Protein AF-0000000078665130 (afdb_homodimer)

Structure (mmCIF, N/CA/C/O backbone):
data_AF-0000000078665130-model_v1
#
loop_
_entity.id
_entity.type
_entity.pdbx_description
1 polymer '4-vinyl reductase 4VR domain-containing protein'
#
loop_
_atom_site.group_PDB
_atom_site.id
_atom_site.type_symbol
_atom_site.label_atom_id
_atom_site.label_alt_id
_atom_site.label_comp_id
_atom_site.label_asym_id
_atom_site.label_entity_id
_atom_site.label_seq_id
_atom_site.pdbx_PDB_ins_code
_atom_site.Cartn_x
_atom_site.Cartn_y
_atom_site.Cartn_z
_atom_site.occupancy
_atom_site.B_iso_or_equiv
_atom_site.auth_seq_id
_atom_site.auth_comp_id
_atom_site.auth_asym_id
_atom_site.auth_atom_id
_atom_site.pdbx_PDB_model_num
ATOM 1 N N . MET A 1 1 ? -39.875 50.062 -4.523 1 26.81 1 MET A N 1
ATOM 2 C CA . MET A 1 1 ? -38.469 49.625 -4.676 1 26.81 1 MET A CA 1
ATOM 3 C C . MET A 1 1 ? -38.344 48.156 -4.246 1 26.81 1 MET A C 1
ATOM 5 O O . MET A 1 1 ? -38.438 47.844 -3.057 1 26.81 1 MET A O 1
ATOM 9 N N . GLN A 1 2 ? -38.781 47.156 -5.016 1 31.28 2 GLN A N 1
ATOM 10 C CA . GLN A 1 2 ? -38.906 45.719 -4.77 1 31.28 2 GLN A CA 1
ATOM 11 C C . GLN A 1 2 ? -37.562 45.062 -4.57 1 31.28 2 GLN A C 1
ATOM 13 O O . GLN A 1 2 ? -36.656 45.188 -5.414 1 31.28 2 GLN A O 1
ATOM 18 N N . LYS A 1 3 ? -37.219 44.719 -3.266 1 34.5 3 LYS A N 1
ATOM 19 C CA . LYS A 1 3 ? -36.031 44 -2.832 1 34.5 3 LYS A CA 1
ATOM 20 C C . LYS A 1 3 ? -35.844 42.719 -3.617 1 34.5 3 LYS A C 1
ATOM 22 O O . LYS A 1 3 ? -36.719 41.875 -3.621 1 34.5 3 LYS A O 1
ATOM 27 N N . ALA A 1 4 ? -35.094 42.719 -4.742 1 35.38 4 ALA A N 1
ATOM 28 C CA . ALA A 1 4 ? -34.656 41.531 -5.465 1 35.38 4 ALA A CA 1
ATOM 29 C C . ALA A 1 4 ? -34.062 40.469 -4.512 1 35.38 4 ALA A C 1
ATOM 31 O O . ALA A 1 4 ? -33.156 40.781 -3.75 1 35.38 4 ALA A O 1
ATOM 32 N N . ASP A 1 5 ? -34.875 39.625 -3.881 1 31.41 5 ASP A N 1
ATOM 33 C CA . ASP A 1 5 ? -34.5 38.469 -3.076 1 31.41 5 ASP A CA 1
ATOM 34 C C . ASP A 1 5 ? -33.438 37.656 -3.771 1 31.41 5 ASP A C 1
ATOM 36 O O . ASP A 1 5 ? -33.688 37 -4.793 1 31.41 5 ASP A O 1
ATOM 40 N N . ASN A 1 6 ? -32.219 38.219 -3.945 1 30.98 6 ASN A N 1
ATOM 41 C CA . ASN A 1 6 ? -31.047 37.5 -4.441 1 30.98 6 ASN A CA 1
ATOM 42 C C . ASN A 1 6 ? -30.906 36.125 -3.773 1 30.98 6 ASN A C 1
ATOM 44 O O . ASN A 1 6 ? -30.375 36.031 -2.664 1 30.98 6 ASN A O 1
ATOM 48 N N . ASN A 1 7 ? -31.969 35.312 -3.83 1 33.72 7 ASN A N 1
ATOM 49 C CA . ASN A 1 7 ? -31.844 33.906 -3.422 1 33.72 7 ASN A CA 1
ATOM 50 C C . ASN A 1 7 ? -30.562 33.281 -3.936 1 33.72 7 ASN A C 1
ATOM 52 O O . ASN A 1 7 ? -30.5 32.812 -5.07 1 33.72 7 ASN A O 1
ATOM 56 N N . GLU A 1 8 ? -29.422 33.938 -3.717 1 32.91 8 GLU A N 1
ATOM 57 C CA . GLU A 1 8 ? -28.172 33.25 -4 1 32.91 8 GLU A CA 1
ATOM 58 C C . GLU A 1 8 ? -28.203 31.812 -3.486 1 32.91 8 GLU A C 1
ATOM 60 O O . GLU A 1 8 ? -28.266 31.594 -2.277 1 32.91 8 GLU A O 1
ATOM 65 N N . LYS A 1 9 ? -28.969 30.953 -4.137 1 35.66 9 LYS A N 1
ATOM 66 C CA . LYS A 1 9 ? -28.859 29.531 -3.867 1 35.66 9 LYS A CA 1
ATOM 67 C C . LYS A 1 9 ? -27.422 29.156 -3.521 1 35.66 9 LYS A C 1
ATOM 69 O O . LYS A 1 9 ? -26.469 29.609 -4.168 1 35.66 9 LYS A O 1
ATOM 74 N N . PRO A 1 10 ? -27.188 28.688 -2.326 1 37.47 10 PRO A N 1
ATOM 75 C CA . PRO A 1 10 ? -25.828 28.188 -2.031 1 37.47 10 PRO A CA 1
ATOM 76 C C . PRO A 1 10 ? -25.234 27.391 -3.189 1 37.47 10 PRO A C 1
ATOM 78 O O . PRO A 1 10 ? -25.891 26.516 -3.756 1 37.47 10 PRO A O 1
ATOM 81 N N . ARG A 1 11 ? -24.562 27.938 -4.137 1 36.97 11 ARG A N 1
ATOM 82 C CA . ARG A 1 11 ? -23.812 27.25 -5.188 1 36.97 11 ARG A CA 1
ATOM 83 C C . ARG A 1 11 ? -23.297 25.906 -4.691 1 36.97 11 ARG A C 1
ATOM 85 O O . ARG A 1 11 ? -22.547 25.844 -3.709 1 36.97 11 ARG A O 1
ATOM 92 N N . HIS A 1 12 ? -23.953 24.828 -4.703 1 37.56 12 HIS A N 1
ATOM 93 C CA . HIS A 1 12 ? -23.703 23.422 -4.434 1 37.56 12 HIS A CA 1
ATOM 94 C C . HIS A 1 12 ? -22.25 23.047 -4.719 1 37.56 12 HIS A C 1
ATOM 96 O O . HIS A 1 12 ? -21.656 23.562 -5.672 1 37.56 12 HIS A O 1
ATOM 102 N N . TRP A 1 13 ? -21.359 22.797 -3.787 1 42.66 13 TRP A N 1
ATOM 103 C CA . TRP A 1 13 ? -20.156 21.969 -3.795 1 42.66 13 TRP A CA 1
ATOM 104 C C . TRP A 1 13 ? -20.172 20.984 -4.969 1 42.66 13 TRP A C 1
ATOM 106 O O . TRP A 1 13 ? -19.234 20.219 -5.16 1 42.66 13 TRP A O 1
ATOM 116 N N . GLN A 1 14 ? -21.188 20.688 -5.57 1 47.19 14 GLN A N 1
ATOM 117 C CA . GLN A 1 14 ? -21.391 19.672 -6.59 1 47.19 14 GLN A CA 1
ATOM 118 C C . GLN A 1 14 ? -20.312 19.734 -7.664 1 47.19 14 GLN A C 1
ATOM 120 O O . GLN A 1 14 ? -19.953 18.719 -8.258 1 47.19 14 GLN A O 1
ATOM 125 N N . ASP A 1 15 ? -19.438 20.812 -8.211 1 64.38 15 ASP A N 1
ATOM 126 C CA . ASP A 1 15 ? -18.609 20.359 -9.328 1 64.38 15 ASP A CA 1
ATOM 127 C C . ASP A 1 15 ? -17.125 20.547 -9.008 1 64.38 15 ASP A C 1
ATOM 129 O O . ASP A 1 15 ? -16.406 21.25 -9.734 1 64.38 15 ASP A O 1
ATOM 133 N N . TYR A 1 16 ? -16.781 20.5 -7.785 1 75.19 16 TYR A N 1
ATOM 134 C CA . TYR A 1 16 ? -15.352 20.594 -7.477 1 75.19 16 TYR A CA 1
ATOM 135 C C . TYR A 1 16 ? -14.523 19.766 -8.438 1 75.19 16 TYR A C 1
ATOM 137 O O . TYR A 1 16 ? -13.484 20.203 -8.93 1 75.19 16 TYR A O 1
ATOM 145 N N . ASP A 1 17 ? -15.047 18.625 -8.641 1 75.56 17 ASP A N 1
ATOM 146 C CA . ASP A 1 17 ? -14.297 17.719 -9.516 1 75.56 17 ASP A CA 1
ATOM 147 C C . ASP A 1 17 ? -14.148 18.328 -10.914 1 75.56 17 ASP A C 1
ATOM 149 O O . ASP A 1 17 ? -13.094 18.188 -11.547 1 75.56 17 ASP A O 1
ATOM 153 N N . GLN A 1 18 ? -15.18 18.922 -11.203 1 83.25 18 GLN A N 1
ATOM 154 C CA . GLN A 1 18 ? -15.133 19.562 -12.516 1 83.25 18 GLN A CA 1
ATOM 155 C C . GLN A 1 18 ? -14.172 20.75 -12.523 1 83.25 18 GLN A C 1
ATOM 157 O O . GLN A 1 18 ? -13.367 20.891 -13.438 1 83.25 18 GLN A O 1
ATOM 162 N N . ILE A 1 19 ? -14.344 21.656 -11.578 1 89 19 ILE A N 1
ATOM 163 C CA . ILE A 1 19 ? -13.484 22.828 -11.477 1 89 19 ILE A CA 1
ATOM 164 C C . ILE A 1 19 ? -12.023 22.391 -11.359 1 89 19 ILE A C 1
ATOM 166 O O . ILE A 1 19 ? -11.148 22.938 -12.023 1 89 19 ILE A O 1
ATOM 170 N N . LYS A 1 20 ? -11.828 21.375 -10.562 1 88.5 20 LYS A N 1
ATOM 171 C CA . LYS A 1 20 ? -10.492 20.812 -10.391 1 88.5 20 LYS A CA 1
ATOM 172 C C . LYS A 1 20 ? -9.898 20.391 -11.727 1 88.5 20 LYS A C 1
ATOM 174 O O . LYS A 1 20 ? -8.75 20.734 -12.031 1 88.5 20 LYS A O 1
ATOM 179 N N . ARG A 1 21 ? -10.641 19.734 -12.445 1 87.19 21 ARG A N 1
ATOM 180 C CA . ARG A 1 21 ? -10.18 19.25 -13.75 1 87.19 21 ARG A CA 1
ATOM 181 C C . ARG A 1 21 ? -9.844 20.422 -14.664 1 87.19 21 ARG A C 1
ATOM 183 O O . ARG A 1 21 ? -8.836 20.391 -15.375 1 87.19 21 ARG A O 1
ATOM 190 N N . GLN A 1 22 ? -10.648 21.406 -14.633 1 91.62 22 GLN A N 1
ATOM 191 C CA . GLN A 1 22 ? -10.438 22.578 -15.492 1 91.62 22 GLN A CA 1
ATOM 192 C C . GLN A 1 22 ? -9.188 23.344 -15.078 1 91.62 22 GLN A C 1
ATOM 194 O O . GLN A 1 22 ? -8.438 23.828 -15.922 1 91.62 22 GLN A O 1
ATOM 199 N N . VAL A 1 23 ? -9.039 23.484 -13.812 1 93.81 23 VAL A N 1
ATOM 200 C CA . VAL A 1 23 ? -7.848 24.156 -13.312 1 93.81 23 VAL A CA 1
ATOM 201 C C . VAL A 1 23 ? -6.598 23.391 -13.734 1 93.81 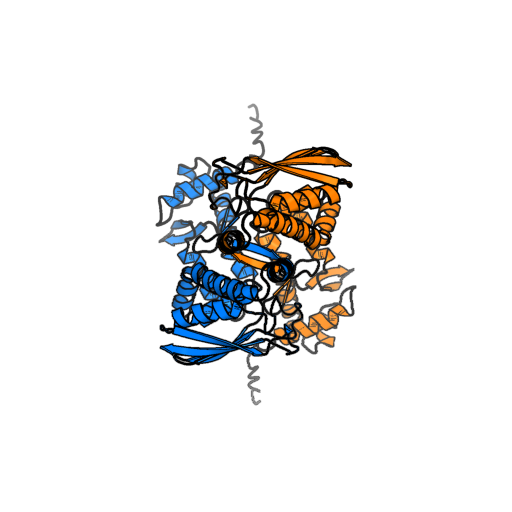23 VAL A C 1
ATOM 203 O O . VAL A 1 23 ? -5.625 23.984 -14.211 1 93.81 23 VAL A O 1
ATOM 206 N N . ILE A 1 24 ? -6.652 22.047 -13.578 1 91.56 24 ILE A N 1
ATOM 207 C CA . ILE A 1 24 ? -5.523 21.203 -13.953 1 91.56 24 ILE A CA 1
ATOM 208 C C . ILE A 1 24 ? -5.215 21.375 -15.445 1 91.56 24 ILE A C 1
ATOM 210 O O . ILE A 1 24 ? -4.059 21.562 -15.828 1 91.56 24 ILE A O 1
ATOM 214 N N . GLU A 1 25 ? -6.191 21.406 -16.188 1 90.88 25 GLU A N 1
ATOM 215 C CA . GLU A 1 25 ? -6.023 21.594 -17.625 1 90.88 25 GLU A CA 1
ATOM 216 C C . GLU A 1 25 ? -5.398 22.953 -17.938 1 90.88 25 GLU A C 1
ATOM 218 O O . GLU A 1 25 ? -4.512 23.047 -18.797 1 90.88 25 GLU A O 1
ATOM 223 N N . ALA A 1 26 ? -5.891 23.984 -17.328 1 92.62 26 ALA A N 1
ATOM 224 C CA . ALA A 1 26 ? -5.363 25.328 -17.531 1 92.62 26 ALA A CA 1
ATOM 225 C C . ALA A 1 26 ? -3.879 25.406 -17.172 1 92.62 26 ALA A C 1
ATOM 227 O O . ALA A 1 26 ? -3.094 26.016 -17.906 1 92.62 26 ALA A O 1
ATOM 228 N N . LEU A 1 27 ? -3.527 24.703 -16.125 1 93.75 27 LEU A N 1
ATOM 229 C CA . LEU A 1 27 ? -2.162 24.797 -15.625 1 93.75 27 LEU A CA 1
ATOM 230 C C . LEU A 1 27 ? -1.228 23.891 -16.406 1 93.75 27 LEU A C 1
ATOM 232 O O . LEU A 1 27 ? -0.017 24.125 -16.453 1 93.75 27 LEU A O 1
ATOM 236 N N . GLU A 1 28 ? -1.723 22.781 -16.922 1 90.19 28 GLU A N 1
ATOM 237 C CA . GLU A 1 28 ? -0.92 21.875 -17.734 1 90.19 28 GLU A CA 1
ATOM 238 C C . GLU A 1 28 ? -0.273 22.609 -18.906 1 90.19 28 GLU A C 1
ATOM 240 O O . GLU A 1 28 ? 0.849 22.281 -19.312 1 90.19 28 GLU A O 1
ATOM 245 N N . ASN A 1 29 ? -0.934 23.625 -19.375 1 87 29 ASN A N 1
ATOM 246 C CA . ASN A 1 29 ? -0.462 24.375 -20.531 1 87 29 ASN A CA 1
ATOM 247 C C . ASN A 1 29 ? 0.385 25.578 -20.109 1 87 29 ASN A C 1
ATOM 249 O O . ASN A 1 29 ? 0.857 26.328 -20.969 1 87 29 ASN A O 1
ATOM 253 N N . HIS A 1 30 ? 0.558 25.75 -18.859 1 89.75 30 HIS A N 1
ATOM 254 C CA . HIS A 1 30 ? 1.325 26.859 -18.328 1 89.75 30 HIS A CA 1
ATOM 255 C C . HIS A 1 30 ? 2.266 26.422 -17.219 1 89.75 30 HIS A C 1
ATOM 257 O O . HIS A 1 30 ? 2.027 26.703 -16.047 1 89.75 30 HIS A O 1
ATOM 263 N N . ALA A 1 31 ? 3.389 25.859 -17.656 1 83.88 31 ALA A N 1
ATOM 264 C CA . ALA A 1 31 ? 4.32 25.234 -16.719 1 83.88 31 ALA A CA 1
ATOM 265 C C . ALA A 1 31 ? 4.938 26.25 -15.773 1 83.88 31 ALA A C 1
ATOM 267 O O . ALA A 1 31 ? 5.305 25.938 -14.641 1 83.88 31 ALA A O 1
ATOM 268 N N . GLU A 1 32 ? 4.977 27.469 -16.234 1 87.69 32 GLU A N 1
ATOM 269 C CA . GLU A 1 32 ? 5.59 28.516 -15.422 1 87.69 32 GLU A CA 1
ATOM 270 C C . GLU A 1 32 ? 4.641 29 -14.32 1 87.69 32 GLU A C 1
ATOM 272 O O . GLU A 1 32 ? 5.062 29.656 -13.375 1 87.69 32 GLU A O 1
ATOM 277 N N . GLY A 1 33 ? 3.352 28.547 -14.438 1 93 33 GLY A N 1
ATOM 278 C CA . GLY A 1 33 ? 2.357 28.953 -13.453 1 93 33 GLY A CA 1
ATOM 279 C C . GLY A 1 33 ? 1.48 30.094 -13.93 1 93 33 GLY A C 1
ATOM 280 O O . GLY A 1 33 ? 1.789 30.734 -14.93 1 93 33 GLY A O 1
ATOM 281 N N . MET A 1 34 ? 0.372 30.266 -13.305 1 94.88 34 MET A N 1
ATOM 282 C CA . MET A 1 34 ? -0.605 31.312 -13.602 1 94.88 34 MET A CA 1
ATOM 283 C C . MET A 1 34 ? -1.14 31.938 -12.32 1 94.88 34 MET A C 1
ATOM 285 O O . MET A 1 34 ? -1.165 31.281 -11.273 1 94.88 34 MET A O 1
ATOM 289 N N . THR A 1 35 ? -1.475 33.219 -12.469 1 95.12 35 THR A N 1
ATOM 290 C CA . THR A 1 35 ? -2.094 33.875 -11.312 1 95.12 35 THR A CA 1
ATOM 291 C C . THR A 1 35 ? -3.502 33.344 -11.086 1 95.12 35 THR A C 1
ATOM 293 O O . THR A 1 35 ? -4.133 32.812 -12.008 1 95.12 35 THR A O 1
ATOM 296 N N . GLY A 1 36 ? -3.916 33.469 -9.844 1 96.12 36 GLY A N 1
ATOM 297 C CA . GLY A 1 36 ? -5.273 33.062 -9.523 1 96.12 36 GLY A CA 1
ATOM 298 C C . GLY A 1 36 ? -6.324 33.75 -10.359 1 96.12 36 GLY A C 1
ATOM 299 O O . GLY A 1 36 ? -7.316 33.156 -10.766 1 96.12 36 GLY A O 1
ATOM 300 N N . ALA A 1 37 ? -6.055 35.031 -10.617 1 95.44 37 ALA A N 1
ATOM 301 C CA . ALA A 1 37 ? -6.98 35.812 -11.422 1 95.44 37 ALA A CA 1
ATOM 302 C C . ALA A 1 37 ? -7.098 35.281 -12.836 1 95.44 37 ALA A C 1
ATOM 304 O O . ALA A 1 37 ? -8.203 35.156 -13.375 1 95.44 37 ALA A O 1
ATOM 305 N N . LYS A 1 38 ? -6.008 34.938 -13.406 1 96.06 38 LYS A N 1
ATOM 306 C CA . LYS A 1 38 ? -6 34.375 -14.758 1 96.06 38 LYS A CA 1
ATOM 307 C C . LYS A 1 38 ? -6.691 33.031 -14.82 1 96.06 38 LYS A C 1
ATOM 309 O O . LYS A 1 38 ? -7.426 32.75 -15.766 1 96.06 38 LYS A O 1
ATOM 314 N N . ILE A 1 39 ? -6.418 32.188 -13.844 1 96.81 39 ILE A N 1
ATOM 315 C CA . ILE A 1 39 ? -7.059 30.875 -13.789 1 96.81 39 ILE A CA 1
ATOM 316 C C . ILE A 1 39 ? -8.57 31.047 -13.68 1 96.81 39 ILE A C 1
ATOM 318 O O . ILE A 1 39 ? -9.336 30.344 -14.352 1 96.81 39 ILE A O 1
ATOM 322 N N . ALA A 1 40 ? -9 32 -12.852 1 95.88 40 ALA A N 1
ATOM 323 C CA . ALA A 1 40 ? -10.422 32.281 -12.672 1 95.88 40 ALA A CA 1
ATOM 324 C C . ALA A 1 40 ? -11.078 32.688 -13.992 1 95.88 40 ALA A C 1
ATOM 326 O O . ALA A 1 40 ? -12.18 32.219 -14.305 1 95.88 40 ALA A O 1
ATOM 327 N N . GLU A 1 41 ? -10.375 33.469 -14.742 1 95.88 41 GLU A N 1
ATOM 328 C CA . GLU A 1 41 ? -10.852 33.906 -16.047 1 95.88 41 GLU A CA 1
ATOM 329 C C . GLU A 1 41 ? -11.008 32.719 -17 1 95.88 41 GLU A C 1
ATOM 331 O O . GLU A 1 41 ? -12.023 32.625 -17.688 1 95.88 41 GLU A O 1
ATOM 336 N N . ILE A 1 42 ? -10.023 31.844 -17.047 1 95.12 42 ILE A N 1
ATOM 337 C CA . ILE A 1 42 ? -10.008 30.703 -17.969 1 95.12 42 ILE A CA 1
ATOM 338 C C . ILE A 1 42 ? -11.125 29.734 -17.594 1 95.12 42 ILE A C 1
ATOM 340 O O . ILE A 1 42 ? -11.82 29.219 -18.484 1 95.12 42 ILE A O 1
ATOM 344 N N . VAL A 1 43 ? -11.312 29.469 -16.344 1 94.19 43 VAL A N 1
ATOM 345 C CA . VAL A 1 43 ? -12.266 28.469 -15.867 1 94.19 43 VAL A CA 1
ATOM 346 C C . VAL A 1 43 ? -13.672 29.062 -15.859 1 94.19 43 VAL A C 1
ATOM 348 O O . VAL A 1 43 ? -14.656 28.328 -15.953 1 94.19 43 VAL A O 1
ATOM 351 N N . GLY A 1 44 ? -13.836 30.359 -15.766 1 92.88 44 GLY A N 1
ATOM 352 C CA . GLY A 1 44 ? -15.125 31.031 -15.805 1 92.88 44 GLY A CA 1
ATOM 353 C C . GLY A 1 44 ? -15.797 31.109 -14.445 1 92.88 44 GLY A C 1
ATOM 354 O O . GLY A 1 44 ? -17 30.859 -14.328 1 92.88 44 GLY A O 1
ATOM 355 N N . VAL A 1 45 ? -15.008 31.312 -13.406 1 94.06 45 VAL A N 1
ATOM 356 C CA . VAL A 1 45 ? -15.555 31.531 -12.07 1 94.06 45 VAL A CA 1
ATOM 357 C C . VAL A 1 45 ? -15 32.844 -11.492 1 94.06 45 VAL A C 1
ATOM 359 O O . VAL A 1 45 ? -14.094 33.438 -12.07 1 94.06 45 VAL A O 1
ATOM 362 N N . THR A 1 46 ? -15.617 33.281 -10.398 1 93.5 46 THR A N 1
ATOM 363 C CA . THR A 1 46 ? -15.141 34.5 -9.758 1 93.5 46 THR A CA 1
ATOM 364 C C . THR A 1 46 ? -13.781 34.281 -9.109 1 93.5 46 THR A C 1
ATOM 366 O O . THR A 1 46 ? -13.414 33.156 -8.781 1 93.5 46 THR A O 1
ATOM 369 N N . GLN A 1 47 ? -13 35.344 -8.938 1 93.69 47 GLN A N 1
ATOM 370 C CA . GLN A 1 47 ? -11.703 35.281 -8.273 1 93.69 47 GLN A CA 1
ATOM 371 C C . GLN A 1 47 ? -11.859 34.781 -6.836 1 93.69 47 GLN A C 1
ATOM 373 O O . GLN A 1 47 ? -11.016 34.031 -6.34 1 93.69 47 GLN A O 1
ATOM 378 N N . GLY A 1 48 ? -12.883 35.156 -6.203 1 92.75 48 GLY A N 1
ATOM 379 C CA . GLY A 1 48 ? -13.141 34.688 -4.848 1 92.75 48 GLY A CA 1
ATOM 380 C C . GLY A 1 48 ? -13.336 33.188 -4.754 1 92.75 48 GLY A C 1
ATOM 381 O O . GLY A 1 48 ? -12.734 32.531 -3.904 1 92.75 48 GLY A O 1
ATOM 382 N N . ALA A 1 49 ? -14.188 32.719 -5.625 1 91.62 49 ALA A N 1
ATOM 383 C CA . ALA A 1 49 ? -14.391 31.281 -5.676 1 91.62 49 ALA A CA 1
ATOM 384 C C . ALA A 1 49 ? -13.102 30.547 -6.035 1 91.62 49 ALA A C 1
ATOM 386 O O . ALA A 1 49 ? -12.758 29.531 -5.426 1 91.62 49 ALA A O 1
ATOM 387 N N . MET A 1 50 ? -12.375 31.047 -7.004 1 94.75 50 MET A N 1
ATOM 388 C CA . MET A 1 50 ? -11.148 30.422 -7.469 1 94.75 50 MET A CA 1
ATOM 389 C C . MET A 1 50 ? -10.117 30.344 -6.348 1 94.75 50 MET A C 1
ATOM 391 O O . MET A 1 50 ? -9.406 29.344 -6.207 1 94.75 50 MET A O 1
ATOM 395 N N . SER A 1 51 ? -10.047 31.375 -5.551 1 93.62 51 SER A N 1
ATOM 396 C CA . SER A 1 51 ? -9.102 31.391 -4.438 1 93.62 51 SER A CA 1
ATOM 397 C C . SER A 1 51 ? -9.359 30.219 -3.488 1 93.62 51 SER A C 1
ATOM 399 O O . SER A 1 51 ? -8.422 29.594 -3 1 93.62 51 SER A O 1
ATOM 401 N N . LYS A 1 52 ? -10.578 29.938 -3.301 1 89.69 52 LYS A N 1
ATOM 402 C CA . LYS A 1 52 ? -10.93 28.812 -2.439 1 89.69 52 LYS A CA 1
ATOM 403 C C . LYS A 1 52 ? -10.523 27.484 -3.072 1 89.69 52 LYS A C 1
ATOM 405 O O . LYS A 1 52 ? -9.953 26.625 -2.402 1 89.69 52 LYS A O 1
ATOM 410 N N . TYR A 1 53 ? -10.812 27.359 -4.367 1 90.94 53 TYR A N 1
ATOM 411 C CA . TYR A 1 53 ? -10.461 26.141 -5.07 1 90.94 53 TYR A CA 1
ATOM 412 C C . TYR A 1 53 ? -8.945 25.938 -5.098 1 90.94 53 TYR A C 1
ATOM 414 O O . TYR A 1 53 ? -8.453 24.828 -4.887 1 90.94 53 TYR A O 1
ATOM 422 N N . LEU A 1 54 ? -8.289 27.062 -5.293 1 93.19 54 LEU A N 1
ATOM 423 C CA . LEU A 1 54 ? -6.832 26.969 -5.336 1 93.19 54 LEU A CA 1
ATOM 424 C C . LEU A 1 54 ? -6.27 26.578 -3.973 1 93.19 54 LEU A C 1
ATOM 426 O O . LEU A 1 54 ? -5.324 25.797 -3.889 1 93.19 54 LEU A O 1
ATOM 430 N N . SER A 1 55 ? -6.852 27.062 -2.973 1 89.31 55 SER A N 1
ATOM 431 C CA . SER A 1 55 ? -6.426 26.719 -1.624 1 89.31 55 SER A CA 1
ATOM 432 C C . SER A 1 55 ? -6.648 25.234 -1.346 1 89.31 55 SER A C 1
ATOM 434 O O . SER A 1 55 ? -5.77 24.547 -0.809 1 89.31 55 SER A O 1
ATOM 436 N N . MET A 1 56 ? -7.77 24.781 -1.733 1 83.81 56 MET A N 1
ATOM 437 C CA . MET A 1 56 ? -8.086 23.375 -1.537 1 83.81 56 MET A CA 1
ATOM 438 C C . MET A 1 56 ? -7.133 22.484 -2.326 1 83.81 56 MET A C 1
ATOM 440 O O . MET A 1 56 ? -6.629 21.484 -1.803 1 83.81 56 MET A O 1
ATOM 444 N N . MET A 1 57 ? -6.887 22.906 -3.559 1 87.56 57 MET A N 1
ATOM 445 C CA . MET A 1 57 ? -6.016 22.109 -4.422 1 87.56 57 MET A CA 1
ATOM 446 C C . MET A 1 57 ? -4.574 22.141 -3.916 1 87.56 57 MET A C 1
ATOM 448 O O . MET A 1 57 ? -3.828 21.172 -4.105 1 87.56 57 MET A O 1
ATOM 452 N N . ASN A 1 58 ? -4.262 23.234 -3.287 1 88.19 58 ASN A N 1
ATOM 453 C CA . ASN A 1 58 ? -2.941 23.344 -2.676 1 88.19 58 ASN A CA 1
ATOM 454 C C . ASN A 1 58 ? -2.801 22.422 -1.471 1 88.19 58 ASN A C 1
ATOM 456 O O . ASN A 1 58 ? -1.796 21.719 -1.337 1 88.19 58 ASN A O 1
ATOM 460 N N . VAL A 1 59 ? -3.822 22.344 -0.731 1 75.44 59 VAL A N 1
ATOM 461 C CA . VAL A 1 59 ? -3.838 21.453 0.427 1 75.44 59 VAL A CA 1
ATOM 462 C C . VAL A 1 59 ? -3.779 20 -0.036 1 75.44 59 VAL A C 1
ATOM 464 O O . VAL A 1 59 ? -3.104 19.172 0.581 1 75.44 59 VAL A O 1
ATOM 467 N N . ASP A 1 60 ? -4.406 19.766 -1.19 1 74.88 60 ASP A N 1
ATOM 468 C CA . ASP A 1 60 ? -4.457 18.422 -1.733 1 74.88 60 ASP A CA 1
ATOM 469 C C . ASP A 1 60 ? -3.137 18.047 -2.4 1 74.88 60 ASP A C 1
ATOM 471 O O . ASP A 1 60 ? -2.947 16.891 -2.811 1 74.88 60 ASP A O 1
ATOM 475 N N . GLY A 1 61 ? -2.303 18.984 -2.504 1 79.25 61 GLY A N 1
ATOM 476 C CA . GLY A 1 61 ? -1.001 18.719 -3.096 1 79.25 61 GLY A CA 1
ATOM 477 C C . GLY A 1 61 ? -1.036 18.641 -4.609 1 79.25 61 GLY A C 1
ATOM 478 O O . GLY A 1 61 ? -0.151 18.047 -5.23 1 79.25 61 GLY A O 1
ATOM 479 N N . ILE A 1 62 ? -2.051 19.156 -5.176 1 86.5 62 ILE A N 1
ATOM 480 C CA . ILE A 1 62 ? -2.213 19.109 -6.625 1 86.5 62 ILE A CA 1
ATOM 481 C C . ILE A 1 62 ? -1.471 20.281 -7.273 1 86.5 62 ILE A C 1
ATOM 483 O O . ILE A 1 62 ? -0.848 20.109 -8.328 1 86.5 62 ILE A O 1
ATOM 487 N N . ILE A 1 63 ? -1.536 21.469 -6.602 1 91.56 63 ILE A N 1
ATOM 488 C CA . ILE A 1 63 ? -0.861 22.656 -7.105 1 91.56 63 ILE A CA 1
ATOM 489 C C . ILE A 1 63 ? -0.014 23.281 -5.996 1 91.56 63 ILE A C 1
ATOM 491 O O . ILE A 1 63 ? -0.179 22.953 -4.82 1 91.56 63 ILE A O 1
ATOM 495 N N . THR A 1 64 ? 0.896 24 -6.398 1 89.75 64 THR A N 1
ATOM 496 C CA . THR A 1 64 ? 1.735 24.781 -5.496 1 89.75 64 THR A CA 1
ATOM 497 C C . THR A 1 64 ? 1.916 26.203 -6.02 1 89.75 64 THR A C 1
ATOM 499 O O . THR A 1 64 ? 1.572 26.484 -7.168 1 89.75 64 THR A O 1
ATOM 502 N N . SER A 1 65 ? 2.252 27.141 -5.098 1 92.12 65 SER A N 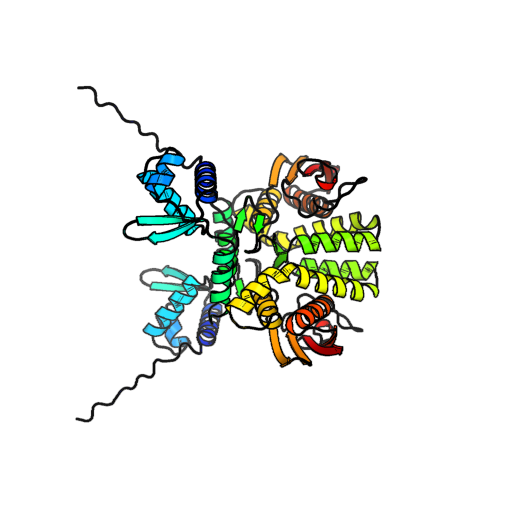1
ATOM 503 C CA . SER A 1 65 ? 2.393 28.531 -5.516 1 92.12 65 SER A CA 1
ATOM 504 C C . SER A 1 65 ? 3.801 29.047 -5.246 1 92.12 65 SER A C 1
ATOM 506 O O . SER A 1 65 ? 4.52 28.5 -4.41 1 92.12 65 SER A O 1
ATOM 508 N N . ARG A 1 66 ? 4.203 29.938 -6.07 1 88.69 66 ARG A N 1
ATOM 509 C CA . ARG A 1 66 ? 5.449 30.672 -5.859 1 88.69 66 ARG A CA 1
ATOM 510 C C . ARG A 1 66 ? 5.258 32.156 -6.137 1 88.69 66 ARG A C 1
ATOM 512 O O . ARG A 1 66 ? 4.445 32.531 -6.984 1 88.69 66 ARG A O 1
ATOM 519 N N . LYS A 1 67 ? 5.969 32.875 -5.402 1 89.5 67 LYS A N 1
ATOM 520 C CA . LYS A 1 67 ? 5.895 34.312 -5.586 1 89.5 67 LYS A CA 1
ATOM 521 C C . LYS A 1 67 ? 6.855 34.781 -6.68 1 89.5 67 LYS A C 1
ATOM 523 O O . LYS A 1 67 ? 8.031 34.406 -6.672 1 89.5 67 LYS A O 1
ATOM 528 N N . VAL A 1 68 ? 6.395 35.406 -7.633 1 89.88 68 VAL A N 1
ATOM 529 C CA . VAL A 1 68 ? 7.18 36.062 -8.664 1 89.88 68 VAL A CA 1
ATOM 530 C C . VAL A 1 68 ? 6.852 37.562 -8.68 1 89.88 68 VAL A C 1
ATOM 532 O O . VAL A 1 68 ? 5.809 37.969 -9.195 1 89.88 68 VAL A O 1
ATOM 535 N N . GLY A 1 69 ? 7.867 38.312 -8.195 1 88.06 69 GLY A N 1
ATOM 536 C CA . GLY A 1 69 ? 7.531 39.719 -7.953 1 88.06 69 GLY A CA 1
ATOM 537 C C . GLY A 1 69 ? 6.438 39.906 -6.922 1 88.06 69 GLY A C 1
ATOM 538 O O . GLY A 1 69 ? 6.555 39.438 -5.793 1 88.06 69 GLY A O 1
ATOM 539 N N . VAL A 1 70 ? 5.344 40.5 -7.324 1 88.94 70 VAL A N 1
ATOM 540 C CA . VAL A 1 70 ? 4.238 40.75 -6.406 1 88.94 70 VAL A CA 1
ATOM 541 C C . VAL A 1 70 ? 3.125 39.75 -6.648 1 88.94 70 VAL A C 1
ATOM 543 O O . VAL A 1 70 ? 2.148 39.688 -5.898 1 88.94 70 VAL A O 1
ATOM 546 N N . ALA A 1 71 ? 3.326 38.906 -7.668 1 91.5 71 ALA A N 1
ATOM 547 C CA . ALA A 1 71 ? 2.252 37.969 -8.047 1 91.5 71 ALA A CA 1
ATOM 548 C C . ALA A 1 71 ? 2.508 36.594 -7.496 1 91.5 71 ALA A C 1
ATOM 550 O O . ALA A 1 71 ? 3.65 36.125 -7.465 1 91.5 71 ALA A O 1
ATOM 551 N N . LYS A 1 72 ? 1.473 35.969 -6.961 1 93.38 72 LYS A N 1
ATOM 552 C CA . LYS A 1 72 ? 1.489 34.531 -6.617 1 93.38 72 LYS A CA 1
ATOM 553 C C . LYS A 1 72 ? 1.097 33.688 -7.816 1 93.38 72 LYS A C 1
ATOM 555 O O . LYS A 1 72 ? -0.022 33.781 -8.32 1 93.38 72 LYS A O 1
ATOM 560 N N . LEU A 1 73 ? 2.01 32.875 -8.281 1 95.5 73 LEU A N 1
ATOM 561 C CA . LEU A 1 73 ? 1.745 32 -9.414 1 95.5 73 LEU A CA 1
ATOM 562 C C . LEU A 1 73 ? 1.483 30.578 -8.945 1 95.5 73 LEU A C 1
ATOM 564 O O . LEU A 1 73 ? 2.195 30.062 -8.078 1 95.5 73 LEU A O 1
ATOM 568 N N . TRP A 1 74 ? 0.431 30.047 -9.539 1 95.69 74 TRP A N 1
ATOM 569 C CA . TRP A 1 74 ? 0.065 28.656 -9.242 1 95.69 74 TRP A CA 1
ATOM 570 C C . TRP A 1 74 ? 0.52 27.719 -10.359 1 95.69 74 TRP A C 1
ATOM 572 O O . TRP A 1 74 ? 0.403 28.062 -11.547 1 95.69 74 TRP A O 1
ATOM 582 N N . LYS A 1 75 ? 1.079 26.641 -10.008 1 93.38 75 LYS A N 1
ATOM 583 C CA . LYS A 1 75 ? 1.463 25.609 -10.961 1 93.38 75 LYS A CA 1
ATOM 584 C C . LYS A 1 75 ? 1.129 24.203 -10.438 1 93.38 75 LYS A C 1
ATOM 586 O O . LYS A 1 75 ? 0.911 24.031 -9.234 1 93.38 75 LYS A O 1
ATOM 591 N N . LEU A 1 76 ? 1.044 23.25 -11.367 1 91 76 LEU A N 1
ATOM 592 C CA . LEU A 1 76 ? 0.876 21.859 -10.961 1 91 76 LEU A CA 1
ATOM 593 C C . LEU A 1 76 ? 2.129 21.344 -10.258 1 91 76 LEU A C 1
ATOM 595 O O . LEU A 1 76 ? 3.248 21.672 -10.672 1 91 76 LEU A O 1
ATOM 599 N N . VAL A 1 77 ? 1.865 20.719 -9.156 1 89.62 77 VAL A N 1
ATOM 600 C CA . VAL A 1 77 ? 2.996 20.031 -8.547 1 89.62 77 VAL A CA 1
ATOM 601 C C . VAL A 1 77 ? 3.531 18.953 -9.5 1 89.62 77 VAL A C 1
ATOM 603 O O . VAL A 1 77 ? 2.785 18.078 -9.945 1 89.62 77 VAL A O 1
ATOM 606 N N . SER A 1 78 ? 4.766 19.125 -9.852 1 86.69 78 SER A N 1
ATOM 607 C CA . SER A 1 78 ? 5.367 18.203 -10.812 1 86.69 78 SER A CA 1
ATOM 608 C C . SER A 1 78 ? 5.832 16.922 -10.141 1 86.69 78 SER A C 1
ATOM 610 O O . SER A 1 78 ? 5.891 16.844 -8.914 1 86.69 78 SER A O 1
ATOM 612 N N . SER A 1 79 ? 6.113 15.938 -11.016 1 87.88 79 SER A N 1
ATOM 613 C CA . SER A 1 79 ? 6.719 14.703 -10.539 1 87.88 79 SER A CA 1
ATOM 614 C C . SER A 1 79 ? 8.031 14.969 -9.812 1 87.88 79 SER A C 1
ATOM 616 O O . SER A 1 79 ? 8.312 14.359 -8.781 1 87.88 79 SER A O 1
ATOM 618 N N . ALA A 1 80 ? 8.789 15.867 -10.383 1 88.5 80 ALA A N 1
ATOM 619 C CA . ALA A 1 80 ? 10.07 16.219 -9.781 1 88.5 80 ALA A CA 1
ATOM 620 C C . ALA A 1 80 ? 9.867 16.859 -8.406 1 88.5 80 ALA A C 1
ATOM 622 O O . ALA A 1 80 ? 10.609 16.562 -7.465 1 88.5 80 ALA A O 1
ATOM 623 N N . ASP A 1 81 ? 8.891 17.734 -8.305 1 89.44 81 ASP A N 1
ATOM 624 C CA . ASP A 1 81 ? 8.586 18.375 -7.027 1 89.44 81 ASP A CA 1
ATOM 625 C C . ASP A 1 81 ? 8.242 17.328 -5.961 1 89.44 81 ASP A C 1
ATOM 627 O O . ASP A 1 81 ? 8.75 17.391 -4.84 1 89.44 81 ASP A O 1
ATOM 631 N N . ARG A 1 82 ? 7.453 16.422 -6.289 1 92.31 82 ARG A N 1
ATOM 632 C CA . ARG A 1 82 ? 7.023 15.375 -5.359 1 92.31 82 ARG A CA 1
ATOM 633 C C . ARG A 1 82 ? 8.188 14.477 -4.965 1 92.31 82 ARG A C 1
ATOM 635 O O . ARG A 1 82 ? 8.328 14.102 -3.797 1 92.31 82 ARG A O 1
ATOM 642 N N . THR A 1 83 ? 8.945 14.148 -5.969 1 94.31 83 THR A N 1
ATOM 643 C CA . THR A 1 83 ? 10.117 13.32 -5.707 1 94.31 83 THR A CA 1
ATOM 644 C C . THR A 1 83 ? 11.07 14.023 -4.742 1 94.31 83 THR A C 1
ATOM 646 O O . THR A 1 83 ? 11.555 13.414 -3.789 1 94.31 83 THR A O 1
ATOM 649 N N . ASN A 1 84 ? 11.32 15.258 -5.008 1 92.25 84 ASN A N 1
ATOM 650 C CA . ASN A 1 84 ? 12.234 16.031 -4.168 1 92.25 84 ASN A CA 1
ATOM 651 C C . ASN A 1 84 ? 11.711 16.156 -2.74 1 92.25 84 ASN A C 1
ATOM 653 O O . ASN A 1 84 ? 12.477 16.047 -1.78 1 92.25 84 ASN A O 1
ATOM 657 N N . LEU A 1 85 ? 10.469 16.406 -2.672 1 89.31 85 LEU A N 1
ATOM 658 C CA . LEU A 1 85 ? 9.867 16.5 -1.348 1 89.31 85 LEU A CA 1
ATOM 659 C C . LEU A 1 85 ? 10.039 15.195 -0.581 1 89.31 85 LEU A C 1
ATOM 661 O O . LEU A 1 85 ? 10.422 15.211 0.594 1 89.31 85 LEU A O 1
ATOM 665 N N . LEU A 1 86 ? 9.742 14.109 -1.195 1 93.88 86 LEU A N 1
ATOM 666 C CA . LEU A 1 86 ? 9.891 12.805 -0.569 1 93.88 86 LEU A CA 1
ATOM 667 C C . LEU A 1 86 ? 11.352 12.539 -0.204 1 93.88 86 LEU A C 1
ATOM 669 O O . LEU A 1 86 ? 11.641 12.078 0.903 1 93.88 86 LEU A O 1
ATOM 673 N N . ALA A 1 87 ? 12.195 12.852 -1.12 1 95 87 ALA A N 1
ATOM 674 C CA . ALA A 1 87 ? 13.625 12.648 -0.892 1 95 87 ALA A CA 1
ATOM 675 C C . ALA A 1 87 ? 14.109 13.461 0.304 1 95 87 ALA A C 1
ATOM 677 O O . ALA A 1 87 ? 14.875 12.961 1.134 1 95 87 ALA A O 1
ATOM 678 N N . ASP A 1 88 ? 13.68 14.664 0.363 1 92.56 88 ASP A N 1
ATOM 679 C CA . ASP A 1 88 ? 14.062 15.523 1.476 1 92.56 88 ASP A CA 1
ATOM 680 C C . ASP A 1 88 ? 13.586 14.953 2.807 1 92.56 88 ASP A C 1
ATOM 682 O O . ASP A 1 88 ? 14.305 15 3.807 1 92.56 88 ASP A O 1
ATOM 686 N N . LYS A 1 89 ? 12.406 14.453 2.787 1 90.88 89 LYS A N 1
ATOM 687 C CA . LYS A 1 89 ? 11.875 13.836 4 1 90.88 89 LYS A CA 1
ATOM 688 C C . LYS A 1 89 ? 12.664 12.586 4.371 1 90.88 89 LYS A C 1
ATOM 690 O O . LYS A 1 89 ? 12.945 12.352 5.547 1 90.88 89 LYS A O 1
ATOM 695 N N . LEU A 1 90 ? 12.961 11.797 3.412 1 91.19 90 LEU A N 1
ATOM 696 C CA . LEU A 1 90 ? 13.711 10.57 3.641 1 91.19 90 LEU A CA 1
ATOM 697 C C . LEU A 1 90 ? 15.086 10.875 4.23 1 91.19 90 LEU A C 1
ATOM 699 O O . LEU A 1 90 ? 15.641 10.062 4.984 1 91.19 90 LEU A O 1
ATOM 703 N N . GLY A 1 91 ? 15.562 11.961 3.881 1 84.06 91 GLY A N 1
ATOM 704 C CA . GLY A 1 91 ? 16.844 12.375 4.418 1 84.06 91 GLY A CA 1
ATOM 705 C C . GLY A 1 91 ? 16.75 12.961 5.816 1 84.06 91 GLY A C 1
ATOM 706 O O . GLY A 1 91 ? 17.766 13.172 6.48 1 84.06 91 GLY A O 1
ATOM 707 N N . SER A 1 92 ? 15.539 13.125 6.219 1 81.62 92 SER A N 1
ATOM 708 C CA . SER A 1 92 ? 15.32 13.711 7.539 1 81.62 92 SER A CA 1
ATOM 709 C C . SER A 1 92 ? 15.109 12.625 8.594 1 81.62 92 SER A C 1
ATOM 711 O O . SER A 1 92 ? 14.883 11.461 8.258 1 81.62 92 SER A O 1
ATOM 713 N N . GLU A 1 93 ? 15.227 12.945 9.898 1 74.38 93 GLU A N 1
ATOM 714 C CA . GLU A 1 93 ? 15.125 11.984 10.992 1 74.38 93 GLU A CA 1
ATOM 715 C C . GLU A 1 93 ? 13.672 11.617 11.266 1 74.38 93 GLU A C 1
ATOM 717 O O . GLU A 1 93 ? 13.391 10.57 11.844 1 74.38 93 GLU A O 1
ATOM 722 N N . ASN A 1 94 ? 12.719 12.406 10.805 1 78.5 94 ASN A N 1
ATOM 723 C CA . ASN A 1 94 ? 11.328 12.211 11.219 1 78.5 94 ASN A CA 1
ATOM 724 C C . ASN A 1 94 ? 10.438 11.828 10.039 1 78.5 94 ASN A C 1
ATOM 726 O O . ASN A 1 94 ? 9.258 12.172 10.016 1 78.5 94 ASN A O 1
ATOM 730 N N . VAL A 1 95 ? 10.969 11 9.188 1 87.5 95 VAL A N 1
ATOM 731 C CA . VAL A 1 95 ? 10.156 10.609 8.047 1 87.5 95 VAL A CA 1
ATOM 732 C C . VAL A 1 95 ? 9.141 9.547 8.469 1 87.5 95 VAL A C 1
ATOM 734 O O . VAL A 1 95 ? 9.438 8.703 9.32 1 87.5 95 VAL A O 1
ATOM 737 N N . SER A 1 96 ? 7.914 9.641 8.016 1 88.88 96 SER A N 1
ATOM 738 C CA . SER A 1 96 ? 6.844 8.695 8.32 1 88.88 96 SER A CA 1
ATOM 739 C C . SER A 1 96 ? 6.078 8.305 7.059 1 88.88 96 SER A C 1
ATOM 741 O O . SER A 1 96 ? 6.285 8.891 5.996 1 88.88 96 SER A O 1
ATOM 743 N N . PHE A 1 97 ? 5.25 7.312 7.18 1 94.06 97 PHE A N 1
ATOM 744 C CA . PHE A 1 97 ? 4.418 6.879 6.062 1 94.06 97 PHE A CA 1
ATOM 745 C C . PHE A 1 97 ? 3.52 8.008 5.582 1 94.06 97 PHE A C 1
ATOM 747 O O . PHE A 1 97 ? 3.207 8.102 4.391 1 94.06 97 PHE A O 1
ATOM 754 N N . LYS A 1 98 ? 3.115 8.836 6.465 1 88.56 98 LYS A N 1
ATOM 755 C CA . LYS A 1 98 ? 2.277 9.969 6.09 1 88.56 98 LYS A CA 1
ATOM 756 C C . LYS A 1 98 ? 2.977 10.852 5.062 1 88.56 98 LYS A C 1
ATOM 758 O O . LYS A 1 98 ? 2.332 11.391 4.16 1 88.56 98 LYS A O 1
ATOM 763 N N . ASP A 1 99 ? 4.27 11.031 5.242 1 89.69 99 ASP A N 1
ATOM 764 C CA . ASP A 1 99 ? 5.039 11.797 4.262 1 89.69 99 ASP A CA 1
ATOM 765 C C . ASP A 1 99 ? 5 11.125 2.891 1 89.69 99 ASP A C 1
ATOM 767 O O . ASP A 1 99 ? 4.867 11.797 1.869 1 89.69 99 ASP A O 1
ATOM 771 N N . TYR A 1 100 ? 5.145 9.789 2.889 1 95.06 100 TYR A N 1
ATOM 772 C CA . TYR A 1 100 ? 5.039 9.047 1.639 1 95.06 100 TYR A CA 1
ATOM 773 C C . TYR A 1 100 ? 3.654 9.211 1.021 1 95.06 100 TYR A C 1
ATOM 775 O O . TYR A 1 100 ? 3.529 9.469 -0.178 1 95.06 100 TYR A O 1
ATOM 783 N N . ALA A 1 101 ? 2.646 9.086 1.853 1 93.88 101 ALA A N 1
ATOM 784 C CA . ALA A 1 101 ? 1.27 9.219 1.383 1 93.88 101 ALA A CA 1
ATOM 785 C C . ALA A 1 101 ? 1.041 10.578 0.732 1 93.88 101 ALA A C 1
ATOM 787 O O . ALA A 1 101 ? 0.343 10.68 -0.28 1 93.88 101 ALA A O 1
ATOM 788 N N . LEU A 1 102 ? 1.674 11.57 1.277 1 88.88 102 LEU A N 1
ATOM 789 C CA . LEU A 1 102 ? 1.524 12.93 0.76 1 88.88 102 LEU A CA 1
ATOM 790 C C . LEU A 1 102 ? 2.207 13.07 -0.596 1 88.88 102 LEU A C 1
ATOM 792 O O . LEU A 1 102 ? 1.862 13.961 -1.379 1 88.88 102 LEU A O 1
ATOM 796 N N . SER A 1 103 ? 3.164 12.266 -0.841 1 92.81 103 SER A N 1
ATOM 797 C CA . SER A 1 103 ? 3.902 12.344 -2.098 1 92.81 103 SER A CA 1
ATOM 798 C C . SER A 1 103 ? 3.139 11.672 -3.234 1 92.81 103 SER A C 1
ATOM 800 O O . SER A 1 103 ? 3.465 11.867 -4.406 1 92.81 103 SER A O 1
ATOM 802 N N . LEU A 1 104 ? 2.17 10.844 -2.896 1 94.56 104 LEU A N 1
ATOM 803 C CA . LEU A 1 104 ? 1.428 10.094 -3.902 1 94.56 104 LEU A CA 1
ATOM 804 C C . LEU A 1 104 ? 0.437 10.992 -4.633 1 94.56 104 LEU A C 1
ATOM 806 O O . LEU A 1 104 ? -0.05 11.977 -4.07 1 94.56 104 LEU A O 1
ATOM 810 N N . VAL A 1 105 ? 0.18 10.625 -5.832 1 91.44 105 VAL A N 1
ATOM 811 C CA . VAL A 1 105 ? -0.896 11.234 -6.613 1 91.44 105 VAL A CA 1
ATOM 812 C C . VAL A 1 105 ? -2.113 10.312 -6.617 1 91.44 105 VAL A C 1
ATOM 814 O O . VAL A 1 105 ? -1.998 9.117 -6.918 1 91.44 105 VAL A O 1
ATOM 817 N N . GLU A 1 106 ? -3.16 10.867 -6.203 1 90.44 106 GLU A N 1
ATOM 818 C CA . GLU A 1 106 ? -4.414 10.125 -6.199 1 90.44 106 GLU A CA 1
ATOM 819 C C . GLU A 1 106 ? -5.297 10.523 -7.379 1 90.44 106 GLU A C 1
ATOM 821 O O . GLU A 1 106 ? -5.531 11.711 -7.613 1 90.44 106 GLU A O 1
ATOM 826 N N . ASN A 1 107 ? -5.73 9.523 -8.164 1 87.19 107 ASN A N 1
ATOM 827 C CA . ASN A 1 107 ? -6.609 9.75 -9.305 1 87.19 107 ASN A CA 1
ATOM 828 C C . ASN A 1 107 ? -7.676 8.664 -9.414 1 87.19 107 ASN A C 1
ATOM 830 O O . ASN A 1 107 ? -7.387 7.547 -9.852 1 87.19 107 ASN A O 1
ATOM 834 N N . ASP A 1 108 ? -8.922 8.984 -9.062 1 86.56 108 ASP A N 1
ATOM 835 C CA . ASP A 1 108 ? -10.086 8.125 -9.234 1 86.56 108 ASP A CA 1
ATOM 836 C C . ASP A 1 108 ? -9.852 6.762 -8.578 1 86.56 108 ASP A C 1
ATOM 838 O O . ASP A 1 108 ? -10.008 5.723 -9.227 1 86.56 108 ASP A O 1
ATOM 842 N N . GLY A 1 109 ? -9.391 6.762 -7.363 1 91.75 109 GLY A N 1
ATOM 843 C CA . GLY A 1 109 ? -9.25 5.531 -6.602 1 91.75 109 GLY A CA 1
ATOM 844 C C . GLY A 1 109 ? -7.945 4.805 -6.879 1 91.75 109 GLY A C 1
ATOM 845 O O . GLY A 1 109 ? -7.715 3.709 -6.363 1 91.75 109 GLY A O 1
ATOM 846 N N . ARG A 1 110 ? -7.152 5.379 -7.785 1 95.44 110 ARG A N 1
ATOM 847 C CA . ARG A 1 110 ? -5.82 4.848 -8.039 1 95.44 110 ARG A CA 1
ATOM 848 C C . ARG A 1 110 ? -4.746 5.715 -7.395 1 95.44 110 ARG A C 1
ATOM 850 O O . ARG A 1 110 ? -4.957 6.91 -7.18 1 95.44 110 ARG A O 1
ATOM 857 N N . LEU A 1 111 ? -3.668 5.105 -7.035 1 96.56 111 LEU A N 1
ATOM 858 C CA . LEU A 1 111 ? -2.533 5.789 -6.422 1 96.56 111 LEU A CA 1
ATOM 859 C C . LEU A 1 111 ? -1.29 5.672 -7.297 1 96.56 111 LEU A C 1
ATOM 861 O O . LEU A 1 111 ? -1.022 4.613 -7.863 1 96.56 111 LEU A O 1
ATOM 865 N N . PHE A 1 112 ? -0.588 6.766 -7.383 1 95.62 112 PHE A N 1
ATOM 866 C CA . PHE A 1 112 ? 0.614 6.777 -8.211 1 95.62 112 PHE A CA 1
ATOM 867 C C . PHE A 1 112 ? 1.794 7.359 -7.441 1 95.62 112 PHE A C 1
ATOM 869 O O . PHE A 1 112 ? 1.662 8.383 -6.777 1 95.62 112 PHE A O 1
ATOM 876 N N . ASP A 1 113 ? 2.914 6.66 -7.562 1 96.25 113 ASP A N 1
ATOM 877 C CA . ASP A 1 113 ? 4.18 7.238 -7.121 1 96.25 113 ASP A CA 1
ATOM 878 C C . ASP A 1 113 ? 4.52 8.492 -7.922 1 96.25 113 ASP A C 1
ATOM 880 O O . ASP A 1 113 ? 3.939 8.734 -8.984 1 96.25 113 ASP A O 1
ATOM 884 N N . PRO A 1 114 ? 5.504 9.227 -7.398 1 93.25 114 PRO A N 1
ATOM 885 C CA . PRO A 1 114 ? 5.902 10.438 -8.117 1 93.25 114 PRO A CA 1
ATOM 886 C C . PRO A 1 114 ? 6.387 10.148 -9.539 1 93.25 114 PRO A C 1
ATOM 888 O O . PRO A 1 114 ? 6.297 11.008 -10.414 1 93.25 114 PRO A O 1
ATOM 891 N N . ASP A 1 115 ? 6.867 8.969 -9.828 1 94.06 115 ASP A N 1
ATOM 892 C CA . ASP A 1 115 ? 7.352 8.625 -11.164 1 94.06 115 ASP A CA 1
ATOM 893 C C . ASP A 1 115 ? 6.23 8.039 -12.016 1 94.06 115 ASP A C 1
ATOM 895 O O . ASP A 1 115 ? 6.496 7.379 -13.023 1 94.06 115 ASP A O 1
ATOM 899 N N . ASN A 1 116 ? 5.027 8.125 -11.594 1 92.75 116 ASN A N 1
ATOM 900 C CA . ASN A 1 116 ? 3.797 7.816 -12.312 1 92.75 116 ASN A CA 1
ATOM 901 C C . ASN A 1 116 ? 3.537 6.312 -12.359 1 92.75 116 ASN A C 1
ATOM 903 O O . ASN A 1 116 ? 2.756 5.84 -13.188 1 92.75 116 ASN A O 1
ATOM 907 N N . LYS A 1 117 ? 4.234 5.586 -11.539 1 95.06 117 LYS A N 1
ATOM 908 C CA . LYS A 1 117 ? 3.93 4.164 -11.422 1 95.06 117 LYS A CA 1
ATOM 909 C C . LYS A 1 117 ? 2.803 3.922 -10.422 1 95.06 117 LYS A C 1
ATOM 911 O O . LYS A 1 117 ? 2.816 4.473 -9.32 1 95.06 117 LYS A O 1
ATOM 916 N N . GLN A 1 118 ? 1.886 3.148 -10.867 1 95.5 118 GLN A N 1
ATOM 917 C CA . GLN A 1 118 ? 0.721 2.885 -10.031 1 95.5 118 GLN A CA 1
ATOM 918 C C . GLN A 1 118 ? 1.074 1.953 -8.875 1 95.5 118 GLN A C 1
ATOM 920 O O . GLN A 1 118 ? 1.811 0.981 -9.055 1 95.5 118 GLN A O 1
ATOM 925 N N . VAL A 1 119 ? 0.563 2.289 -7.66 1 97.25 119 VAL A N 1
ATOM 926 C CA . VAL A 1 119 ? 0.793 1.479 -6.469 1 97.25 119 VAL A CA 1
ATOM 927 C C . VAL A 1 119 ? -0.536 1.197 -5.77 1 97.25 119 VAL A C 1
ATOM 929 O O . VAL A 1 119 ? -1.562 1.789 -6.113 1 97.25 119 VAL A O 1
ATOM 932 N N . LEU A 1 120 ? -0.55 0.227 -4.852 1 97.62 120 LEU A N 1
ATOM 933 C CA . LEU A 1 120 ? -1.711 -0.094 -4.027 1 97.62 120 LEU A CA 1
ATOM 934 C C . LEU A 1 120 ? -1.279 -0.642 -2.67 1 97.62 120 LEU A C 1
ATOM 936 O O . LEU A 1 120 ? -0.097 -0.917 -2.455 1 97.62 120 LEU A O 1
ATOM 940 N N . VAL A 1 121 ? -2.154 -0.7 -1.743 1 97.62 121 VAL A N 1
ATOM 941 C CA . VAL A 1 121 ? -1.924 -1.251 -0.412 1 97.62 121 VAL A CA 1
ATOM 942 C C . VAL A 1 121 ? -2.562 -2.633 -0.306 1 97.62 121 VAL A C 1
ATOM 944 O O . VAL A 1 121 ? -3.709 -2.828 -0.719 1 97.62 121 VAL A O 1
ATOM 947 N N . MET A 1 122 ? -1.856 -3.598 0.235 1 94.62 122 MET A N 1
ATOM 948 C CA . MET A 1 122 ? -2.424 -4.918 0.484 1 94.62 122 MET A CA 1
ATOM 949 C C . MET A 1 122 ? -1.863 -5.52 1.771 1 94.62 122 MET A C 1
ATOM 951 O O . MET A 1 122 ? -0.846 -5.051 2.285 1 94.62 122 MET A O 1
ATOM 955 N N . HIS A 1 123 ? -2.512 -6.539 2.242 1 95.25 123 HIS A N 1
ATOM 956 C CA . HIS A 1 123 ? -2.068 -7.242 3.439 1 95.25 123 HIS A CA 1
ATOM 957 C C . HIS A 1 123 ? -0.85 -8.109 3.148 1 95.25 123 HIS A C 1
ATOM 959 O O . HIS A 1 123 ? -0.787 -8.773 2.109 1 95.25 123 HIS A O 1
ATOM 965 N N . THR A 1 124 ? 0.013 -8.117 4.105 1 94.62 124 THR A N 1
ATOM 966 C CA . THR A 1 124 ? 1.215 -8.93 3.939 1 94.62 124 THR A CA 1
ATOM 967 C C . THR A 1 124 ? 0.874 -10.414 3.955 1 94.62 124 THR A C 1
ATOM 969 O O . THR A 1 124 ? 1.51 -11.211 3.262 1 94.62 124 THR A O 1
ATOM 972 N N . ILE A 1 125 ? -0.12 -10.781 4.676 1 90.81 125 ILE A N 1
ATOM 973 C CA . ILE A 1 125 ? -0.507 -12.18 4.805 1 90.81 125 ILE A CA 1
ATOM 974 C C . ILE A 1 125 ? -0.935 -12.727 3.443 1 90.81 125 ILE A C 1
ATOM 976 O O . ILE A 1 125 ? -0.797 -13.922 3.176 1 90.81 125 ILE A O 1
ATOM 980 N N . ILE A 1 126 ? -1.431 -11.828 2.623 1 87.5 126 ILE A N 1
ATOM 981 C CA . ILE A 1 126 ? -1.853 -12.25 1.291 1 87.5 126 ILE A CA 1
ATOM 982 C C . ILE A 1 126 ? -0.636 -12.695 0.48 1 87.5 126 ILE A C 1
ATOM 984 O O . ILE A 1 126 ? -0.709 -13.664 -0.282 1 87.5 126 ILE A O 1
ATOM 988 N N . LEU A 1 127 ? 0.467 -12.039 0.626 1 90.06 127 LEU A N 1
ATOM 989 C CA . LEU A 1 127 ? 1.707 -12.43 -0.035 1 90.06 127 LEU A CA 1
ATOM 990 C C . LEU A 1 127 ? 2.24 -13.742 0.539 1 90.06 127 LEU A C 1
ATOM 992 O O . LEU A 1 127 ? 2.789 -14.57 -0.194 1 90.06 127 LEU A O 1
ATOM 996 N N . LEU A 1 128 ? 2.057 -13.875 1.817 1 89.88 128 LEU A N 1
ATOM 997 C CA . LEU A 1 128 ? 2.434 -15.125 2.469 1 89.88 128 LEU A CA 1
ATOM 998 C C . LEU A 1 128 ? 1.622 -16.297 1.913 1 89.88 128 LEU A C 1
ATOM 1000 O O . LEU A 1 128 ? 2.178 -17.344 1.612 1 89.88 128 LEU A O 1
ATOM 1004 N N . ASN A 1 129 ? 0.36 -16.109 1.788 1 85.5 129 ASN A N 1
ATOM 1005 C CA . ASN A 1 129 ? -0.509 -17.141 1.231 1 85.5 129 ASN A CA 1
ATOM 1006 C C . ASN A 1 129 ? -0.152 -17.438 -0.219 1 85.5 129 ASN A C 1
ATOM 1008 O O . ASN A 1 129 ? -0.206 -18.594 -0.642 1 85.5 129 ASN A O 1
ATOM 1012 N N . LEU A 1 130 ? 0.204 -16.453 -0.907 1 85 130 LEU A N 1
ATOM 1013 C CA . LEU A 1 130 ? 0.666 -16.625 -2.279 1 85 130 LEU A CA 1
ATOM 1014 C C . LEU A 1 130 ? 1.884 -17.547 -2.324 1 85 130 LEU A C 1
ATOM 1016 O O . LEU A 1 130 ? 1.955 -18.453 -3.16 1 85 130 LEU A O 1
ATOM 1020 N N . TYR A 1 131 ? 2.82 -17.344 -1.462 1 88.81 131 TYR A N 1
ATOM 1021 C CA . TYR A 1 131 ? 4.012 -18.172 -1.402 1 88.81 131 TYR A CA 1
ATOM 1022 C C . TYR A 1 131 ? 3.645 -19.625 -1.111 1 88.81 131 TYR A C 1
ATOM 1024 O O . TYR A 1 131 ? 4.105 -20.547 -1.798 1 88.81 131 TYR A O 1
ATOM 1032 N N . LYS A 1 132 ? 2.801 -19.781 -0.103 1 88.5 132 LYS A N 1
ATOM 1033 C CA . LYS A 1 132 ? 2.396 -21.125 0.293 1 88.5 132 LYS A CA 1
ATOM 1034 C C . LYS A 1 132 ? 1.692 -21.844 -0.853 1 88.5 132 LYS A C 1
ATOM 1036 O O . LYS A 1 132 ? 1.982 -23.016 -1.129 1 88.5 132 LYS A O 1
ATOM 1041 N N . TYR A 1 133 ? 0.849 -21.141 -1.444 1 82.75 133 TYR A N 1
ATOM 1042 C CA . TYR A 1 133 ? 0.108 -21.734 -2.551 1 82.75 133 TYR A CA 1
ATOM 1043 C C . TYR A 1 133 ? 1.034 -22.062 -3.719 1 82.75 133 TYR A C 1
ATOM 1045 O O . TYR A 1 133 ? 0.966 -23.141 -4.297 1 82.75 133 TYR A O 1
ATOM 1053 N N . THR A 1 134 ? 1.916 -21.156 -4.113 1 84.94 134 THR A N 1
ATOM 1054 C CA . THR A 1 134 ? 2.852 -21.359 -5.211 1 84.94 134 THR A CA 1
ATOM 1055 C C . THR A 1 134 ? 3.795 -22.516 -4.914 1 84.94 134 THR A C 1
ATOM 1057 O O . THR A 1 134 ? 4.078 -23.344 -5.793 1 84.94 134 THR A O 1
ATOM 1060 N N . LYS A 1 135 ? 4.211 -22.547 -3.723 1 88.69 135 LYS A N 1
ATOM 1061 C CA . LYS A 1 135 ? 5.082 -23.641 -3.311 1 88.69 135 LYS A CA 1
ATOM 1062 C C . LYS A 1 135 ? 4.383 -25 -3.465 1 88.69 135 LYS A C 1
ATOM 1064 O O . LYS A 1 135 ? 4.992 -25.969 -3.902 1 88.69 135 LYS A O 1
ATOM 1069 N N . SER A 1 136 ? 3.137 -25.031 -3.102 1 86.44 136 SER A N 1
ATOM 1070 C CA . SER A 1 136 ? 2.375 -26.281 -3.182 1 86.44 136 SER A CA 1
ATOM 1071 C C . SER A 1 136 ? 2.215 -26.734 -4.629 1 86.44 136 SER A C 1
ATOM 1073 O O . SER A 1 136 ? 2.133 -27.938 -4.898 1 86.44 136 SER A O 1
ATOM 1075 N N . VAL A 1 137 ? 2.256 -25.812 -5.512 1 82.44 137 VAL A N 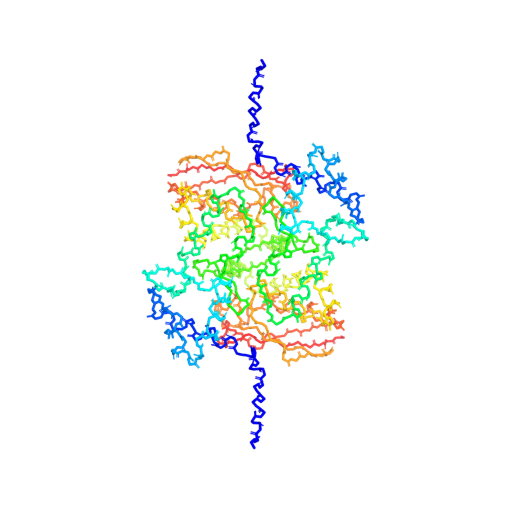1
ATOM 1076 C CA . VAL A 1 137 ? 2.031 -26.141 -6.914 1 82.44 137 VAL A CA 1
ATOM 1077 C C . VAL A 1 137 ? 3.371 -26.359 -7.617 1 82.44 137 VAL A C 1
ATOM 1079 O O . VAL A 1 137 ? 3.537 -27.328 -8.375 1 82.44 137 VAL A O 1
ATOM 1082 N N . LEU A 1 138 ? 4.379 -25.547 -7.371 1 85.06 138 LEU A N 1
ATOM 1083 C CA . LEU A 1 138 ? 5.629 -25.531 -8.125 1 85.06 138 LEU A CA 1
ATOM 1084 C C . LEU A 1 138 ? 6.703 -26.344 -7.406 1 85.06 138 LEU A C 1
ATOM 1086 O O . LEU A 1 138 ? 7.734 -26.672 -8 1 85.06 138 LEU A O 1
ATOM 1090 N N . GLY A 1 139 ? 6.469 -26.641 -6.188 1 87.88 139 GLY A N 1
ATOM 1091 C CA . GLY A 1 139 ? 7.52 -27.266 -5.402 1 87.88 139 GLY A CA 1
ATOM 1092 C C . GLY A 1 139 ? 8.727 -26.375 -5.203 1 87.88 139 GLY A C 1
ATOM 1093 O O . GLY A 1 139 ? 8.594 -25.219 -4.805 1 87.88 139 GLY A O 1
ATOM 1094 N N . SER A 1 140 ? 9.914 -26.938 -5.504 1 89.69 140 SER A N 1
ATOM 1095 C CA . SER A 1 140 ? 11.156 -26.234 -5.223 1 89.69 140 SER A CA 1
ATOM 1096 C C . SER A 1 140 ? 11.391 -25.094 -6.215 1 89.69 140 SER A C 1
ATOM 1098 O O . SER A 1 140 ? 12.219 -24.219 -5.977 1 89.69 140 SER A O 1
ATOM 1100 N N . GLU A 1 141 ? 10.648 -25.062 -7.277 1 88.81 141 GLU A N 1
ATOM 1101 C CA . GLU A 1 141 ? 10.789 -24 -8.273 1 88.81 141 GLU A CA 1
ATOM 1102 C C . GLU A 1 141 ? 10.273 -22.672 -7.727 1 88.81 141 GLU A C 1
ATOM 1104 O O . GLU A 1 141 ? 10.531 -21.625 -8.312 1 88.81 141 GLU A O 1
ATOM 1109 N N . VAL A 1 142 ? 9.625 -22.719 -6.562 1 90.12 142 VAL A N 1
ATOM 1110 C CA . VAL A 1 142 ? 9.117 -21.516 -5.918 1 90.12 142 VAL A CA 1
ATOM 1111 C C . VAL A 1 142 ? 10.266 -20.562 -5.605 1 90.12 142 VAL A C 1
ATOM 1113 O O . VAL A 1 142 ? 10.109 -19.344 -5.676 1 90.12 142 VAL A O 1
ATOM 1116 N N . HIS A 1 143 ? 11.43 -21.109 -5.383 1 93.38 143 HIS A N 1
ATOM 1117 C CA . HIS A 1 143 ? 12.586 -20.297 -5.035 1 93.38 143 HIS A CA 1
ATOM 1118 C C . HIS A 1 143 ? 13.016 -19.422 -6.211 1 93.38 143 HIS A C 1
ATOM 1120 O O . HIS A 1 143 ? 13.227 -18.219 -6.051 1 93.38 143 HIS A O 1
ATOM 1126 N N . ALA A 1 144 ? 13.102 -20.047 -7.34 1 92.62 144 ALA A N 1
ATOM 1127 C CA . ALA A 1 144 ? 13.461 -19.312 -8.539 1 92.62 144 ALA A CA 1
ATOM 1128 C C . ALA A 1 144 ? 12.391 -18.281 -8.891 1 92.62 144 ALA A C 1
ATOM 1130 O O . ALA A 1 144 ? 12.703 -17.172 -9.352 1 92.62 144 ALA A O 1
ATOM 1131 N N . PHE A 1 145 ? 11.25 -18.703 -8.672 1 89.31 145 PHE A N 1
ATOM 1132 C CA . PHE A 1 145 ? 10.117 -17.844 -8.984 1 89.31 145 PHE A CA 1
ATOM 1133 C C . PHE A 1 145 ? 10.172 -16.562 -8.172 1 89.31 145 PHE A C 1
ATOM 1135 O O . PHE A 1 145 ? 10.141 -15.461 -8.727 1 89.31 145 PHE A O 1
ATOM 1142 N N . PHE A 1 146 ? 10.273 -16.625 -6.922 1 92.88 146 PHE A N 1
ATOM 1143 C CA . PHE A 1 146 ? 10.266 -15.461 -6.047 1 92.88 146 PHE A CA 1
ATOM 1144 C C . PHE A 1 146 ? 11.555 -14.656 -6.191 1 92.88 146 PHE A C 1
ATOM 1146 O O . PHE A 1 146 ? 11.547 -13.43 -6.055 1 92.88 146 PHE A O 1
ATOM 1153 N N . TYR A 1 147 ? 12.617 -15.344 -6.543 1 95.12 147 TYR A N 1
ATOM 1154 C CA . TYR A 1 147 ? 13.875 -14.672 -6.824 1 95.12 147 TYR A CA 1
ATOM 1155 C C . TYR A 1 147 ? 13.734 -13.719 -8.008 1 95.12 147 TYR A C 1
ATOM 1157 O O . TYR A 1 147 ? 14.086 -12.539 -7.906 1 95.12 147 TYR A O 1
ATOM 1165 N N . GLU A 1 148 ? 13.164 -14.156 -9.086 1 93.25 148 GLU A N 1
ATOM 1166 C CA . GLU A 1 148 ? 12.984 -13.344 -10.281 1 93.25 148 GLU A CA 1
ATOM 1167 C C . GLU A 1 148 ? 11.953 -12.234 -10.047 1 93.25 148 GLU A C 1
ATOM 1169 O O . GLU A 1 148 ? 12.078 -11.141 -10.586 1 93.25 148 GLU A O 1
ATOM 1174 N N . TRP A 1 149 ? 10.953 -12.609 -9.297 1 91.75 149 TRP A N 1
ATOM 1175 C CA . TRP A 1 149 ? 9.953 -11.602 -8.938 1 91.75 149 TRP A CA 1
ATOM 1176 C C . TRP A 1 149 ? 10.594 -10.453 -8.164 1 91.75 149 TRP A C 1
ATOM 1178 O O . TRP A 1 149 ? 10.273 -9.289 -8.406 1 91.75 149 TRP A O 1
ATOM 1188 N N . GLY A 1 150 ? 11.5 -10.75 -7.242 1 95.12 150 GLY A N 1
ATOM 1189 C CA . GLY A 1 150 ? 12.227 -9.734 -6.5 1 95.12 150 GLY A CA 1
ATOM 1190 C C . GLY A 1 150 ? 13.07 -8.836 -7.391 1 95.12 150 GLY A C 1
ATOM 1191 O O . GLY A 1 150 ? 13.078 -7.617 -7.219 1 95.12 150 GLY A O 1
ATOM 1192 N N . LYS A 1 151 ? 13.734 -9.445 -8.367 1 95.25 151 LYS A N 1
ATOM 1193 C CA . LYS A 1 151 ? 14.516 -8.656 -9.328 1 95.25 151 LYS A CA 1
ATOM 1194 C C . LYS A 1 151 ? 13.625 -7.68 -10.086 1 95.25 151 LYS A C 1
ATOM 1196 O O . LYS A 1 151 ? 13.969 -6.508 -10.242 1 95.25 151 LYS A O 1
ATOM 1201 N N . SER A 1 152 ? 12.516 -8.195 -10.531 1 92.94 152 SER A N 1
ATOM 1202 C CA . SER A 1 152 ? 11.562 -7.383 -11.273 1 92.94 152 SER A CA 1
ATOM 1203 C C . SER A 1 152 ? 11.055 -6.215 -10.43 1 92.94 152 SER A C 1
ATOM 1205 O O . SER A 1 152 ? 10.875 -5.105 -10.938 1 92.94 152 SER A O 1
ATOM 1207 N N . PHE A 1 153 ? 10.812 -6.504 -9.203 1 94.56 153 PHE A N 1
ATOM 1208 C CA . PHE A 1 153 ? 10.344 -5.48 -8.281 1 94.56 153 PHE A CA 1
ATOM 1209 C C . PHE A 1 153 ? 11.32 -4.312 -8.227 1 94.56 153 PHE A C 1
ATOM 1211 O O . PHE A 1 153 ? 10.914 -3.152 -8.344 1 94.56 153 PHE A O 1
ATOM 1218 N N . THR A 1 154 ? 12.609 -4.598 -8.039 1 97.19 154 THR A N 1
ATOM 1219 C CA . THR A 1 154 ? 13.641 -3.566 -7.965 1 97.19 154 THR A CA 1
ATOM 1220 C C . THR A 1 154 ? 13.742 -2.807 -9.281 1 97.19 154 THR A C 1
ATOM 1222 O O . THR A 1 154 ? 13.891 -1.583 -9.289 1 97.19 154 THR A O 1
ATOM 1225 N N . ARG A 1 155 ? 13.578 -3.465 -10.391 1 94.94 155 ARG A N 1
ATOM 1226 C CA . ARG A 1 155 ? 13.633 -2.82 -11.695 1 94.94 155 ARG A CA 1
ATOM 1227 C C . ARG A 1 155 ? 12.5 -1.814 -11.859 1 94.94 155 ARG A C 1
ATOM 1229 O O . ARG A 1 155 ? 12.695 -0.733 -12.422 1 94.94 155 ARG A O 1
ATOM 1236 N N . GLU A 1 156 ? 11.359 -2.162 -11.32 1 91.94 156 GLU A N 1
ATOM 1237 C CA . GLU A 1 156 ? 10.18 -1.314 -11.477 1 91.94 156 GLU A CA 1
ATOM 1238 C C . GLU A 1 156 ? 10.289 -0.053 -10.625 1 91.94 156 GLU A C 1
ATOM 1240 O O . GLU A 1 156 ? 9.68 0.971 -10.938 1 91.94 156 GLU A O 1
ATOM 1245 N N . THR A 1 157 ? 11.094 -0.092 -9.555 1 94.69 157 THR A N 1
ATOM 1246 C CA . THR A 1 157 ? 11.219 1.049 -8.656 1 94.69 157 THR A CA 1
ATOM 1247 C C . THR A 1 157 ? 12.43 1.894 -9.016 1 94.69 157 THR A C 1
ATOM 1249 O O . THR A 1 157 ? 12.711 2.904 -8.367 1 94.69 157 THR A O 1
ATOM 1252 N N . LYS A 1 158 ? 13.109 1.555 -10.016 1 96.69 158 LYS A N 1
ATOM 1253 C CA . LYS A 1 158 ? 14.445 2.076 -10.297 1 96.69 158 LYS A CA 1
ATOM 1254 C C . LYS A 1 158 ? 14.414 3.59 -10.484 1 96.69 158 LYS A C 1
ATOM 1256 O O . LYS A 1 158 ? 15.211 4.312 -9.883 1 96.69 158 LYS A O 1
ATOM 1261 N N . ASP A 1 159 ? 13.5 4.121 -11.258 1 96 159 ASP A N 1
ATOM 1262 C CA . ASP A 1 159 ? 13.484 5.539 -11.602 1 96 159 ASP A CA 1
ATOM 1263 C C . ASP A 1 159 ? 13.281 6.402 -10.359 1 96 159 ASP A C 1
ATOM 1265 O O . ASP A 1 159 ? 14.016 7.359 -10.133 1 96 159 ASP A O 1
ATOM 1269 N N . LEU A 1 160 ? 12.336 6.062 -9.609 1 97 160 LEU A N 1
ATOM 1270 C CA . LEU A 1 160 ? 12.062 6.832 -8.398 1 97 160 LEU A CA 1
ATOM 1271 C C . LEU A 1 160 ? 13.227 6.73 -7.418 1 97 160 LEU A C 1
ATOM 1273 O O . LEU A 1 160 ? 13.672 7.742 -6.867 1 97 160 LEU A O 1
ATOM 1277 N N . VAL A 1 161 ? 13.742 5.562 -7.191 1 97.75 161 VAL A N 1
ATOM 1278 C CA . VAL A 1 161 ? 14.812 5.34 -6.234 1 97.75 161 VAL A CA 1
ATOM 1279 C C . VAL A 1 161 ? 16.078 6.082 -6.684 1 97.75 161 VAL A C 1
ATOM 1281 O O . VAL A 1 161 ? 16.766 6.684 -5.867 1 97.75 161 VAL A O 1
ATOM 1284 N N . GLN A 1 162 ? 16.344 6.027 -7.977 1 97.25 162 GLN A N 1
ATOM 1285 C CA . GLN A 1 162 ? 17.484 6.746 -8.508 1 97.25 162 GLN A CA 1
ATOM 1286 C C . GLN A 1 162 ? 17.375 8.25 -8.258 1 97.25 162 GLN A C 1
ATOM 1288 O O . GLN A 1 162 ? 18.344 8.906 -7.895 1 97.25 162 GLN A O 1
ATOM 1293 N N . SER A 1 163 ? 16.188 8.773 -8.516 1 96.62 163 SER A N 1
ATOM 1294 C CA . SER A 1 163 ? 15.953 10.195 -8.289 1 96.62 163 SER A CA 1
ATOM 1295 C C . SER A 1 163 ? 16.141 10.555 -6.816 1 96.62 163 SER A C 1
ATOM 1297 O O . SER A 1 163 ? 16.719 11.594 -6.492 1 96.62 163 SER A O 1
ATOM 1299 N N . ILE A 1 164 ? 15.664 9.719 -5.938 1 96.44 164 ILE A N 1
ATOM 1300 C CA . ILE A 1 164 ? 15.805 9.938 -4.5 1 96.44 164 ILE A CA 1
ATOM 1301 C C . ILE A 1 164 ? 17.281 9.891 -4.121 1 96.44 164 ILE A C 1
ATOM 1303 O O . ILE A 1 164 ? 17.766 10.758 -3.391 1 96.44 164 ILE A O 1
ATOM 1307 N N . ALA A 1 165 ? 17.953 8.891 -4.59 1 96.62 165 ALA A N 1
ATOM 1308 C CA . ALA A 1 165 ? 19.375 8.719 -4.281 1 96.62 165 ALA A CA 1
ATOM 1309 C C . ALA A 1 165 ? 20.172 9.938 -4.719 1 96.62 165 ALA A C 1
ATOM 1311 O O . ALA A 1 165 ? 21.047 10.414 -3.982 1 96.62 165 ALA A O 1
ATOM 1312 N N . LYS A 1 166 ? 19.938 10.398 -5.906 1 95.75 166 LYS A N 1
ATOM 1313 C CA . LYS A 1 166 ? 20.625 11.578 -6.434 1 95.75 166 LYS A CA 1
ATOM 1314 C C . LYS A 1 166 ? 20.391 12.797 -5.543 1 95.75 166 LYS A C 1
ATOM 1316 O O . LYS A 1 166 ? 21.328 13.531 -5.234 1 95.75 166 LYS A O 1
ATOM 1321 N N . ARG A 1 167 ? 19.188 12.969 -5.145 1 94.56 167 ARG A N 1
ATOM 1322 C CA . ARG A 1 167 ? 18.812 14.133 -4.348 1 94.56 167 ARG A CA 1
ATOM 1323 C C . ARG A 1 167 ? 19.406 14.055 -2.947 1 94.56 167 ARG A C 1
ATOM 1325 O O . ARG A 1 167 ? 19.797 15.07 -2.379 1 94.56 167 ARG A O 1
ATOM 1332 N N . THR A 1 168 ? 19.484 12.938 -2.342 1 94.31 168 THR A N 1
ATOM 1333 C CA . THR A 1 168 ? 19.938 12.766 -0.965 1 94.31 168 THR A CA 1
ATOM 1334 C C . THR A 1 168 ? 21.438 12.508 -0.914 1 94.31 168 THR A C 1
ATOM 1336 O O . THR A 1 168 ? 22.047 12.539 0.159 1 94.31 168 THR A O 1
ATOM 1339 N N . GLY A 1 169 ? 22.062 12.203 -2.049 1 94.44 169 GLY A N 1
ATOM 1340 C CA . GLY A 1 169 ? 23.469 11.852 -2.082 1 94.44 169 GLY A CA 1
ATOM 1341 C C . GLY A 1 169 ? 23.75 10.469 -1.535 1 94.44 169 GLY A C 1
ATOM 1342 O O . GLY A 1 169 ? 24.844 10.211 -1.009 1 94.44 169 GLY A O 1
ATOM 1343 N N . SER A 1 170 ? 22.781 9.602 -1.543 1 94.38 170 SER A N 1
ATOM 1344 C CA . SER A 1 170 ? 22.938 8.234 -1.061 1 94.38 170 SER A CA 1
ATOM 1345 C C . SER A 1 170 ? 23.125 7.258 -2.217 1 94.38 170 SER A C 1
ATOM 1347 O O . SER A 1 170 ? 22.984 7.633 -3.383 1 94.38 170 SER A O 1
ATOM 1349 N N . ASN A 1 171 ? 23.516 5.977 -1.919 1 95.06 171 ASN A N 1
ATOM 1350 C CA . ASN A 1 171 ? 23.547 4.902 -2.904 1 95.06 171 ASN A CA 1
ATOM 1351 C C . ASN A 1 171 ? 22.141 4.398 -3.223 1 95.06 171 ASN A C 1
ATOM 1353 O O . ASN A 1 171 ? 21.234 4.52 -2.4 1 95.06 171 ASN A O 1
ATOM 1357 N N . PHE A 1 172 ? 22.031 3.824 -4.418 1 97.75 172 PHE A N 1
ATOM 1358 C CA . PHE A 1 172 ? 20.75 3.281 -4.852 1 97.75 172 PHE A CA 1
ATOM 1359 C C . PHE A 1 172 ? 20.203 2.299 -3.822 1 97.75 172 PHE A C 1
ATOM 1361 O O . PHE A 1 172 ? 19.031 2.395 -3.428 1 97.75 172 PHE A O 1
ATOM 1368 N N . ILE A 1 173 ? 21 1.415 -3.35 1 98 173 ILE A N 1
ATOM 1369 C CA . ILE A 1 173 ? 20.516 0.35 -2.475 1 98 173 ILE A CA 1
ATOM 1370 C C . ILE A 1 173 ? 20.062 0.943 -1.142 1 98 173 ILE A C 1
ATOM 1372 O O . ILE A 1 173 ? 19.078 0.485 -0.554 1 98 173 ILE A O 1
ATOM 1376 N N . SER A 1 174 ? 20.75 1.96 -0.619 1 96.88 174 SER A N 1
ATOM 1377 C CA . SER A 1 174 ? 20.344 2.623 0.612 1 96.88 174 SER A CA 1
ATOM 1378 C C . SER A 1 174 ? 18.984 3.295 0.447 1 96.88 174 SER A C 1
ATOM 1380 O O . SER A 1 174 ? 18.094 3.145 1.297 1 96.88 174 SER A O 1
ATOM 1382 N N . SER A 1 175 ? 18.812 4.031 -0.646 1 97.12 175 SER A N 1
ATOM 1383 C CA . SER A 1 175 ? 17.547 4.703 -0.929 1 97.12 175 SER A CA 1
ATOM 1384 C C . SER A 1 175 ? 16.438 3.697 -1.183 1 97.12 175 SER A C 1
ATOM 1386 O O . SER A 1 175 ? 15.289 3.92 -0.785 1 97.12 175 SER A O 1
ATOM 1388 N N . PHE A 1 176 ? 16.812 2.578 -1.877 1 98.12 176 PHE A N 1
ATOM 1389 C CA . PHE A 1 176 ? 15.867 1.499 -2.152 1 98.12 176 PHE A CA 1
ATOM 1390 C C . PHE A 1 176 ? 15.297 0.935 -0.856 1 98.12 176 PHE A C 1
ATOM 1392 O O . PHE A 1 176 ? 14.078 0.859 -0.691 1 98.12 176 PHE A O 1
ATOM 1399 N N . LEU A 1 177 ? 16.141 0.604 0.097 1 97.62 177 LEU A N 1
ATOM 1400 C CA . LEU A 1 177 ? 15.727 -0.005 1.354 1 97.62 177 LEU A CA 1
ATOM 1401 C C . LEU A 1 177 ? 14.992 1.008 2.23 1 97.62 177 LEU A C 1
ATOM 1403 O O . LEU A 1 177 ? 14.062 0.649 2.959 1 97.62 177 LEU A O 1
ATOM 1407 N N . SER A 1 178 ? 15.406 2.285 2.174 1 96.19 178 SER A N 1
ATOM 1408 C CA . SER A 1 178 ? 14.711 3.33 2.92 1 96.19 178 SER A CA 1
ATOM 1409 C C . SER A 1 178 ? 13.273 3.498 2.434 1 96.19 178 SER A C 1
ATOM 1411 O O . SER A 1 178 ? 12.359 3.674 3.238 1 96.19 178 SER A O 1
ATOM 1413 N N . LEU A 1 179 ? 13.117 3.445 1.164 1 97.06 179 LEU A N 1
ATOM 1414 C CA . LEU A 1 179 ? 11.781 3.562 0.598 1 97.06 179 LEU A CA 1
ATOM 1415 C C . LEU A 1 179 ? 10.93 2.346 0.955 1 97.06 179 LEU A C 1
ATOM 1417 O O . LEU A 1 179 ? 9.742 2.479 1.255 1 97.06 179 LEU A O 1
ATOM 1421 N N . LEU A 1 180 ? 11.531 1.145 0.924 1 97.31 180 LEU A N 1
ATOM 1422 C CA . LEU A 1 180 ? 10.812 -0.061 1.32 1 97.31 180 LEU A CA 1
ATOM 1423 C C . LEU A 1 180 ? 10.328 0.043 2.762 1 97.31 180 LEU A C 1
ATOM 1425 O O . LEU A 1 180 ? 9.195 -0.337 3.07 1 97.31 180 LEU A O 1
ATOM 1429 N N . LYS A 1 181 ? 11.211 0.506 3.59 1 96.38 181 LYS A N 1
ATOM 1430 C CA . LYS A 1 181 ? 10.828 0.71 4.984 1 96.38 181 LYS A CA 1
ATOM 1431 C C . LYS A 1 181 ? 9.633 1.651 5.098 1 96.38 181 LYS A C 1
ATOM 1433 O O . LYS A 1 181 ? 8.68 1.361 5.816 1 96.38 181 LYS A O 1
ATOM 1438 N N . LEU A 1 182 ? 9.688 2.697 4.375 1 95.81 182 LEU A N 1
ATOM 1439 C CA . LEU A 1 182 ? 8.625 3.695 4.395 1 95.81 182 LEU A CA 1
ATOM 1440 C C . LEU A 1 182 ? 7.312 3.105 3.877 1 95.81 182 LEU A C 1
ATOM 1442 O O . LEU A 1 182 ? 6.234 3.492 4.328 1 95.81 182 LEU A O 1
ATOM 1446 N N . ARG A 1 183 ? 7.387 2.129 3.01 1 97.38 183 ARG A N 1
ATOM 1447 C CA . ARG A 1 183 ? 6.234 1.5 2.375 1 97.38 183 ARG A CA 1
ATOM 1448 C C . ARG A 1 183 ? 5.703 0.349 3.221 1 97.38 183 ARG A C 1
ATOM 1450 O O . ARG A 1 183 ? 4.801 -0.378 2.793 1 97.38 183 ARG A O 1
ATOM 1457 N N . GLY A 1 184 ? 6.297 0.073 4.344 1 97.31 184 GLY A N 1
ATOM 1458 C CA . GLY A 1 184 ? 5.734 -0.885 5.281 1 97.31 184 GLY A CA 1
ATOM 1459 C C . GLY A 1 184 ? 6.387 -2.252 5.199 1 97.31 184 GLY A C 1
ATOM 1460 O O . GLY A 1 184 ? 5.855 -3.23 5.727 1 97.31 184 GLY A O 1
ATOM 1461 N N . TRP A 1 185 ? 7.566 -2.338 4.547 1 97.25 185 TRP A N 1
ATOM 1462 C CA . TRP A 1 185 ? 8.195 -3.639 4.359 1 97.25 185 TRP A CA 1
ATOM 1463 C C . TRP A 1 185 ? 9.039 -4.016 5.574 1 97.25 185 TRP A C 1
ATOM 1465 O O . TRP A 1 185 ? 9.578 -5.125 5.645 1 97.25 185 TRP A O 1
ATOM 1475 N N . GLY A 1 186 ? 9.141 -3.125 6.516 1 95.56 186 GLY A N 1
ATOM 1476 C CA . GLY A 1 186 ? 9.859 -3.434 7.742 1 95.56 186 GLY A CA 1
ATOM 1477 C C . GLY A 1 186 ? 11.188 -2.709 7.852 1 95.56 186 GLY A C 1
ATOM 1478 O O . GLY A 1 186 ? 11.5 -1.85 7.023 1 95.56 186 GLY A O 1
ATOM 1479 N N . ARG A 1 187 ? 11.906 -3.049 8.891 1 95.5 187 ARG A N 1
ATOM 1480 C CA . ARG A 1 187 ? 13.164 -2.375 9.211 1 95.5 187 ARG A CA 1
ATOM 1481 C C . ARG A 1 187 ? 14.344 -3.074 8.539 1 95.5 187 ARG A C 1
ATOM 1483 O O . ARG A 1 187 ? 14.445 -4.301 8.586 1 95.5 187 ARG A O 1
ATOM 1490 N N . PHE A 1 188 ? 15.148 -2.277 7.918 1 97.12 188 PHE A N 1
ATOM 1491 C CA . PHE A 1 188 ? 16.359 -2.766 7.277 1 97.12 188 PHE A CA 1
ATOM 1492 C C . PHE A 1 188 ? 17.594 -2.109 7.887 1 97.12 188 PHE A C 1
ATOM 1494 O O . PHE A 1 188 ? 17.547 -0.963 8.336 1 97.12 188 PHE A O 1
ATOM 1501 N N . GLU A 1 189 ? 18.641 -2.844 7.957 1 97.06 189 GLU A N 1
ATOM 1502 C CA . GLU A 1 189 ? 19.953 -2.348 8.359 1 97.06 189 GLU A CA 1
ATOM 1503 C C . GLU A 1 189 ? 21.047 -2.791 7.379 1 97.06 189 GLU A C 1
ATOM 1505 O O . GLU A 1 189 ? 21.125 -3.971 7.031 1 97.06 189 GLU A O 1
ATOM 1510 N N . ILE A 1 190 ? 21.781 -1.838 6.871 1 97.81 190 ILE A N 1
ATOM 1511 C CA . ILE A 1 190 ? 22.953 -2.162 6.066 1 97.81 190 ILE A CA 1
ATOM 1512 C C . ILE A 1 190 ? 24.188 -2.191 6.957 1 97.81 190 ILE A C 1
ATOM 1514 O O . ILE A 1 190 ? 24.625 -1.151 7.461 1 97.81 190 ILE A O 1
ATOM 1518 N N . THR A 1 191 ? 24.781 -3.305 7.133 1 97.94 191 THR A N 1
ATOM 1519 C CA . THR A 1 191 ? 25.906 -3.445 8.047 1 97.94 191 THR A CA 1
ATOM 1520 C C . THR A 1 191 ? 27.219 -3.293 7.312 1 97.94 191 THR A C 1
ATOM 1522 O O . THR A 1 191 ? 28.234 -2.918 7.91 1 97.94 191 THR A O 1
ATOM 1525 N N . THR A 1 192 ? 27.266 -3.697 6.062 1 97.44 192 THR A N 1
ATOM 1526 C CA . THR A 1 192 ? 28.406 -3.52 5.176 1 97.44 192 THR A CA 1
ATOM 1527 C C . THR A 1 192 ? 27.953 -3.057 3.793 1 97.44 192 THR A C 1
ATOM 1529 O O . THR A 1 192 ? 26.953 -3.543 3.27 1 97.44 192 THR A O 1
ATOM 1532 N N . MET A 1 193 ? 28.672 -2.08 3.295 1 97.56 193 MET A N 1
ATOM 1533 C CA . MET A 1 193 ? 28.375 -1.645 1.934 1 97.56 193 MET A CA 1
ATOM 1534 C C . MET A 1 193 ? 29.625 -1.07 1.266 1 97.56 193 MET A C 1
ATOM 1536 O O . MET A 1 193 ? 30.094 0.006 1.639 1 97.56 193 MET A O 1
ATOM 1540 N N . ASN A 1 194 ? 30.109 -1.76 0.338 1 96 194 ASN A N 1
ATOM 1541 C CA . ASN A 1 194 ? 31.156 -1.277 -0.544 1 96 194 ASN A CA 1
ATOM 1542 C C . ASN A 1 194 ? 31.031 -1.87 -1.945 1 96 194 ASN A C 1
ATOM 1544 O O . ASN A 1 194 ? 30.062 -2.553 -2.25 1 96 194 ASN A O 1
ATOM 1548 N N . GLU A 1 195 ? 31.938 -1.624 -2.82 1 96.12 195 GLU A N 1
ATOM 1549 C CA . GLU A 1 195 ? 31.844 -1.976 -4.234 1 96.12 195 GLU A CA 1
ATOM 1550 C C . GLU A 1 195 ? 31.938 -3.484 -4.438 1 96.12 195 GLU A C 1
ATOM 1552 O O . GLU A 1 195 ? 31.641 -3.994 -5.516 1 96.12 195 GLU A O 1
ATOM 1557 N N . ARG A 1 196 ? 32.25 -4.215 -3.379 1 97.19 196 ARG A N 1
ATOM 1558 C CA . ARG A 1 196 ? 32.5 -5.645 -3.551 1 97.19 196 ARG A CA 1
ATOM 1559 C C . ARG A 1 196 ? 31.609 -6.461 -2.611 1 97.19 196 ARG A C 1
ATOM 1561 O O . ARG A 1 196 ? 31.438 -7.668 -2.803 1 97.19 196 ARG A O 1
ATOM 1568 N N . SER A 1 197 ? 31.156 -5.809 -1.612 1 98.12 197 SER A N 1
ATOM 1569 C CA . SER A 1 197 ? 30.422 -6.543 -0.593 1 98.12 197 SER A CA 1
ATOM 1570 C C . SER A 1 197 ? 29.297 -5.691 -0.01 1 98.12 197 SER A C 1
ATOM 1572 O O . SER A 1 197 ? 29.484 -4.496 0.23 1 98.12 197 SER A O 1
ATOM 1574 N N . VAL A 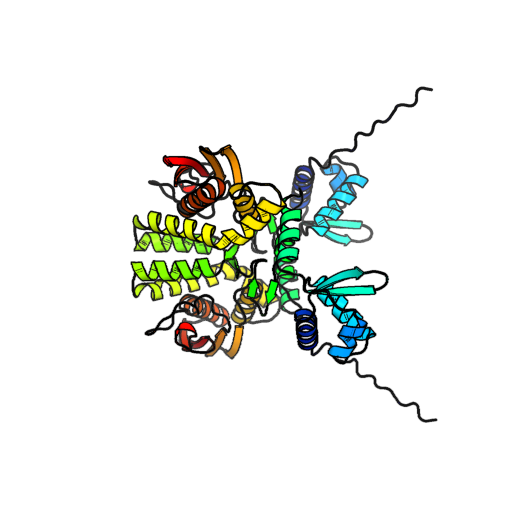1 198 ? 28.156 -6.312 0.12 1 98.5 198 VAL A N 1
ATOM 1575 C CA . VAL A 1 198 ? 27 -5.688 0.767 1 98.5 198 VAL A CA 1
ATOM 1576 C C . VAL A 1 198 ? 26.359 -6.672 1.74 1 98.5 198 VAL A C 1
ATOM 1578 O O . VAL A 1 198 ? 26.125 -7.836 1.396 1 98.5 198 VAL A O 1
ATOM 1581 N N . GLU A 1 199 ? 26.078 -6.242 2.969 1 98.69 199 GLU A N 1
ATOM 1582 C CA . GLU A 1 199 ? 25.359 -7.023 3.971 1 98.69 199 GLU A CA 1
ATOM 1583 C C . GLU A 1 199 ? 24.141 -6.27 4.488 1 98.69 199 GLU A C 1
ATOM 1585 O O . GLU A 1 199 ? 24.25 -5.113 4.895 1 98.69 199 GLU A O 1
ATOM 1590 N N . VAL A 1 200 ? 23.062 -6.988 4.434 1 98.62 200 VAL A N 1
ATOM 1591 C CA . VAL A 1 200 ? 21.797 -6.363 4.812 1 98.62 200 VAL A CA 1
ATOM 1592 C C . VAL A 1 200 ? 21.062 -7.238 5.832 1 98.62 200 VAL A C 1
ATOM 1594 O O . VAL A 1 200 ? 21.031 -8.461 5.695 1 98.62 200 VAL A O 1
ATOM 1597 N N . ILE A 1 201 ? 20.516 -6.645 6.84 1 98.44 201 ILE A N 1
ATOM 1598 C CA . ILE A 1 201 ? 19.656 -7.297 7.812 1 98.44 201 ILE A CA 1
ATOM 1599 C C . ILE A 1 201 ? 18.219 -6.832 7.617 1 98.44 201 ILE A C 1
ATOM 1601 O O . ILE A 1 201 ? 17.953 -5.633 7.461 1 98.44 201 ILE A O 1
ATOM 1605 N N . TRP A 1 202 ? 17.344 -7.73 7.473 1 98 202 TRP A N 1
ATOM 1606 C CA . TRP A 1 202 ? 15.906 -7.484 7.449 1 98 202 TRP A CA 1
ATOM 1607 C C . TRP A 1 202 ? 15.234 -8.055 8.688 1 98 202 TRP A C 1
ATOM 1609 O O . TRP A 1 202 ? 15.133 -9.281 8.844 1 98 202 TRP A O 1
ATOM 1619 N N . HIS A 1 203 ? 14.703 -7.199 9.547 1 95.31 203 HIS A N 1
ATOM 1620 C CA . HIS A 1 203 ? 14.258 -7.59 10.883 1 95.31 203 HIS A CA 1
ATOM 1621 C C . HIS A 1 203 ? 12.844 -8.172 10.836 1 95.31 203 HIS A C 1
ATOM 1623 O O . HIS A 1 203 ? 12.484 -8.992 11.688 1 95.31 203 HIS A O 1
ATOM 1629 N N . ASP A 1 204 ? 12.062 -7.781 9.805 1 91.44 204 ASP A N 1
ATOM 1630 C CA . ASP A 1 204 ? 10.625 -8.055 9.836 1 91.44 204 ASP A CA 1
ATOM 1631 C C . ASP A 1 204 ? 10.156 -8.688 8.523 1 91.44 204 ASP A C 1
ATOM 1633 O O . ASP A 1 204 ? 9.219 -8.195 7.898 1 91.44 204 ASP A O 1
ATOM 1637 N N . SER A 1 205 ? 10.789 -9.766 8.219 1 92.12 205 SER A N 1
ATOM 1638 C CA . SER A 1 205 ? 10.43 -10.43 6.973 1 92.12 205 SER A CA 1
ATOM 1639 C C . SER A 1 205 ? 8.938 -10.758 6.934 1 92.12 205 SER A C 1
ATOM 1641 O O . SER A 1 205 ? 8.375 -11.219 7.926 1 92.12 205 SER A O 1
ATOM 1643 N N . ILE A 1 206 ? 8.344 -10.578 5.766 1 91.12 206 ILE A N 1
ATOM 1644 C CA . ILE A 1 206 ? 6.914 -10.82 5.605 1 91.12 206 ILE A CA 1
ATOM 1645 C C . ILE A 1 206 ? 6.66 -12.312 5.449 1 91.12 206 ILE A C 1
ATOM 1647 O O . ILE A 1 206 ? 5.535 -12.781 5.629 1 91.12 206 ILE A O 1
ATOM 1651 N N . TRP A 1 207 ? 7.633 -13.078 5.152 1 91.25 207 TRP A N 1
ATOM 1652 C CA . TRP A 1 207 ? 7.465 -14.516 4.969 1 91.25 207 TRP A CA 1
ATOM 1653 C C . TRP A 1 207 ? 7.945 -15.289 6.191 1 91.25 207 TRP A C 1
ATOM 1655 O O . TRP A 1 207 ? 8.031 -16.516 6.168 1 91.25 207 TRP A O 1
ATOM 1665 N N . SER A 1 208 ? 8.234 -14.594 7.262 1 88.69 208 SER A N 1
ATOM 1666 C CA . SER A 1 208 ? 8.812 -15.203 8.453 1 88.69 208 SER A CA 1
ATOM 1667 C C . SER A 1 208 ? 7.871 -16.25 9.047 1 88.69 208 SER A C 1
ATOM 1669 O O . SER A 1 208 ? 8.312 -17.141 9.781 1 88.69 208 SER A O 1
ATOM 1671 N N . GLU A 1 209 ? 6.613 -16.156 8.734 1 84.81 209 GLU A N 1
ATOM 1672 C CA . GLU A 1 209 ? 5.637 -17.078 9.297 1 84.81 209 GLU A CA 1
ATOM 1673 C C . GLU A 1 209 ? 5.594 -18.375 8.5 1 84.81 209 GLU A C 1
ATOM 1675 O O . GLU A 1 209 ? 4.934 -19.344 8.906 1 84.81 209 GLU A O 1
ATOM 1680 N N . VAL A 1 210 ? 6.203 -18.359 7.324 1 85 210 VAL A N 1
ATOM 1681 C CA . VAL A 1 210 ? 6.375 -19.609 6.605 1 85 210 VAL A CA 1
ATOM 1682 C C . VAL A 1 210 ? 7.434 -20.469 7.297 1 85 210 VAL A C 1
ATOM 1684 O O . VAL A 1 210 ? 8.586 -20.047 7.434 1 85 210 VAL A O 1
ATOM 1687 N N . GLU A 1 211 ? 6.984 -21.484 7.836 1 83.12 211 GLU A N 1
ATOM 1688 C CA . GLU A 1 211 ? 7.965 -22.375 8.453 1 83.12 211 GLU A CA 1
ATOM 1689 C C . GLU A 1 211 ? 8.672 -23.234 7.406 1 83.12 211 GLU A C 1
ATOM 1691 O O . GLU A 1 211 ? 8.023 -23.812 6.527 1 83.12 211 GLU A O 1
ATOM 1696 N N . SER A 1 212 ? 9.945 -23.141 7.441 1 85.69 212 SER A N 1
ATOM 1697 C CA . SER A 1 212 ? 10.758 -23.938 6.527 1 85.69 212 SER A CA 1
ATOM 1698 C C . SER A 1 212 ? 11.93 -24.594 7.254 1 85.69 212 SER A C 1
ATOM 1700 O O . SER A 1 212 ? 12.609 -23.953 8.055 1 85.69 212 SER A O 1
ATOM 1702 N N . GLU A 1 213 ? 12.062 -25.844 6.957 1 77.81 213 GLU A N 1
ATOM 1703 C CA . GLU A 1 213 ? 13.141 -26.578 7.605 1 77.81 213 GLU A CA 1
ATOM 1704 C C . GLU A 1 213 ? 14.352 -26.703 6.688 1 77.81 213 GLU A C 1
ATOM 1706 O O . GLU A 1 213 ? 15.477 -26.891 7.16 1 77.81 213 GLU A O 1
ATOM 1711 N N . THR A 1 214 ? 14.164 -26.531 5.531 1 84.06 214 THR A N 1
ATOM 1712 C CA . THR A 1 214 ? 15.211 -27 4.633 1 84.06 214 THR A CA 1
ATOM 1713 C C . THR A 1 214 ? 15.922 -25.828 3.971 1 84.06 214 THR A C 1
ATOM 1715 O O . THR A 1 214 ? 17.094 -25.922 3.613 1 84.06 214 THR A O 1
ATOM 1718 N N . ALA A 1 215 ? 15.266 -24.781 3.771 1 91.25 215 ALA A N 1
ATOM 1719 C CA . ALA A 1 215 ? 15.891 -23.688 3.029 1 91.25 215 ALA A CA 1
ATOM 1720 C C . ALA A 1 215 ? 15.281 -22.344 3.406 1 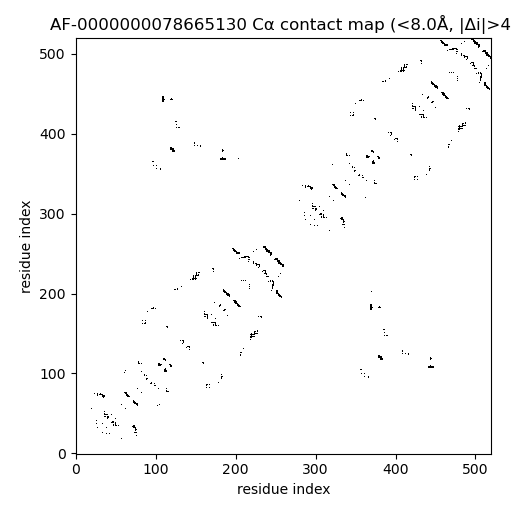91.25 215 ALA A C 1
ATOM 1722 O O . ALA A 1 215 ? 14.117 -22.281 3.803 1 91.25 215 ALA A O 1
ATOM 1723 N N . PRO A 1 216 ? 16.109 -21.281 3.287 1 94.88 216 PRO A N 1
ATOM 1724 C CA . PRO A 1 216 ? 15.531 -19.938 3.459 1 94.88 216 PRO A CA 1
ATOM 1725 C C . PRO A 1 216 ? 14.398 -19.656 2.469 1 94.88 216 PRO A C 1
ATOM 1727 O O . PRO A 1 216 ? 14.352 -20.25 1.394 1 94.88 216 PRO A O 1
ATOM 1730 N N . VAL A 1 217 ? 13.523 -18.75 2.859 1 94.5 217 VAL A N 1
ATOM 1731 C CA . VAL A 1 217 ? 12.328 -18.578 2.037 1 94.5 217 VAL A CA 1
ATOM 1732 C C . VAL A 1 217 ? 12.281 -17.156 1.472 1 94.5 217 VAL A C 1
ATOM 1734 O O . VAL A 1 217 ? 11.406 -16.828 0.666 1 94.5 217 VAL A O 1
ATOM 1737 N N . ASP A 1 218 ? 13.203 -16.25 1.875 1 96.69 218 ASP A N 1
ATOM 1738 C CA . ASP A 1 218 ? 13.141 -14.852 1.452 1 96.69 218 ASP A CA 1
ATOM 1739 C C . ASP A 1 218 ? 13.859 -14.641 0.123 1 96.69 218 ASP A C 1
ATOM 1741 O O . ASP A 1 218 ? 14.688 -13.734 -0.006 1 96.69 218 ASP A O 1
ATOM 1745 N N . ASP A 1 219 ? 13.5 -15.477 -0.859 1 96.06 219 ASP A N 1
ATOM 1746 C CA . ASP A 1 219 ? 14.078 -15.422 -2.195 1 96.06 219 ASP A CA 1
ATOM 1747 C C . ASP A 1 219 ? 13.75 -14.094 -2.885 1 96.06 219 ASP A C 1
ATOM 1749 O O . ASP A 1 219 ? 14.547 -13.578 -3.666 1 96.06 219 ASP A O 1
ATOM 1753 N N . PHE A 1 220 ? 12.609 -13.609 -2.652 1 95.31 220 PHE A N 1
ATOM 1754 C CA . PHE A 1 220 ? 12.188 -12.328 -3.211 1 95.31 220 PHE A CA 1
ATOM 1755 C C . PHE A 1 220 ? 13.188 -11.234 -2.855 1 95.31 220 PHE A C 1
ATOM 1757 O O . PHE A 1 220 ? 13.625 -10.477 -3.727 1 95.31 220 PHE A O 1
ATOM 1764 N N . MET A 1 221 ? 13.547 -11.164 -1.577 1 97.81 221 MET A N 1
ATOM 1765 C CA . MET A 1 221 ? 14.469 -10.125 -1.122 1 97.81 221 MET A CA 1
ATOM 1766 C C . MET A 1 221 ? 15.883 -10.391 -1.641 1 97.81 221 MET A C 1
ATOM 1768 O O . MET A 1 221 ? 16.609 -9.445 -1.952 1 97.81 221 MET A O 1
ATOM 1772 N N . VAL A 1 222 ? 16.266 -11.656 -1.751 1 98.31 222 VAL A N 1
ATOM 1773 C CA . VAL A 1 222 ? 17.547 -11.977 -2.355 1 98.31 222 VAL A CA 1
ATOM 1774 C C . VAL A 1 222 ? 17.625 -11.398 -3.766 1 98.31 222 VAL A C 1
ATOM 1776 O O . VAL A 1 222 ? 18.562 -10.68 -4.105 1 98.31 222 VAL A O 1
ATOM 1779 N N . GLY A 1 223 ? 16.625 -11.688 -4.57 1 97.94 223 GLY A N 1
ATOM 1780 C CA . GLY A 1 223 ? 16.578 -11.156 -5.922 1 97.94 223 GLY A CA 1
ATOM 1781 C C . GLY A 1 223 ? 16.578 -9.633 -5.961 1 97.94 223 GLY A C 1
ATOM 1782 O O . GLY A 1 223 ? 17.281 -9.031 -6.777 1 97.94 223 GLY A O 1
ATOM 1783 N N . ALA A 1 224 ? 15.805 -9.047 -5.102 1 98.19 224 ALA A N 1
ATOM 1784 C CA . ALA A 1 224 ? 15.711 -7.59 -5.039 1 98.19 224 ALA A CA 1
ATOM 1785 C C . ALA A 1 224 ? 17.078 -6.973 -4.727 1 98.19 224 ALA A C 1
ATOM 1787 O O . ALA A 1 224 ? 17.469 -5.988 -5.355 1 98.19 224 ALA A O 1
ATOM 1788 N N . LEU A 1 225 ? 17.781 -7.547 -3.775 1 98.75 225 LEU A N 1
ATOM 1789 C CA . LEU A 1 225 ? 19.062 -7.023 -3.34 1 98.75 225 LEU A CA 1
ATOM 1790 C C . LEU A 1 225 ? 20.125 -7.195 -4.43 1 98.75 225 LEU A C 1
ATOM 1792 O O . LEU A 1 225 ? 20.984 -6.332 -4.609 1 98.75 225 LEU A O 1
ATOM 1796 N N . VAL A 1 226 ? 20.062 -8.32 -5.133 1 98.56 226 VAL A N 1
ATOM 1797 C CA . VAL A 1 226 ? 20.969 -8.555 -6.25 1 98.56 226 VAL A CA 1
ATOM 1798 C C . VAL A 1 226 ? 20.812 -7.441 -7.285 1 98.56 226 VAL A C 1
ATOM 1800 O O . VAL A 1 226 ? 21.797 -6.82 -7.691 1 98.56 226 VAL A O 1
ATOM 1803 N N . GLU A 1 227 ? 19.594 -7.203 -7.691 1 98.25 227 GLU A N 1
ATOM 1804 C CA . GLU A 1 227 ? 19.312 -6.168 -8.68 1 98.25 227 GLU A CA 1
ATOM 1805 C C . GLU A 1 227 ? 19.688 -4.785 -8.156 1 98.25 227 GLU A C 1
ATOM 1807 O O . GLU A 1 227 ? 20.25 -3.969 -8.891 1 98.25 227 GLU A O 1
ATOM 1812 N N . ALA A 1 228 ? 19.453 -4.539 -6.895 1 98.5 228 ALA A N 1
ATOM 1813 C CA . ALA A 1 228 ? 19.766 -3.242 -6.293 1 98.5 228 ALA A CA 1
ATOM 1814 C C . ALA A 1 228 ? 21.266 -3.004 -6.242 1 98.5 228 ALA A C 1
ATOM 1816 O O . ALA A 1 228 ? 21.734 -1.898 -6.52 1 98.5 228 ALA A O 1
ATOM 1817 N N . SER A 1 229 ? 21.969 -3.992 -5.887 1 98.19 229 SER A N 1
ATOM 1818 C CA . SER A 1 229 ? 23.422 -3.869 -5.801 1 98.19 229 SER A CA 1
ATOM 1819 C C . SER A 1 229 ? 24.047 -3.701 -7.184 1 98.19 229 SER A C 1
ATOM 1821 O O . SER A 1 229 ? 24.969 -2.906 -7.359 1 98.19 229 SER A O 1
ATOM 1823 N N . SER A 1 230 ? 23.547 -4.449 -8.125 1 97.69 230 SER A N 1
ATOM 1824 C CA . SER A 1 230 ? 24 -4.285 -9.5 1 97.69 230 SER A CA 1
ATOM 1825 C C . SER A 1 230 ? 23.766 -2.867 -10 1 97.69 230 SER A C 1
ATOM 1827 O O . SER A 1 230 ? 24.609 -2.289 -10.688 1 97.69 230 SER A O 1
ATOM 1829 N N . THR A 1 231 ? 22.719 -2.312 -9.672 1 97 231 THR A N 1
ATOM 1830 C CA . THR A 1 231 ? 22.375 -0.95 -10.07 1 97 231 THR A CA 1
ATOM 1831 C C . THR A 1 231 ? 23.25 0.061 -9.344 1 97 231 THR A C 1
ATOM 1833 O O . THR A 1 231 ? 23.672 1.066 -9.922 1 97 231 THR A O 1
ATOM 1836 N N . SER A 1 232 ? 23.578 -0.209 -8.07 1 96.94 232 SER A N 1
ATOM 1837 C CA . SER A 1 232 ? 24.344 0.701 -7.234 1 96.94 232 SER A CA 1
ATOM 1838 C C . SER A 1 232 ? 25.812 0.721 -7.641 1 96.94 232 SER A C 1
ATOM 1840 O O . SER A 1 232 ? 26.438 1.782 -7.672 1 96.94 232 SER A O 1
ATOM 1842 N N . PHE A 1 233 ? 26.344 -0.473 -7.992 1 96.88 233 PHE A N 1
ATOM 1843 C CA . PHE A 1 233 ? 27.797 -0.586 -8.086 1 96.88 233 PHE A CA 1
ATOM 1844 C C . PHE A 1 233 ? 28.219 -1.137 -9.445 1 96.88 233 PHE A C 1
ATOM 1846 O O . PHE A 1 233 ? 29.406 -1.184 -9.766 1 96.88 233 PHE A O 1
ATOM 1853 N N . GLY A 1 234 ? 27.281 -1.495 -10.242 1 96.38 234 GLY A N 1
ATOM 1854 C CA . GLY A 1 234 ? 27.609 -2.178 -11.484 1 96.38 234 GLY A CA 1
ATOM 1855 C C . GLY A 1 234 ? 28.047 -3.613 -11.281 1 96.38 234 GLY A C 1
ATOM 1856 O O . GLY A 1 234 ? 28.266 -4.043 -10.148 1 96.38 234 GLY A O 1
ATOM 1857 N N . GLY A 1 235 ? 28.047 -4.391 -12.367 1 96.31 235 GLY A N 1
ATOM 1858 C CA . GLY A 1 235 ? 28.531 -5.758 -12.312 1 96.31 235 GLY A CA 1
ATOM 1859 C C . GLY A 1 235 ? 27.469 -6.758 -11.898 1 96.31 235 GLY A C 1
ATOM 1860 O O . GLY A 1 235 ? 26.312 -6.391 -11.688 1 96.31 235 GLY A O 1
ATOM 1861 N N . ASN A 1 236 ? 27.938 -8.023 -11.805 1 97.56 236 ASN A N 1
ATOM 1862 C CA . ASN A 1 236 ? 27.062 -9.109 -11.367 1 97.56 236 ASN A CA 1
ATOM 1863 C C . ASN A 1 236 ? 27.25 -9.414 -9.883 1 97.56 236 ASN A C 1
ATOM 1865 O O . ASN A 1 236 ? 28.375 -9.453 -9.391 1 97.56 236 ASN A O 1
ATOM 1869 N N . TRP A 1 237 ? 26.141 -9.57 -9.273 1 98.38 237 TRP A N 1
ATOM 1870 C CA . TRP A 1 237 ? 26.172 -9.789 -7.828 1 98.38 237 TRP A CA 1
ATOM 1871 C C . TRP A 1 237 ? 25.469 -11.094 -7.469 1 98.38 237 TRP A C 1
ATOM 1873 O O . TRP A 1 237 ? 24.594 -11.562 -8.203 1 98.38 237 TRP A O 1
ATOM 1883 N N . MET A 1 238 ? 25.906 -11.656 -6.355 1 98.31 238 MET A N 1
ATOM 1884 C CA . MET A 1 238 ? 25.25 -12.805 -5.738 1 98.31 238 MET A CA 1
ATOM 1885 C C . MET A 1 238 ? 24.953 -12.539 -4.266 1 98.31 238 MET A C 1
ATOM 1887 O O . MET A 1 238 ? 25.797 -11.984 -3.555 1 98.31 238 MET A O 1
ATOM 1891 N N . PHE A 1 239 ? 23.781 -12.867 -3.898 1 98.56 239 PHE A N 1
ATOM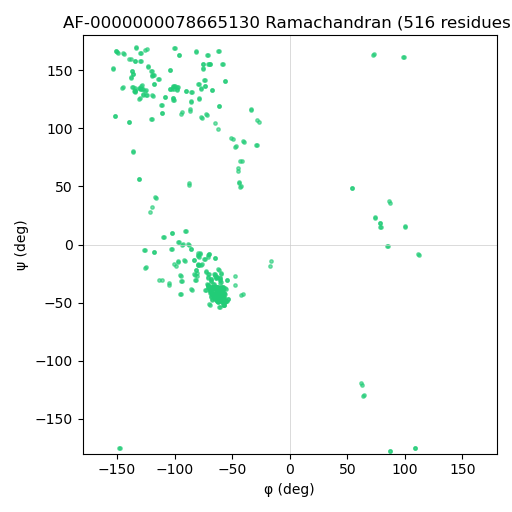 1892 C CA . PHE A 1 239 ? 23.406 -12.781 -2.49 1 98.56 239 PHE A CA 1
ATOM 1893 C C . PHE A 1 239 ? 23.031 -14.148 -1.944 1 98.56 239 PHE A C 1
ATOM 1895 O O . PHE A 1 239 ? 22.422 -14.961 -2.648 1 98.56 239 PHE A O 1
ATOM 1902 N N . THR A 1 240 ? 23.359 -14.336 -0.678 1 97.62 240 THR A N 1
ATOM 1903 C CA . THR A 1 240 ? 22.938 -15.508 0.078 1 97.62 240 THR A CA 1
ATOM 1904 C C . THR A 1 240 ? 22.25 -15.094 1.381 1 97.62 240 THR A C 1
ATOM 1906 O O . THR A 1 240 ? 22.75 -14.211 2.09 1 97.62 240 THR A O 1
ATOM 1909 N N . GLU A 1 241 ? 21.062 -15.664 1.575 1 98.06 241 GLU A N 1
ATOM 1910 C CA . GLU A 1 241 ? 20.438 -15.5 2.887 1 98.06 241 GLU A CA 1
ATOM 1911 C C . GLU A 1 241 ? 21.094 -16.406 3.922 1 98.06 241 GLU A C 1
ATOM 1913 O O . GLU A 1 241 ? 20.812 -17.609 3.951 1 98.06 241 GLU A O 1
ATOM 1918 N N . VAL A 1 242 ? 21.828 -15.828 4.82 1 97.25 242 VAL A N 1
ATOM 1919 C CA . VAL A 1 242 ? 22.672 -16.609 5.719 1 97.25 242 VAL A CA 1
ATOM 1920 C C . VAL A 1 242 ? 21.938 -16.875 7.031 1 97.25 242 VAL A C 1
ATOM 1922 O O . VAL A 1 242 ? 22.266 -17.797 7.766 1 97.25 242 VAL A O 1
ATOM 1925 N N . GLU A 1 243 ? 21.062 -16.078 7.41 1 96.06 243 GLU A N 1
ATOM 1926 C CA . GLU A 1 243 ? 20.109 -16.25 8.508 1 96.06 243 GLU A CA 1
ATOM 1927 C C . GLU A 1 243 ? 18.688 -15.977 8.062 1 96.06 243 GLU A C 1
ATOM 1929 O O . GLU A 1 243 ? 18.422 -14.992 7.363 1 96.06 243 GLU A O 1
ATOM 1934 N N . CYS A 1 244 ? 17.812 -16.844 8.438 1 93.44 244 CYS A N 1
ATOM 1935 C CA . CYS A 1 244 ? 16.422 -16.703 8.039 1 93.44 244 CYS A CA 1
ATOM 1936 C C . CYS A 1 244 ? 15.477 -16.953 9.211 1 93.44 244 CYS A C 1
ATOM 1938 O O . CYS A 1 244 ? 15.578 -17.969 9.891 1 93.44 244 CYS A O 1
ATOM 1940 N N . ARG A 1 245 ? 14.578 -16.125 9.398 1 93.56 245 ARG A N 1
ATOM 1941 C CA . ARG A 1 245 ? 13.617 -16.25 10.492 1 93.56 245 ARG A CA 1
ATOM 1942 C C . ARG A 1 245 ? 12.773 -17.516 10.328 1 93.56 245 ARG A C 1
ATOM 1944 O O . ARG A 1 245 ? 12.453 -18.188 11.32 1 93.56 245 ARG A O 1
ATOM 1951 N N . SER A 1 246 ? 12.445 -17.812 9.047 1 92.5 246 SER A N 1
ATOM 1952 C CA . SER A 1 246 ? 11.633 -19 8.773 1 92.5 246 SER A CA 1
ATOM 1953 C C . SER A 1 246 ? 12.383 -20.281 9.141 1 92.5 246 SER A C 1
ATOM 1955 O O . SER A 1 246 ? 11.781 -21.344 9.219 1 92.5 246 SER A O 1
ATOM 1957 N N . MET A 1 247 ? 13.586 -20.156 9.391 1 93.44 247 MET A N 1
ATOM 1958 C CA . MET A 1 247 ? 14.414 -21.297 9.766 1 93.44 247 MET A CA 1
ATOM 1959 C C . MET A 1 247 ? 14.812 -21.219 11.234 1 93.44 247 MET A C 1
ATOM 1961 O O . MET A 1 247 ? 15.68 -21.969 11.688 1 93.44 247 MET A O 1
ATOM 1965 N N . GLY A 1 248 ? 14.25 -20.203 12.008 1 91.38 248 GLY A N 1
ATOM 1966 C CA . GLY A 1 248 ? 14.445 -20.172 13.445 1 91.38 248 GLY A CA 1
ATOM 1967 C C . GLY A 1 248 ? 15.305 -19 13.898 1 91.38 248 GLY A C 1
ATOM 1968 O O . GLY A 1 248 ? 15.43 -18.75 15.102 1 91.38 248 GLY A O 1
ATOM 1969 N N . ALA A 1 249 ? 15.914 -18.266 12.984 1 94.19 249 ALA A N 1
ATOM 1970 C CA . ALA A 1 249 ? 16.734 -17.125 13.359 1 94.19 249 ALA A CA 1
ATOM 1971 C C . ALA A 1 249 ? 15.859 -15.969 13.867 1 94.19 249 ALA A C 1
ATOM 1973 O O . ALA A 1 249 ? 14.648 -15.961 13.641 1 94.19 249 ALA A O 1
ATOM 1974 N N . SER A 1 250 ? 16.422 -14.984 14.555 1 94.31 250 SER A N 1
ATOM 1975 C CA . SER A 1 250 ? 15.695 -13.836 15.102 1 94.31 250 SER A CA 1
ATOM 1976 C C . SER A 1 250 ? 15.461 -12.773 14.031 1 94.31 250 SER A C 1
ATOM 1978 O O . SER A 1 250 ? 14.594 -11.914 14.18 1 94.31 250 SER A O 1
ATOM 1980 N N . ARG A 1 251 ? 16.281 -12.82 13.023 1 95.31 251 ARG A N 1
ATOM 1981 C CA . ARG A 1 251 ? 16.219 -11.898 11.891 1 95.31 251 ARG A CA 1
ATOM 1982 C C . ARG A 1 251 ? 16.75 -12.555 10.625 1 95.31 251 ARG A C 1
ATOM 1984 O O . ARG A 1 251 ? 17.328 -13.641 10.672 1 95.31 251 ARG A O 1
ATOM 1991 N N . CYS A 1 252 ? 16.484 -11.93 9.508 1 97.62 252 CYS A N 1
ATOM 1992 C CA . CYS A 1 252 ? 17.047 -12.398 8.242 1 97.62 252 CYS A CA 1
ATOM 1993 C C . CYS A 1 252 ? 18.281 -11.602 7.863 1 97.62 252 CYS A C 1
ATOM 1995 O O . CYS A 1 252 ? 18.297 -10.375 7.98 1 97.62 252 CYS A O 1
ATOM 1997 N N . ARG A 1 253 ? 19.25 -12.32 7.492 1 98.5 253 ARG A N 1
ATOM 1998 C CA . ARG A 1 253 ? 20.5 -11.68 7.109 1 98.5 253 ARG A CA 1
ATOM 1999 C C . ARG A 1 253 ? 20.938 -12.117 5.711 1 98.5 253 ARG A C 1
ATOM 2001 O O . ARG A 1 253 ? 20.906 -13.312 5.395 1 98.5 253 ARG A O 1
ATOM 2008 N N . PHE A 1 254 ? 21.297 -11.18 4.906 1 98.69 254 PHE A N 1
ATOM 2009 C CA . PHE A 1 254 ? 21.688 -11.406 3.523 1 98.69 254 PHE A CA 1
ATOM 2010 C C . PHE A 1 254 ? 23.125 -10.953 3.287 1 98.69 254 PHE A C 1
ATOM 2012 O O . PHE A 1 254 ? 23.484 -9.82 3.633 1 98.69 254 PHE A O 1
ATOM 2019 N N . SER A 1 255 ? 23.922 -11.789 2.744 1 98.69 255 SER A N 1
ATOM 2020 C CA . SER A 1 255 ? 25.297 -11.477 2.393 1 98.69 255 SER A CA 1
ATOM 2021 C C . SER A 1 255 ? 25.5 -11.438 0.88 1 98.69 255 SER A C 1
ATOM 2023 O O . SER A 1 255 ? 25.234 -12.422 0.187 1 98.69 255 SER A O 1
ATOM 2025 N N . GLY A 1 256 ? 25.906 -10.32 0.385 1 98.56 256 GLY A N 1
ATOM 2026 C CA . GLY A 1 256 ? 26.094 -10.133 -1.043 1 98.56 256 GLY A CA 1
ATOM 2027 C C . GLY A 1 256 ? 27.547 -9.922 -1.427 1 98.56 256 GLY A C 1
ATOM 2028 O O . GLY A 1 256 ? 28.312 -9.273 -0.693 1 98.56 256 GLY A O 1
ATOM 2029 N N . LYS A 1 257 ? 27.953 -10.477 -2.582 1 98.31 257 LYS A N 1
ATOM 2030 C CA . LYS A 1 257 ? 29.281 -10.305 -3.146 1 98.31 257 LYS A CA 1
ATOM 2031 C C . LYS A 1 257 ? 29.219 -10.078 -4.652 1 98.31 257 LYS A C 1
ATOM 2033 O O . LYS A 1 257 ? 28.406 -10.688 -5.344 1 98.31 257 LYS A O 1
ATOM 2038 N N . ARG A 1 258 ? 30.125 -9.211 -5.098 1 97.75 258 ARG A N 1
ATOM 2039 C CA . ARG A 1 258 ? 30.266 -9.016 -6.539 1 97.75 258 ARG A CA 1
ATOM 2040 C C . ARG A 1 258 ? 31.031 -10.172 -7.18 1 97.75 258 ARG A C 1
ATOM 2042 O O . ARG A 1 258 ? 32.094 -10.555 -6.699 1 97.75 258 ARG A O 1
ATOM 2049 N N . ILE A 1 259 ? 30.516 -10.648 -8.25 1 96.75 259 ILE A N 1
ATOM 2050 C CA . ILE A 1 259 ? 31.125 -11.82 -8.883 1 96.75 259 ILE A CA 1
ATOM 2051 C C . ILE A 1 259 ? 31.891 -11.391 -10.125 1 96.75 259 ILE A C 1
ATOM 2053 O O . ILE A 1 259 ? 32.875 -12.047 -10.508 1 96.75 259 ILE A O 1
ATOM 2057 N N . THR A 1 260 ? 31.516 -10.383 -10.906 1 89.25 260 THR A N 1
ATOM 2058 C CA . THR A 1 260 ? 32.281 -9.828 -12.031 1 89.25 260 THR A CA 1
ATOM 2059 C C . THR A 1 260 ? 32.375 -8.312 -11.906 1 89.25 260 THR A C 1
ATOM 2061 O O . THR A 1 260 ? 31.531 -7.668 -11.297 1 89.25 260 THR A O 1
ATOM 2064 N N . MET B 1 1 ? 29.422 37.5 43.031 1 27.2 1 MET B N 1
ATOM 2065 C CA . MET B 1 1 ? 28.188 36.844 42.656 1 27.2 1 MET B CA 1
ATOM 2066 C C . MET B 1 1 ? 28.328 36.094 41.344 1 27.2 1 MET B C 1
ATOM 2068 O O . MET B 1 1 ? 28.422 36.719 40.281 1 27.2 1 MET B O 1
ATOM 2072 N N . GLN B 1 2 ? 29.016 34.969 41.25 1 31.59 2 GLN B N 1
ATOM 2073 C CA . GLN B 1 2 ? 29.406 34.156 40.125 1 31.59 2 GLN B CA 1
ATOM 2074 C C . GLN B 1 2 ? 28.188 33.594 39.375 1 31.59 2 GLN B C 1
ATOM 2076 O O . GLN B 1 2 ? 27.344 32.906 39.969 1 31.59 2 GLN B O 1
ATOM 2081 N N . LYS B 1 3 ? 27.844 34.281 38.25 1 35.84 3 LYS B N 1
ATOM 2082 C CA . LYS B 1 3 ? 26.781 33.875 37.312 1 35.84 3 LYS B CA 1
ATOM 2083 C C . LYS B 1 3 ? 26.922 32.406 36.906 1 35.84 3 LYS B C 1
ATOM 2085 O O . LYS B 1 3 ? 27.953 32.031 36.344 1 35.84 3 LYS B O 1
ATOM 2090 N N . ALA B 1 4 ? 26.297 31.453 37.625 1 36.06 4 ALA B N 1
ATOM 2091 C CA . ALA B 1 4 ? 26.156 30.047 37.219 1 36.06 4 ALA B CA 1
ATOM 2092 C C . ALA B 1 4 ? 25.703 29.938 35.781 1 36.06 4 ALA B C 1
ATOM 2094 O O . ALA B 1 4 ? 24.672 30.516 35.406 1 36.06 4 ALA B O 1
ATOM 2095 N N . ASP B 1 5 ? 26.609 29.984 34.812 1 31.58 5 ASP B N 1
ATOM 2096 C CA . ASP B 1 5 ? 26.406 29.719 33.375 1 31.58 5 ASP B CA 1
ATOM 2097 C C . ASP B 1 5 ? 25.562 28.453 33.188 1 31.58 5 ASP B C 1
ATOM 2099 O O . ASP B 1 5 ? 26.031 27.344 33.406 1 31.58 5 ASP B O 1
ATOM 2103 N N . ASN B 1 6 ? 24.297 28.469 33.656 1 30.86 6 ASN B N 1
ATOM 2104 C CA . ASN B 1 6 ? 23.344 27.406 33.375 1 30.86 6 ASN B CA 1
ATOM 2105 C C . ASN B 1 6 ? 23.406 27 31.906 1 30.86 6 ASN B C 1
ATOM 2107 O O . ASN B 1 6 ? 22.797 27.656 31.062 1 30.86 6 ASN B O 1
ATOM 2111 N N . ASN B 1 7 ? 24.609 26.672 31.422 1 33.69 7 ASN B N 1
ATOM 2112 C CA . ASN B 1 7 ? 24.703 26.062 30.109 1 33.69 7 ASN B CA 1
ATOM 2113 C C . ASN B 1 7 ? 23.641 24.984 29.906 1 33.69 7 ASN B C 1
ATOM 2115 O O . ASN B 1 7 ? 23.828 23.828 30.312 1 33.69 7 ASN B O 1
ATOM 2119 N N . GLU B 1 8 ? 22.359 25.312 30.219 1 32.91 8 GLU B N 1
ATOM 2120 C CA . GLU B 1 8 ? 21.328 24.375 29.797 1 32.91 8 GLU B CA 1
ATOM 2121 C C . GLU B 1 8 ? 21.594 23.859 28.391 1 32.91 8 GLU B C 1
ATOM 2123 O O . GLU B 1 8 ? 21.547 24.609 27.422 1 32.91 8 GLU B O 1
ATOM 2128 N N . LYS B 1 9 ? 22.594 23.016 28.234 1 35.69 9 LYS B N 1
ATOM 2129 C CA . LYS B 1 9 ? 22.719 22.281 26.969 1 35.69 9 LYS B CA 1
ATOM 2130 C C . LYS B 1 9 ? 21.344 21.969 26.375 1 35.69 9 LYS B C 1
ATOM 2132 O O . LYS B 1 9 ? 20.422 21.578 27.109 1 35.69 9 LYS B O 1
ATOM 2137 N N . PRO B 1 10 ? 21.047 22.516 25.234 1 37.75 10 PRO B N 1
ATOM 2138 C CA . PRO B 1 10 ? 19.781 22.109 24.594 1 37.75 10 PRO B CA 1
ATOM 2139 C C . PRO B 1 10 ? 19.516 20.609 24.75 1 37.75 10 PRO B C 1
ATOM 2141 O O . PRO B 1 10 ? 20.406 19.781 24.516 1 37.75 10 PRO B O 1
ATOM 2144 N N . ARG B 1 11 ? 18.891 20.125 25.766 1 36.94 11 ARG B N 1
ATOM 2145 C CA . ARG B 1 11 ? 18.438 18.734 25.906 1 36.94 11 ARG B CA 1
ATOM 2146 C C . ARG B 1 11 ? 18.141 18.125 24.547 1 36.94 11 ARG B C 1
ATOM 2148 O O . ARG B 1 11 ? 17.312 18.641 23.781 1 36.94 11 ARG B O 1
ATOM 2155 N N . HIS B 1 12 ? 18.984 17.594 23.812 1 37.47 12 HIS B N 1
ATOM 2156 C CA . HIS B 1 12 ? 18.969 16.812 22.594 1 37.47 12 HIS B CA 1
ATOM 2157 C C . HIS B 1 12 ? 17.672 16.047 22.438 1 37.47 12 HIS B C 1
ATOM 2159 O O . HIS B 1 12 ? 17.125 15.547 23.422 1 37.47 12 HIS B O 1
ATOM 2165 N N . TRP B 1 13 ? 16.703 16.375 21.594 1 42.53 13 TRP B N 1
ATOM 2166 C CA . TRP B 1 13 ? 15.711 15.555 20.922 1 42.53 13 TRP B CA 1
ATOM 2167 C C . TRP B 1 13 ? 16.094 14.078 20.953 1 42.53 13 TRP B C 1
ATOM 2169 O O . TRP B 1 13 ? 15.414 13.234 20.359 1 42.53 13 TRP B O 1
ATOM 2179 N N . GLN B 1 14 ? 17.203 13.688 21.25 1 46.72 14 GLN B N 1
ATOM 2180 C CA . GLN B 1 14 ? 17.766 12.352 21.141 1 46.72 14 GLN B CA 1
ATOM 2181 C C . GLN B 1 14 ? 16.797 11.305 21.703 1 46.72 14 GLN B C 1
ATOM 2183 O O . GLN B 1 14 ? 16.766 10.172 21.203 1 46.72 14 GLN B O 1
ATOM 2188 N N . ASP B 1 15 ? 15.797 11.234 22.812 1 64.88 15 ASP B N 1
ATOM 2189 C CA . ASP B 1 15 ? 15.211 9.906 22.984 1 64.88 15 ASP B CA 1
ATOM 2190 C C . ASP B 1 15 ? 13.695 9.953 22.797 1 64.88 15 ASP B C 1
ATOM 2192 O O . ASP B 1 15 ? 12.945 9.617 23.719 1 64.88 15 ASP B O 1
ATOM 2196 N N . TYR B 1 16 ? 13.234 10.797 21.969 1 75.31 16 TYR B N 1
ATOM 2197 C CA . TYR B 1 16 ? 11.797 10.797 21.719 1 75.31 16 TYR B CA 1
ATOM 2198 C C . TYR B 1 16 ? 11.258 9.375 21.641 1 75.31 16 TYR B C 1
ATOM 2200 O O . TYR B 1 16 ? 10.195 9.078 22.203 1 75.31 16 TYR B O 1
ATOM 2208 N N . ASP B 1 17 ? 12.016 8.625 20.984 1 75.62 17 ASP B N 1
ATOM 2209 C CA . ASP B 1 17 ? 11.555 7.25 20.812 1 75.62 17 ASP B CA 1
ATOM 2210 C C . ASP B 1 17 ? 11.422 6.551 22.172 1 75.62 17 ASP B C 1
ATOM 2212 O O . ASP B 1 17 ? 10.492 5.773 22.391 1 75.62 17 ASP B O 1
ATOM 2216 N N . GLN B 1 18 ? 12.336 6.938 22.906 1 83.31 18 GLN B N 1
ATOM 2217 C CA . GLN B 1 18 ? 12.281 6.352 24.234 1 83.31 18 GLN B CA 1
ATOM 2218 C C . GLN B 1 18 ? 11.102 6.891 25.031 1 83.31 18 GLN B C 1
ATOM 2220 O O . GLN B 1 18 ? 10.375 6.125 25.672 1 83.31 18 GLN B O 1
ATOM 2225 N N . ILE B 1 19 ? 10.984 8.211 25.094 1 89.06 19 ILE B N 1
ATOM 2226 C CA . ILE B 1 19 ? 9.883 8.844 25.828 1 89.06 19 ILE B CA 1
ATOM 2227 C C . ILE B 1 19 ? 8.547 8.344 25.281 1 89.06 19 ILE B C 1
ATOM 2229 O O . ILE B 1 19 ? 7.645 8.008 26.062 1 89.06 19 ILE B O 1
ATOM 2233 N N . LYS B 1 20 ? 8.492 8.266 24 1 88.44 20 LYS B N 1
ATOM 2234 C CA . LYS B 1 20 ? 7.293 7.75 23.344 1 88.44 20 LYS B CA 1
ATOM 2235 C C . LYS B 1 20 ? 6.93 6.359 23.859 1 88.44 20 LYS B C 1
ATOM 2237 O O . LYS B 1 20 ? 5.777 6.102 24.203 1 88.44 20 LYS B O 1
ATOM 2242 N N . ARG B 1 21 ? 7.871 5.562 23.891 1 86.94 21 ARG B N 1
ATOM 2243 C CA . ARG B 1 21 ? 7.656 4.191 24.359 1 86.94 21 ARG B CA 1
ATOM 2244 C C . ARG B 1 21 ? 7.176 4.172 25.812 1 86.94 21 ARG B C 1
ATOM 2246 O O . ARG B 1 21 ? 6.277 3.404 26.156 1 86.94 21 ARG B O 1
ATOM 2253 N N . GLN B 1 22 ? 7.742 4.984 26.594 1 91.62 22 GLN B N 1
ATOM 2254 C CA . GLN B 1 22 ? 7.379 5.039 28 1 91.62 22 GLN B CA 1
ATOM 2255 C C . GLN B 1 22 ? 5.957 5.57 28.188 1 91.62 22 GLN B C 1
ATOM 2257 O O . GLN B 1 22 ? 5.211 5.082 29.047 1 91.62 22 GLN B O 1
ATOM 2262 N N . VAL B 1 23 ? 5.664 6.566 27.453 1 93.88 23 VAL B N 1
ATOM 2263 C CA . VAL B 1 23 ? 4.312 7.113 27.516 1 93.88 23 VAL B CA 1
ATOM 2264 C C . VAL B 1 23 ? 3.303 6.043 27.109 1 93.88 23 VAL B C 1
ATOM 2266 O O . VAL B 1 23 ? 2.279 5.863 27.766 1 93.88 23 VAL B O 1
ATOM 2269 N N . ILE B 1 24 ? 3.611 5.336 26.016 1 91.56 24 ILE B N 1
ATOM 2270 C CA . ILE B 1 24 ? 2.73 4.281 25.516 1 91.56 24 ILE B CA 1
ATOM 2271 C C . ILE B 1 24 ? 2.543 3.221 26.594 1 91.56 24 ILE B C 1
ATOM 2273 O O . ILE B 1 24 ? 1.418 2.801 26.875 1 91.56 24 ILE B O 1
ATOM 2277 N N . GLU B 1 25 ? 3.574 2.877 27.203 1 90.88 25 GLU B N 1
ATOM 2278 C CA . GLU B 1 25 ? 3.514 1.886 28.266 1 90.88 25 GLU B CA 1
ATOM 2279 C C . GLU B 1 25 ? 2.648 2.375 29.422 1 90.88 25 GLU B C 1
ATOM 2281 O O . GLU B 1 25 ? 1.85 1.614 29.984 1 90.88 25 GLU B O 1
ATOM 2286 N N . ALA B 1 26 ? 2.838 3.586 29.828 1 92.56 26 ALA B N 1
ATOM 2287 C CA . ALA B 1 26 ? 2.061 4.176 30.922 1 92.56 26 ALA B CA 1
ATOM 2288 C C . ALA B 1 26 ? 0.569 4.156 30.594 1 92.56 26 ALA B C 1
ATOM 2290 O O . ALA B 1 26 ? -0.253 3.834 31.453 1 92.56 26 ALA B O 1
ATOM 2291 N N . LEU B 1 27 ? 0.271 4.438 29.375 1 93.75 27 LEU B N 1
ATOM 2292 C CA . LEU B 1 27 ? -1.127 4.578 28.969 1 93.75 27 LEU B CA 1
ATOM 2293 C C . LEU B 1 27 ? -1.762 3.215 28.719 1 93.75 27 LEU B C 1
ATOM 2295 O O . LEU B 1 27 ? -2.984 3.07 28.812 1 93.75 27 LEU B O 1
ATOM 2299 N N . GLU B 1 28 ? -0.996 2.236 28.281 1 90 28 GLU B N 1
ATOM 2300 C CA . GLU B 1 28 ? -1.499 0.882 28.078 1 90 28 GLU B CA 1
ATOM 2301 C C . GLU B 1 28 ? -2.16 0.333 29.328 1 90 28 GLU B C 1
ATOM 2303 O O . GLU B 1 28 ? -3.139 -0.412 29.25 1 90 28 GLU B O 1
ATOM 2308 N N . ASN B 1 29 ? -1.691 0.769 30.453 1 86.88 29 ASN B N 1
ATOM 2309 C CA . ASN B 1 29 ? -2.186 0.275 31.734 1 86.88 29 ASN B CA 1
ATOM 2310 C C . ASN B 1 29 ? -3.307 1.156 32.281 1 86.88 29 ASN B C 1
ATOM 2312 O O . ASN B 1 29 ? -3.834 0.897 33.375 1 86.88 29 ASN B O 1
ATOM 2316 N N . HIS B 1 30 ? -3.631 2.164 31.562 1 89.69 30 HIS B N 1
ATOM 2317 C CA . HIS B 1 30 ? -4.668 3.1 31.984 1 89.69 30 HIS B CA 1
ATOM 2318 C C . HIS B 1 30 ? -5.602 3.443 30.828 1 89.69 30 HIS B C 1
ATOM 2320 O O . HIS B 1 30 ? -5.547 4.551 30.281 1 89.69 30 HIS B O 1
ATOM 2326 N N . ALA B 1 31 ? -6.531 2.547 30.578 1 83.69 31 ALA B N 1
ATOM 2327 C CA . ALA B 1 31 ? -7.398 2.645 29.406 1 83.69 31 ALA B CA 1
ATOM 2328 C C . ALA B 1 31 ? -8.305 3.867 29.5 1 83.69 31 ALA B C 1
ATOM 2330 O O . ALA B 1 31 ? -8.711 4.43 28.484 1 83.69 31 ALA B O 1
ATOM 2331 N N . GLU B 1 32 ? -8.555 4.285 30.703 1 87.44 32 GLU B N 1
ATOM 2332 C CA . GLU B 1 32 ? -9.453 5.422 30.891 1 87.44 32 GLU B CA 1
ATOM 2333 C C . GLU B 1 32 ? -8.734 6.742 30.625 1 87.44 32 GLU B C 1
ATOM 2335 O O . GLU B 1 32 ? -9.383 7.781 30.453 1 87.44 32 GLU B O 1
ATOM 2340 N N . GLY B 1 33 ? -7.379 6.641 30.469 1 92.94 33 GLY B N 1
ATOM 2341 C CA . GLY B 1 33 ? -6.594 7.84 30.219 1 92.94 33 GLY B CA 1
ATOM 2342 C C . GLY B 1 33 ? -5.941 8.398 31.469 1 92.94 33 GLY B C 1
ATOM 2343 O O . GLY B 1 33 ? -6.277 7.992 32.594 1 92.94 33 GLY B O 1
ATOM 2344 N N . MET B 1 34 ? -4.961 9.211 31.281 1 94.81 34 MET B N 1
ATOM 2345 C CA . MET B 1 34 ? -4.207 9.867 32.344 1 94.81 34 MET B CA 1
ATOM 2346 C C . MET B 1 34 ? -3.955 11.336 32.031 1 94.81 34 MET B C 1
ATOM 2348 O O . MET B 1 34 ? -3.902 11.711 30.859 1 94.81 34 MET B O 1
ATOM 2352 N N . THR B 1 35 ? -3.893 12.109 33.125 1 95.12 35 THR B N 1
ATOM 2353 C CA . THR B 1 35 ? -3.543 13.508 32.906 1 95.12 35 THR B CA 1
ATOM 2354 C C . THR B 1 35 ? -2.082 13.641 32.469 1 95.12 35 THR B C 1
ATOM 2356 O O . THR B 1 35 ? -1.265 12.766 32.781 1 95.12 35 THR B O 1
ATOM 2359 N N . GLY B 1 36 ? -1.842 14.727 31.781 1 96.12 36 GLY B N 1
ATOM 2360 C CA . GLY B 1 36 ? -0.468 15 31.406 1 96.12 36 GLY B CA 1
ATOM 2361 C C . GLY B 1 36 ? 0.488 15.039 32.562 1 96.12 36 GLY B C 1
ATOM 2362 O O . GLY B 1 36 ? 1.62 14.562 32.469 1 96.12 36 GLY B O 1
ATOM 2363 N N . ALA B 1 37 ? -0.012 15.609 33.688 1 95.5 37 ALA B N 1
ATOM 2364 C CA . ALA B 1 37 ? 0.799 15.711 34.875 1 95.5 37 ALA B CA 1
ATOM 2365 C C . ALA B 1 37 ? 1.172 14.336 35.406 1 95.5 37 ALA B C 1
ATOM 2367 O O . ALA B 1 37 ? 2.322 14.094 35.781 1 95.5 37 ALA B O 1
ATOM 2368 N N . LYS B 1 38 ? 0.242 13.461 35.438 1 96.12 38 LYS B N 1
ATOM 2369 C CA . LYS B 1 38 ? 0.483 12.109 35.938 1 96.12 38 LYS B CA 1
ATOM 2370 C C . LYS B 1 38 ? 1.447 11.352 35.031 1 96.12 38 LYS B C 1
ATOM 2372 O O . LYS B 1 38 ? 2.32 10.625 35.5 1 96.12 38 LYS B O 1
ATOM 2377 N N . ILE B 1 39 ? 1.267 11.484 33.719 1 96.88 39 ILE B N 1
ATOM 2378 C CA . ILE B 1 39 ? 2.162 10.836 32.781 1 96.88 39 ILE B CA 1
ATOM 2379 C C . ILE B 1 39 ? 3.586 11.344 32.969 1 96.88 39 ILE B C 1
ATOM 2381 O O . ILE B 1 39 ? 4.539 10.562 32.969 1 96.88 39 ILE B O 1
ATOM 2385 N N . ALA B 1 40 ? 3.703 12.672 33.188 1 95.94 40 ALA B N 1
ATOM 2386 C CA . ALA B 1 40 ? 5.012 13.281 33.406 1 95.94 40 ALA B CA 1
ATOM 2387 C C . ALA B 1 40 ? 5.699 12.68 34.625 1 95.94 40 ALA B C 1
ATOM 2389 O O . ALA B 1 40 ? 6.898 12.406 34.625 1 95.94 40 ALA B O 1
ATOM 2390 N N . GLU B 1 41 ? 4.93 12.469 35.625 1 95.88 41 GLU B N 1
ATOM 2391 C CA . GLU B 1 41 ? 5.434 11.883 36.875 1 95.88 41 GLU B CA 1
ATOM 2392 C C . GLU B 1 41 ? 5.93 10.453 36.656 1 95.88 41 GLU B C 1
ATOM 2394 O O . GLU B 1 41 ? 7.012 10.086 37.094 1 95.88 41 GLU B O 1
ATOM 2399 N N . ILE B 1 42 ? 5.168 9.656 35.906 1 95.12 42 ILE B N 1
ATOM 2400 C CA . ILE B 1 42 ? 5.48 8.25 35.688 1 95.12 42 ILE B CA 1
ATOM 2401 C C . ILE B 1 42 ? 6.738 8.148 34.812 1 95.12 42 ILE B C 1
ATOM 2403 O O . ILE B 1 42 ? 7.613 7.32 35.062 1 95.12 42 ILE B O 1
ATOM 2407 N N . VAL B 1 43 ? 6.852 8.953 33.812 1 94.25 43 VAL B N 1
ATOM 2408 C CA . VAL B 1 43 ? 7.938 8.883 32.812 1 94.25 43 VAL B CA 1
ATOM 2409 C C . VAL B 1 43 ? 9.18 9.562 33.406 1 94.25 43 VAL B C 1
ATOM 2411 O O . VAL B 1 43 ? 10.305 9.242 33 1 94.25 43 VAL B O 1
ATOM 2414 N N . GLY B 1 44 ? 9.062 10.5 34.312 1 92.81 44 GLY B N 1
ATOM 2415 C CA . GLY B 1 44 ? 10.18 11.172 34.969 1 92.81 44 GLY B CA 1
ATOM 2416 C C . GLY B 1 44 ? 10.68 12.375 34.188 1 92.81 44 GLY B C 1
ATOM 2417 O O . GLY B 1 44 ? 11.891 12.562 34.031 1 92.81 44 GLY B O 1
ATOM 2418 N N . VAL B 1 45 ? 9.766 13.086 33.562 1 94.12 45 VAL B N 1
ATOM 2419 C CA . VAL B 1 45 ? 10.117 14.336 32.906 1 94.12 45 VAL B CA 1
ATOM 2420 C C . VAL B 1 45 ? 9.25 15.477 33.438 1 94.12 45 VAL B C 1
ATOM 2422 O O . VAL B 1 45 ? 8.297 15.234 34.188 1 94.12 45 VAL B O 1
ATOM 2425 N N . THR B 1 46 ? 9.656 16.703 33.094 1 93.56 46 THR B N 1
ATOM 2426 C CA . THR B 1 46 ? 8.875 17.844 33.562 1 93.56 46 THR B CA 1
ATOM 2427 C C . THR B 1 46 ? 7.531 17.906 32.844 1 93.56 46 THR B C 1
ATOM 2429 O O . THR B 1 46 ? 7.379 17.359 31.75 1 93.56 46 THR B O 1
ATOM 2432 N N . GLN B 1 47 ? 6.523 18.531 33.469 1 93.62 47 GLN B N 1
ATOM 2433 C CA . GLN B 1 47 ? 5.211 18.719 32.844 1 93.62 47 GLN B CA 1
ATOM 2434 C C . GLN B 1 47 ? 5.312 19.5 31.547 1 93.62 47 GLN B C 1
ATOM 2436 O O . GLN B 1 47 ? 4.602 19.219 30.578 1 93.62 47 GLN B O 1
ATOM 2441 N N . GLY B 1 48 ? 6.168 20.438 31.5 1 92.81 48 GLY B N 1
ATOM 2442 C CA . GLY B 1 48 ? 6.379 21.219 30.297 1 92.81 48 GLY B CA 1
ATOM 2443 C C . GLY B 1 48 ? 6.871 20.391 29.125 1 92.81 48 GLY B C 1
ATOM 2444 O O . GLY B 1 48 ? 6.336 20.484 28.016 1 92.81 48 GLY B O 1
ATOM 2445 N N . ALA B 1 49 ? 7.883 19.625 29.422 1 91.62 49 ALA B N 1
ATOM 2446 C CA . ALA B 1 49 ? 8.383 18.719 28.391 1 91.62 49 ALA B CA 1
ATOM 2447 C C . ALA B 1 49 ? 7.312 17.719 27.969 1 91.62 49 ALA B C 1
ATOM 2449 O O . ALA B 1 49 ? 7.133 17.453 26.781 1 91.62 49 ALA B O 1
ATOM 2450 N N . MET B 1 50 ? 6.609 17.156 28.906 1 94.75 50 MET B N 1
ATOM 2451 C CA . MET B 1 50 ? 5.594 16.141 28.625 1 94.75 50 MET B CA 1
ATOM 2452 C C . MET B 1 50 ? 4.492 16.719 27.734 1 94.75 50 MET B C 1
ATOM 2454 O O . MET B 1 50 ? 4.004 16.047 26.828 1 94.75 50 MET B O 1
ATOM 2458 N N . SER B 1 51 ? 4.141 17.938 28 1 93.75 51 SER B N 1
ATOM 2459 C CA . SER B 1 51 ? 3.109 18.578 27.188 1 93.75 51 SER B CA 1
ATOM 2460 C C . SER B 1 51 ? 3.51 18.609 25.703 1 93.75 51 SER B C 1
ATOM 2462 O O . SER B 1 51 ? 2.68 18.359 24.828 1 93.75 51 SER B O 1
ATOM 2464 N N . LYS B 1 52 ? 4.742 18.828 25.5 1 89.88 52 LYS B N 1
ATOM 2465 C CA . LYS B 1 52 ? 5.238 18.828 24.125 1 89.88 52 LYS B CA 1
ATOM 2466 C C . LYS B 1 52 ? 5.18 17.438 23.516 1 89.88 52 LYS B C 1
ATOM 2468 O O . LYS B 1 52 ? 4.738 17.266 22.375 1 89.88 52 LYS B O 1
ATOM 2473 N N . TYR B 1 53 ? 5.621 16.453 24.281 1 90.94 53 TYR B N 1
ATOM 2474 C CA . TYR B 1 53 ? 5.602 15.07 23.797 1 90.94 53 TYR B CA 1
ATOM 2475 C C . TYR B 1 53 ? 4.176 14.609 23.531 1 90.94 53 TYR B C 1
ATOM 2477 O O . TYR B 1 53 ? 3.904 13.953 22.531 1 90.94 53 TYR B O 1
ATOM 2485 N N . LEU B 1 54 ? 3.32 15.031 24.438 1 93.31 54 LEU B N 1
ATOM 2486 C CA . LEU B 1 54 ? 1.928 14.625 24.266 1 93.31 54 LEU B CA 1
ATOM 2487 C C . LEU B 1 54 ? 1.324 15.281 23.031 1 93.31 54 LEU B C 1
ATOM 2489 O O . LEU B 1 54 ? 0.561 14.641 22.297 1 93.31 54 LEU B O 1
ATOM 2493 N N . SER B 1 55 ? 1.688 16.469 22.781 1 89.38 55 SER B N 1
ATOM 2494 C CA . SER B 1 55 ? 1.213 17.156 21.578 1 89.38 55 SER B CA 1
ATOM 2495 C C . SER B 1 55 ? 1.716 16.469 20.312 1 89.38 55 SER B C 1
ATOM 2497 O O . SER B 1 55 ? 0.949 16.25 19.375 1 89.38 55 SER B O 1
ATOM 2499 N N . MET B 1 56 ? 2.928 16.125 20.344 1 84.19 56 MET B N 1
ATOM 2500 C CA . MET B 1 56 ? 3.516 15.445 19.188 1 84.19 56 MET B CA 1
ATOM 2501 C C . MET B 1 56 ? 2.852 14.094 18.969 1 84.19 56 MET B C 1
ATOM 2503 O O . MET B 1 56 ? 2.52 13.75 17.828 1 84.19 56 MET B O 1
ATOM 2507 N N . MET B 1 57 ? 2.646 13.391 20.062 1 87.56 57 MET B N 1
ATOM 2508 C CA . MET B 1 57 ? 2.053 12.062 19.953 1 87.56 57 MET B CA 1
ATOM 2509 C C . MET B 1 57 ? 0.598 12.148 19.5 1 87.56 57 MET B C 1
ATOM 2511 O O . MET B 1 57 ? 0.092 11.242 18.844 1 87.56 57 MET B O 1
ATOM 2515 N N . ASN B 1 58 ? -0.003 13.242 19.875 1 88.06 58 ASN B N 1
ATOM 2516 C CA . ASN B 1 58 ? -1.371 13.492 19.422 1 88.06 58 ASN B CA 1
ATOM 2517 C C . ASN B 1 58 ? -1.433 13.773 17.938 1 88.06 58 ASN B C 1
ATOM 2519 O O . ASN B 1 58 ? -2.275 13.211 17.219 1 88.06 58 ASN B O 1
ATOM 2523 N N . VAL B 1 59 ? -0.504 14.5 17.484 1 75.25 59 VAL B N 1
ATOM 2524 C CA . VAL B 1 59 ? -0.416 14.805 16.062 1 75.25 59 VAL B CA 1
ATOM 2525 C C . VAL B 1 59 ? -0.119 13.523 15.281 1 75.25 59 VAL B C 1
ATOM 2527 O O . VAL B 1 59 ? -0.662 13.32 14.195 1 75.25 59 VAL B O 1
ATOM 2530 N N . ASP B 1 60 ? 0.661 12.648 15.93 1 74.69 60 ASP B N 1
ATOM 2531 C CA . ASP B 1 60 ? 1.053 11.398 15.281 1 74.69 60 ASP B CA 1
ATOM 2532 C C . ASP B 1 60 ? -0.086 10.383 15.312 1 74.69 60 ASP B C 1
ATOM 2534 O O . ASP B 1 60 ? 0.012 9.312 14.711 1 74.69 60 ASP B O 1
ATOM 2538 N N . GLY B 1 61 ? -1.088 10.719 16.016 1 78.94 61 GLY B N 1
ATOM 2539 C CA . GLY B 1 61 ? -2.24 9.836 16.094 1 78.94 61 GLY B CA 1
ATOM 2540 C C . GLY B 1 61 ? -2.041 8.672 17.031 1 78.94 61 GLY B C 1
ATOM 2541 O O . GLY B 1 61 ? -2.715 7.645 16.922 1 78.94 61 GLY B O 1
ATOM 2542 N N . ILE B 1 62 ? -1.095 8.789 17.891 1 86.38 62 ILE B N 1
ATOM 2543 C CA . ILE B 1 62 ? -0.782 7.711 18.812 1 86.38 62 ILE B CA 1
ATOM 2544 C C . ILE B 1 62 ? -1.688 7.809 20.047 1 86.38 62 ILE B C 1
ATOM 2546 O O . ILE B 1 62 ? -2.152 6.789 20.562 1 86.38 62 ILE B O 1
ATOM 2550 N N . ILE B 1 63 ? -1.945 9.078 20.484 1 91.5 63 ILE B N 1
ATOM 2551 C CA . ILE B 1 63 ? -2.801 9.312 21.641 1 91.5 63 ILE B CA 1
ATOM 2552 C C . ILE B 1 63 ? -3.867 10.352 21.297 1 91.5 63 ILE B C 1
ATOM 2554 O O . ILE B 1 63 ? -3.756 11.055 20.281 1 91.5 63 ILE B O 1
ATOM 2558 N N . THR B 1 64 ? -4.859 10.305 22.016 1 89.75 64 THR B N 1
ATOM 2559 C CA . THR B 1 64 ? -5.93 11.289 21.922 1 89.75 64 THR B CA 1
ATOM 2560 C C . THR B 1 64 ? -6.352 11.758 23.312 1 89.75 64 THR B C 1
ATOM 2562 O O . THR B 1 64 ? -5.953 11.164 24.328 1 89.75 64 THR B O 1
ATOM 2565 N N . SER B 1 65 ? -6.977 12.969 23.391 1 91.94 65 SER B N 1
ATOM 2566 C CA . SER B 1 65 ? -7.363 13.508 24.688 1 91.94 65 SER B CA 1
ATOM 2567 C C . SER B 1 65 ? -8.867 13.734 24.766 1 91.94 65 SER B C 1
ATOM 2569 O O . SER B 1 65 ? -9.539 13.859 23.734 1 91.94 65 SER B O 1
ATOM 2571 N N . ARG B 1 66 ? -9.359 13.594 25.938 1 88.31 66 ARG B N 1
ATOM 2572 C CA . ARG B 1 66 ? -10.75 13.945 26.234 1 88.31 66 ARG B CA 1
ATOM 2573 C C . ARG B 1 66 ? -10.852 14.719 27.547 1 88.31 66 ARG B C 1
ATOM 2575 O O . ARG B 1 66 ? -10.055 14.508 28.453 1 88.31 66 ARG B O 1
ATOM 2582 N N . LYS B 1 67 ? -11.773 15.555 27.516 1 89.38 67 LYS B N 1
ATOM 2583 C CA . LYS B 1 67 ? -11.992 16.344 28.719 1 89.38 67 LYS B CA 1
ATOM 2584 C C . LYS B 1 67 ? -12.906 15.617 29.703 1 89.38 67 LYS B C 1
ATOM 2586 O O . LYS B 1 67 ? -13.977 15.133 29.312 1 89.38 67 LYS B O 1
ATOM 2591 N N . VAL B 1 68 ? -12.477 15.398 30.828 1 89.81 68 VAL B N 1
ATOM 2592 C CA . VAL B 1 68 ? -13.273 14.875 31.938 1 89.81 68 VAL B CA 1
ATOM 2593 C C . VAL B 1 68 ? -13.273 15.883 33.094 1 89.81 68 VAL B C 1
ATOM 2595 O O . VAL B 1 68 ? -12.297 15.977 33.844 1 89.81 68 VAL B O 1
ATOM 2598 N N . GLY B 1 69 ? -14.477 16.5 33.219 1 87.81 69 GLY B N 1
ATOM 2599 C CA . GLY B 1 69 ? -14.477 17.641 34.156 1 87.81 69 GLY B CA 1
ATOM 2600 C C . GLY B 1 69 ? -13.555 18.766 33.688 1 87.81 69 GLY B C 1
ATOM 2601 O O . GLY B 1 69 ? -13.688 19.281 32.594 1 87.81 69 GLY B O 1
ATOM 2602 N N . VAL B 1 70 ? -12.586 19.078 34.531 1 88.88 70 VAL B N 1
ATOM 2603 C CA . VAL B 1 70 ? -11.664 20.156 34.219 1 88.88 70 VAL B CA 1
ATOM 2604 C C . VAL B 1 70 ? -10.336 19.578 33.719 1 88.88 70 VAL B C 1
ATOM 2606 O O . VAL B 1 70 ? -9.453 20.312 33.25 1 88.88 70 VAL B O 1
ATOM 2609 N N . ALA B 1 71 ? -10.25 18.25 33.75 1 91.5 71 ALA B N 1
ATOM 2610 C CA . ALA B 1 71 ? -8.977 17.609 33.406 1 91.5 71 ALA B CA 1
ATOM 2611 C C . ALA B 1 71 ? -8.977 17.094 31.984 1 91.5 71 ALA B C 1
ATOM 2613 O O . ALA B 1 71 ? -9.992 16.578 31.5 1 91.5 71 ALA B O 1
ATOM 2614 N N . LYS B 1 72 ? -7.895 17.312 31.266 1 93.38 72 LYS B N 1
ATOM 2615 C CA . LYS B 1 72 ? -7.641 16.672 29.969 1 93.38 72 LYS B CA 1
ATOM 2616 C C . LYS B 1 72 ? -6.961 15.312 30.156 1 93.38 72 LYS B C 1
ATOM 2618 O O . LYS B 1 72 ? -5.844 15.242 30.672 1 93.38 72 LYS B O 1
ATOM 2623 N N . LEU B 1 73 ? -7.637 14.281 29.797 1 95.38 73 LEU B N 1
ATOM 2624 C CA . LEU B 1 73 ? -7.078 12.938 29.906 1 95.38 73 LEU B CA 1
ATOM 2625 C C . LEU B 1 73 ? -6.57 12.438 28.562 1 95.38 73 LEU B C 1
ATOM 2627 O O . LEU B 1 73 ? -7.246 12.602 27.531 1 95.38 73 LEU B O 1
ATOM 2631 N N . TRP B 1 74 ? -5.371 11.883 28.641 1 95.69 74 TRP B N 1
ATOM 2632 C CA . TRP B 1 74 ? -4.754 11.312 27.453 1 95.69 74 TRP B CA 1
ATOM 2633 C C . TRP B 1 74 ? -4.887 9.797 27.453 1 95.69 74 TRP B C 1
ATOM 2635 O O . TRP B 1 74 ? -4.727 9.148 28.484 1 95.69 74 TRP B O 1
ATOM 2645 N N . LYS B 1 75 ? -5.223 9.25 26.344 1 93.31 75 LYS B N 1
ATOM 2646 C CA . LYS B 1 75 ? -5.285 7.801 26.172 1 93.31 75 LYS B CA 1
ATOM 2647 C C . LYS B 1 75 ? -4.723 7.387 24.812 1 93.31 75 LYS B C 1
ATOM 2649 O O . LYS B 1 75 ? -4.594 8.211 23.906 1 93.31 75 LYS B O 1
ATOM 2654 N N . LEU B 1 76 ? -4.348 6.109 24.734 1 90.94 76 LEU B N 1
ATOM 2655 C CA . LEU B 1 76 ? -3.938 5.57 23.453 1 90.94 76 LEU B CA 1
ATOM 2656 C C . LEU B 1 76 ? -5.117 5.5 22.484 1 90.94 76 LEU B C 1
ATOM 2658 O O . LEU B 1 76 ? -6.234 5.16 22.891 1 90.94 76 LEU B O 1
ATOM 2662 N N . VAL B 1 77 ? -4.859 5.969 21.312 1 89.5 77 VAL B N 1
ATOM 2663 C CA . VAL B 1 77 ? -5.879 5.758 20.281 1 89.5 77 VAL B CA 1
ATOM 2664 C C . VAL B 1 77 ? -6.09 4.262 20.062 1 89.5 77 VAL B C 1
ATOM 2666 O O . VAL B 1 77 ? -5.141 3.531 19.766 1 89.5 77 VAL B O 1
ATOM 2669 N N . SER B 1 78 ? -7.285 3.838 20.312 1 86.81 78 SER B N 1
ATOM 2670 C CA . SER B 1 78 ? -7.586 2.414 20.203 1 86.81 78 SER B CA 1
ATOM 2671 C C . SER B 1 78 ? -7.836 2.01 18.75 1 86.81 78 SER B C 1
ATOM 2673 O O . SER B 1 78 ? -7.996 2.869 17.891 1 86.81 78 SER B O 1
ATOM 2675 N N . SER B 1 79 ? -7.836 0.683 18.562 1 87.94 79 SER B N 1
ATOM 2676 C CA . SER B 1 79 ? -8.219 0.125 17.281 1 87.94 79 SER B CA 1
ATOM 2677 C C . SER B 1 79 ? -9.617 0.568 16.875 1 87.94 79 SER B C 1
ATOM 2679 O O . SER B 1 79 ? -9.859 0.902 15.711 1 87.94 79 SER B O 1
ATOM 2681 N N . ALA B 1 80 ? -10.484 0.56 17.844 1 88.56 80 ALA B N 1
ATOM 2682 C CA . ALA B 1 80 ? -11.859 0.971 17.578 1 88.56 80 ALA B CA 1
ATOM 2683 C C . ALA B 1 80 ? -11.93 2.441 17.172 1 88.56 80 ALA B C 1
ATOM 2685 O O . ALA B 1 80 ? -12.68 2.807 16.266 1 88.56 80 ALA B O 1
ATOM 2686 N N . ASP B 1 81 ? -11.164 3.273 17.859 1 89.56 81 ASP B N 1
ATOM 2687 C CA . ASP B 1 81 ? -11.117 4.691 17.516 1 89.56 81 ASP B CA 1
ATOM 2688 C C . ASP B 1 81 ? -10.672 4.895 16.078 1 89.56 81 ASP B C 1
ATOM 2690 O O . ASP B 1 81 ? -11.281 5.668 15.336 1 89.56 81 ASP B O 1
ATOM 2694 N N . ARG B 1 82 ? -9.672 4.227 15.68 1 92.25 82 ARG B N 1
ATOM 2695 C CA . ARG B 1 82 ? -9.133 4.348 14.336 1 92.25 82 ARG B CA 1
ATOM 2696 C C . ARG B 1 82 ? -10.125 3.834 13.297 1 92.25 82 ARG B C 1
ATOM 2698 O O . ARG B 1 82 ? -10.297 4.441 12.234 1 92.25 82 ARG B O 1
ATOM 2705 N N . THR B 1 83 ? -10.703 2.727 13.641 1 94.31 83 THR B N 1
ATOM 2706 C CA . THR B 1 83 ? -11.703 2.158 12.742 1 94.31 83 THR B CA 1
ATOM 2707 C C . THR B 1 83 ? -12.867 3.129 12.547 1 94.31 83 THR B C 1
ATOM 2709 O O . THR B 1 83 ? -13.305 3.355 11.414 1 94.31 83 THR B O 1
ATOM 2712 N N . ASN B 1 84 ? -13.336 3.66 13.609 1 92.12 84 ASN B N 1
ATOM 2713 C CA . ASN B 1 84 ? -14.461 4.582 13.539 1 92.12 84 ASN B CA 1
ATOM 2714 C C . ASN B 1 84 ? -14.109 5.84 12.75 1 92.12 84 ASN B C 1
ATOM 2716 O O . ASN B 1 84 ? -14.922 6.332 11.961 1 92.12 84 ASN B O 1
ATOM 2720 N N . LEU B 1 85 ? -12.969 6.312 13.016 1 89.12 85 LEU B N 1
ATOM 2721 C CA . LEU B 1 85 ? -12.523 7.484 12.273 1 89.12 85 LEU B CA 1
ATOM 2722 C C . LEU B 1 85 ? -12.5 7.199 10.773 1 89.12 85 LEU B C 1
ATOM 2724 O O . LEU B 1 85 ? -12.977 8 9.977 1 89.12 85 LEU B O 1
ATOM 2728 N N . LEU B 1 86 ? -11.914 6.113 10.406 1 93.75 86 LEU B N 1
ATOM 2729 C CA . LEU B 1 86 ? -11.852 5.723 9 1 93.75 86 LEU B CA 1
ATOM 2730 C C . LEU B 1 86 ? -13.25 5.527 8.422 1 93.75 86 LEU B C 1
ATOM 2732 O O . LEU B 1 86 ? -13.547 6.004 7.324 1 93.75 86 LEU B O 1
ATOM 2736 N N . ALA B 1 87 ? -14.062 4.871 9.172 1 95 87 ALA B N 1
ATOM 2737 C CA . ALA B 1 87 ? -15.43 4.621 8.742 1 95 87 ALA B CA 1
ATOM 2738 C C . ALA B 1 87 ? -16.188 5.93 8.516 1 95 87 ALA B C 1
ATOM 2740 O O . ALA B 1 87 ? -16.906 6.078 7.523 1 95 87 ALA B O 1
ATOM 2741 N N . ASP B 1 88 ? -16.016 6.82 9.414 1 92.5 88 ASP B N 1
ATOM 2742 C CA . ASP B 1 88 ? -16.656 8.117 9.297 1 92.5 88 ASP B CA 1
ATOM 2743 C C . ASP B 1 88 ? -16.203 8.852 8.031 1 92.5 88 ASP B C 1
ATOM 2745 O O . ASP B 1 88 ? -17 9.484 7.348 1 92.5 88 ASP B O 1
ATOM 2749 N N . LYS B 1 89 ? -14.953 8.758 7.785 1 90.75 89 LYS B N 1
ATOM 2750 C CA . LYS B 1 89 ? -14.422 9.383 6.578 1 90.75 89 LYS B CA 1
ATOM 2751 C C . LYS B 1 89 ? -14.969 8.711 5.324 1 90.75 89 LYS B C 1
ATOM 2753 O O . LYS B 1 89 ? -15.305 9.383 4.348 1 90.75 89 LYS B O 1
ATOM 2758 N N . LEU B 1 90 ? -15.008 7.434 5.344 1 91.25 90 LEU B N 1
ATOM 2759 C CA . LEU B 1 90 ? -15.516 6.676 4.203 1 91.25 90 LEU B CA 1
ATOM 2760 C C . LEU B 1 90 ? -16.969 7.031 3.916 1 91.25 90 LEU B C 1
ATOM 2762 O O . LEU B 1 90 ? -17.406 6.977 2.766 1 91.25 90 LEU B O 1
ATOM 2766 N N . GLY B 1 91 ? -17.625 7.352 4.914 1 84.31 91 GLY B N 1
ATOM 2767 C CA . GLY B 1 91 ? -19.016 7.754 4.758 1 84.31 91 GLY B CA 1
ATOM 2768 C C . GLY B 1 91 ? -19.172 9.188 4.277 1 84.31 91 GLY B C 1
ATOM 2769 O O . GLY B 1 91 ? -20.266 9.602 3.895 1 84.31 91 GLY B O 1
ATOM 2770 N N . SER B 1 92 ? -18.047 9.852 4.266 1 81.44 92 SER B N 1
ATOM 2771 C CA . SER B 1 92 ? -18.094 11.25 3.854 1 81.44 92 SER B CA 1
ATOM 2772 C C . SER B 1 92 ? -17.75 11.398 2.373 1 81.44 92 SER B C 1
ATOM 2774 O O . SER B 1 92 ? -17.266 10.453 1.744 1 81.44 92 SER B O 1
ATOM 2776 N N . GLU B 1 93 ? -18.062 12.539 1.729 1 74.06 93 GLU B N 1
ATOM 2777 C CA . GLU B 1 93 ? -17.859 12.766 0.301 1 74.06 93 GLU B CA 1
ATOM 2778 C C . GLU B 1 93 ? -16.391 13.039 -0.019 1 74.06 93 GLU B C 1
ATOM 2780 O O . GLU B 1 93 ? -15.961 12.859 -1.158 1 74.06 93 GLU B O 1
ATOM 2785 N N . ASN B 1 94 ? -15.586 13.375 0.963 1 78.25 94 ASN B N 1
ATOM 2786 C CA . ASN B 1 94 ? -14.234 13.844 0.672 1 78.25 94 ASN B CA 1
ATOM 2787 C C . ASN B 1 94 ? -13.18 12.906 1.25 1 78.25 94 ASN B C 1
ATOM 2789 O O . ASN B 1 94 ? -12.094 13.352 1.641 1 78.25 94 ASN B O 1
ATOM 2793 N N . VAL B 1 95 ? -13.438 11.641 1.127 1 87.44 95 VAL B N 1
ATOM 2794 C CA . VAL B 1 95 ? -12.453 10.711 1.667 1 87.44 95 VAL B CA 1
ATOM 2795 C C . VAL B 1 95 ? -11.289 10.562 0.688 1 87.44 95 VAL B C 1
ATOM 2797 O O . VAL B 1 95 ? -11.484 10.594 -0.529 1 87.44 95 VAL B O 1
ATOM 2800 N N . SER B 1 96 ? -10.062 10.531 1.176 1 88.81 96 SER B N 1
ATOM 2801 C CA . SER B 1 96 ? -8.859 10.375 0.368 1 88.81 96 SER B CA 1
ATOM 2802 C C . SER B 1 96 ? -7.914 9.344 0.973 1 88.81 96 SER B C 1
ATOM 2804 O O . SER B 1 96 ? -8.133 8.875 2.092 1 88.81 96 SER B O 1
ATOM 2806 N N . PHE B 1 97 ? -6.918 8.992 0.237 1 94 97 PHE B N 1
ATOM 2807 C CA . PHE B 1 97 ? -5.914 8.047 0.721 1 94 97 PHE B CA 1
ATOM 2808 C C . PHE B 1 97 ? -5.223 8.594 1.967 1 94 97 PHE B C 1
ATOM 2810 O O . PHE B 1 97 ? -4.824 7.82 2.846 1 94 97 PHE B O 1
ATOM 2817 N N . LYS B 1 98 ? -5.078 9.844 2.027 1 88.56 98 LYS B N 1
ATOM 2818 C CA . LYS B 1 98 ? -4.457 10.453 3.199 1 88.56 98 LYS B CA 1
ATOM 2819 C C . LYS B 1 98 ? -5.223 10.102 4.473 1 88.56 98 LYS B C 1
ATOM 2821 O O . LYS B 1 98 ? -4.621 9.898 5.531 1 88.56 98 LYS B O 1
ATOM 2826 N N . ASP B 1 99 ? -6.531 10.086 4.367 1 89.5 99 ASP B N 1
ATOM 2827 C CA . ASP B 1 99 ? -7.348 9.688 5.508 1 89.5 99 ASP B CA 1
ATOM 2828 C C . ASP B 1 99 ? -7.051 8.242 5.914 1 89.5 99 ASP B C 1
ATOM 2830 O O . ASP B 1 99 ? -6.961 7.934 7.102 1 89.5 99 ASP B O 1
ATOM 2834 N N . TYR B 1 100 ? -6.918 7.371 4.906 1 95 100 TYR B N 1
ATOM 2835 C CA . TYR B 1 100 ? -6.551 5.984 5.18 1 95 100 TYR B CA 1
ATOM 2836 C C . TYR B 1 100 ? -5.18 5.906 5.84 1 95 100 TYR B C 1
ATOM 2838 O O . TYR B 1 100 ? -5 5.199 6.832 1 95 100 TYR B O 1
ATOM 2846 N N . ALA B 1 101 ? -4.246 6.656 5.297 1 93.75 101 ALA B N 1
ATOM 2847 C CA . ALA B 1 101 ? -2.889 6.664 5.832 1 93.75 101 ALA B CA 1
ATOM 2848 C C . ALA B 1 101 ? -2.881 7.082 7.301 1 93.75 101 ALA B C 1
ATOM 2850 O O . ALA B 1 101 ? -2.129 6.531 8.109 1 93.75 101 ALA B O 1
ATOM 2851 N N . LEU B 1 102 ? -3.746 7.988 7.621 1 88.69 102 LEU B N 1
ATOM 2852 C CA . LEU B 1 102 ? -3.826 8.484 8.992 1 88.69 102 LEU B CA 1
ATOM 2853 C C . LEU B 1 102 ? -4.395 7.422 9.922 1 88.69 102 LEU B C 1
ATOM 2855 O O . LEU B 1 102 ? -4.156 7.457 11.133 1 88.69 102 LEU B O 1
ATOM 2859 N N . SER B 1 103 ? -5.148 6.539 9.391 1 92.69 103 SER B N 1
ATOM 2860 C CA . SER B 1 103 ? -5.766 5.5 10.211 1 92.69 103 SER B CA 1
ATOM 2861 C C . SER B 1 103 ? -4.781 4.379 10.523 1 92.69 103 SER B C 1
ATOM 2863 O O . SER B 1 103 ? -5.027 3.557 11.406 1 92.69 103 SER B O 1
ATOM 2865 N N . LEU B 1 104 ? -3.701 4.301 9.766 1 94.5 104 LEU B N 1
ATOM 2866 C CA . LEU B 1 104 ? -2.73 3.223 9.938 1 94.5 104 LEU B CA 1
ATOM 2867 C C . LEU B 1 104 ? -1.876 3.449 11.18 1 94.5 104 LEU B C 1
ATOM 2869 O O . LEU B 1 104 ? -1.647 4.594 11.578 1 94.5 104 LEU B O 1
ATOM 2873 N N . VAL B 1 105 ? -1.441 2.383 11.727 1 91.31 105 VAL B N 1
ATOM 2874 C CA . VAL B 1 105 ? -0.443 2.402 12.789 1 91.31 105 VAL B CA 1
ATOM 2875 C C . VAL B 1 105 ? 0.931 2.062 12.219 1 91.31 105 VAL B C 1
ATOM 2877 O O . VAL B 1 105 ? 1.089 1.058 11.523 1 91.31 105 VAL B O 1
ATOM 2880 N N . GLU B 1 106 ? 1.79 2.938 12.461 1 90.44 106 GLU B N 1
ATOM 2881 C CA . GLU B 1 106 ? 3.166 2.725 12.016 1 90.44 106 GLU B CA 1
ATOM 2882 C C . GLU B 1 106 ? 4.055 2.275 13.172 1 90.44 106 GLU B C 1
ATOM 2884 O O . GLU B 1 106 ? 4.059 2.896 14.234 1 90.44 106 GLU B O 1
ATOM 2889 N N . ASN B 1 107 ? 4.75 1.15 12.984 1 87.25 107 ASN B N 1
ATOM 2890 C CA . ASN B 1 107 ? 5.668 0.618 13.992 1 87.25 107 ASN B CA 1
ATOM 2891 C C . ASN B 1 107 ? 6.938 0.068 13.352 1 87.25 107 ASN B C 1
ATOM 2893 O O . ASN B 1 107 ? 6.934 -1.029 12.789 1 87.25 107 ASN B O 1
ATOM 2897 N N . ASP B 1 108 ? 8.039 0.802 13.477 1 86.56 108 ASP B N 1
ATOM 2898 C CA . ASP B 1 108 ? 9.367 0.375 13.047 1 86.56 108 ASP B CA 1
ATOM 2899 C C . ASP B 1 108 ? 9.367 -0.061 11.586 1 86.56 108 ASP B C 1
ATOM 2901 O O . ASP B 1 108 ? 9.797 -1.17 11.266 1 86.56 108 ASP B O 1
ATOM 2905 N N . GLY B 1 109 ? 8.797 0.744 10.734 1 91.81 109 GLY B N 1
ATOM 2906 C CA . GLY B 1 109 ? 8.844 0.494 9.305 1 91.81 109 GLY B CA 1
ATOM 2907 C C . GLY B 1 109 ? 7.75 -0.441 8.828 1 91.81 109 GLY B C 1
ATOM 2908 O O . GLY B 1 109 ? 7.695 -0.793 7.648 1 91.81 109 GLY B O 1
ATOM 2909 N N . ARG B 1 110 ? 6.938 -0.909 9.789 1 95.44 110 ARG B N 1
ATOM 2910 C CA . ARG B 1 110 ? 5.773 -1.712 9.438 1 95.44 110 ARG B CA 1
ATOM 2911 C C . ARG B 1 110 ? 4.488 -0.896 9.555 1 95.44 110 ARG B C 1
ATOM 2913 O O . ARG B 1 110 ? 4.426 0.062 10.328 1 95.44 110 ARG B O 1
ATOM 2920 N N . LEU B 1 111 ? 3.535 -1.233 8.758 1 96.56 111 LEU B N 1
ATOM 2921 C CA . LEU B 1 111 ? 2.234 -0.573 8.758 1 96.56 111 LEU B CA 1
ATOM 2922 C C . LEU B 1 111 ? 1.126 -1.552 9.125 1 96.56 111 LEU B C 1
ATOM 2924 O O . LEU B 1 111 ? 1.133 -2.703 8.68 1 96.56 111 LEU B O 1
ATOM 2928 N N . PHE B 1 112 ? 0.224 -1.072 9.945 1 95.56 112 PHE B N 1
ATOM 2929 C CA . PHE B 1 112 ? -0.874 -1.927 10.383 1 95.56 112 PHE B CA 1
ATOM 2930 C C . PHE B 1 112 ? -2.213 -1.223 10.203 1 95.56 112 PHE B C 1
ATOM 2932 O O . PHE B 1 112 ? -2.355 -0.047 10.547 1 95.56 112 PHE B O 1
ATOM 2939 N N . ASP B 1 113 ? -3.154 -1.976 9.648 1 96.19 113 ASP B N 1
ATOM 2940 C CA . ASP B 1 113 ? -4.547 -1.539 9.68 1 96.19 113 ASP B CA 1
ATOM 2941 C C . ASP B 1 113 ? -5.055 -1.412 11.109 1 96.19 113 ASP B C 1
ATOM 2943 O O . ASP B 1 113 ? -4.434 -1.928 12.039 1 96.19 113 ASP B O 1
ATOM 2947 N N . PRO B 1 114 ? -6.199 -0.764 11.227 1 93.19 114 PRO B N 1
ATOM 2948 C CA . PRO B 1 114 ? -6.766 -0.617 12.57 1 93.19 114 PRO B CA 1
ATOM 2949 C C . PRO B 1 114 ? -7.047 -1.959 13.242 1 93.19 114 PRO B C 1
ATOM 2951 O O . PRO B 1 114 ? -7.051 -2.051 14.477 1 93.19 114 PRO B O 1
ATOM 2954 N N . ASP B 1 115 ? -7.258 -3.01 12.5 1 93.81 115 ASP B N 1
ATOM 2955 C CA . ASP B 1 115 ? -7.535 -4.32 13.078 1 93.81 115 ASP B CA 1
ATOM 2956 C C . ASP B 1 115 ? -6.246 -5.109 13.297 1 93.81 115 ASP B C 1
ATOM 2958 O O . ASP B 1 115 ? -6.281 -6.332 13.453 1 93.81 115 ASP B O 1
ATOM 2962 N N . ASN B 1 116 ? -5.129 -4.496 13.188 1 92.62 116 ASN B N 1
ATOM 2963 C CA . ASN B 1 116 ? -3.801 -4.98 13.547 1 92.62 116 ASN B CA 1
ATOM 2964 C C . ASN B 1 116 ? -3.242 -5.918 12.477 1 92.62 116 ASN B C 1
ATOM 2966 O O . ASN B 1 116 ? -2.307 -6.676 12.742 1 92.62 116 ASN B O 1
ATOM 2970 N N . LYS B 1 117 ? -3.852 -5.902 11.328 1 94.94 117 LYS B N 1
ATOM 2971 C CA . LYS B 1 117 ? -3.277 -6.656 10.219 1 94.94 117 LYS B CA 1
ATOM 2972 C C . LYS B 1 117 ? -2.223 -5.828 9.484 1 94.94 117 LYS B C 1
ATOM 2974 O O . LYS B 1 117 ? -2.451 -4.656 9.172 1 94.94 117 LYS B O 1
ATOM 2979 N N . GLN B 1 118 ? -1.13 -6.469 9.289 1 95.38 118 GLN B N 1
ATOM 2980 C CA . GLN B 1 118 ? -0.02 -5.77 8.648 1 95.38 118 GLN B CA 1
ATOM 2981 C C . GLN B 1 118 ? -0.282 -5.566 7.156 1 95.38 118 GLN B C 1
ATOM 2983 O O . GLN B 1 118 ? -0.785 -6.465 6.48 1 95.38 118 GLN B O 1
ATOM 2988 N N . VAL B 1 119 ? 0.033 -4.332 6.664 1 97.19 119 VAL B N 1
ATOM 2989 C CA . VAL B 1 119 ? -0.137 -4 5.254 1 97.19 119 VAL B CA 1
ATOM 2990 C C . VAL B 1 119 ? 1.152 -3.391 4.707 1 97.19 119 VAL B C 1
ATOM 2992 O O . VAL B 1 119 ? 2.062 -3.059 5.473 1 97.19 119 VAL B O 1
ATOM 2995 N N . LEU B 1 120 ? 1.283 -3.324 3.379 1 97.62 120 LEU B N 1
ATOM 2996 C CA . LEU B 1 120 ? 2.402 -2.678 2.703 1 97.62 120 LEU B CA 1
ATOM 2997 C C . LEU B 1 120 ? 1.968 -2.098 1.362 1 97.62 120 LEU B C 1
ATOM 2999 O O . LEU B 1 120 ? 0.851 -2.35 0.905 1 97.62 120 LEU B O 1
ATOM 3003 N N . VAL B 1 121 ? 2.738 -1.262 0.785 1 97.69 121 VAL B N 1
ATOM 3004 C CA . VAL B 1 121 ? 2.5 -0.659 -0.522 1 97.69 121 VAL B CA 1
ATOM 3005 C C . VAL B 1 121 ? 3.393 -1.325 -1.568 1 97.69 121 VAL B C 1
ATOM 3007 O O . VAL B 1 121 ? 4.586 -1.522 -1.339 1 97.69 121 VAL B O 1
ATOM 3010 N N . MET B 1 122 ? 2.85 -1.677 -2.707 1 94.69 122 MET B N 1
ATOM 3011 C CA . MET B 1 122 ? 3.645 -2.211 -3.811 1 94.69 122 MET B CA 1
ATOM 3012 C C . MET B 1 122 ? 3.098 -1.742 -5.152 1 94.69 122 MET B C 1
ATOM 3014 O O . MET B 1 122 ? 1.961 -1.275 -5.238 1 94.69 122 MET B O 1
ATOM 3018 N N . HIS B 1 123 ? 3.906 -1.889 -6.16 1 95.38 123 HIS B N 1
ATOM 3019 C CA . HIS B 1 123 ? 3.502 -1.528 -7.516 1 95.38 123 HIS B CA 1
ATOM 3020 C C . HIS B 1 123 ? 2.518 -2.543 -8.086 1 95.38 123 HIS B C 1
ATOM 3022 O O . HIS B 1 123 ? 2.686 -3.75 -7.898 1 95.38 123 HIS B O 1
ATOM 3028 N N . THR B 1 124 ? 1.578 -2.012 -8.805 1 94.75 124 THR B N 1
ATOM 3029 C CA . THR B 1 124 ? 0.584 -2.891 -9.406 1 94.75 124 THR B CA 1
ATOM 3030 C C . THR B 1 124 ? 1.216 -3.754 -10.5 1 94.75 124 THR B C 1
ATOM 3032 O O . THR B 1 124 ? 0.821 -4.906 -10.688 1 94.75 124 THR B O 1
ATOM 3035 N N . ILE B 1 125 ? 2.191 -3.254 -11.156 1 91.12 125 ILE B N 1
ATOM 3036 C CA . ILE B 1 125 ? 2.838 -3.967 -12.258 1 91.12 125 ILE B CA 1
ATOM 3037 C C . ILE B 1 125 ? 3.492 -5.242 -11.727 1 91.12 125 ILE B C 1
ATOM 3039 O O . ILE B 1 125 ? 3.631 -6.223 -12.461 1 91.12 125 ILE B O 1
ATOM 3043 N N . ILE B 1 126 ? 3.865 -5.184 -10.469 1 88.12 126 ILE B N 1
ATOM 3044 C CA . ILE B 1 126 ? 4.488 -6.355 -9.867 1 88.12 126 ILE B CA 1
ATOM 3045 C C . ILE B 1 126 ? 3.467 -7.488 -9.773 1 88.12 126 ILE B C 1
ATOM 3047 O O . ILE B 1 126 ? 3.805 -8.656 -9.992 1 88.12 126 ILE B O 1
ATOM 3051 N N . LEU B 1 127 ? 2.244 -7.191 -9.477 1 90.25 127 LEU B N 1
ATOM 3052 C CA . LEU B 1 127 ? 1.178 -8.188 -9.453 1 90.25 127 LEU B CA 1
ATOM 3053 C C . LEU B 1 127 ? 0.875 -8.695 -10.859 1 90.25 127 LEU B C 1
ATOM 3055 O O . LEU B 1 127 ? 0.58 -9.883 -11.039 1 90.25 127 LEU B O 1
ATOM 3059 N N . LEU B 1 128 ? 0.956 -7.785 -11.781 1 90.06 128 LEU B N 1
ATOM 3060 C CA . LEU B 1 128 ? 0.784 -8.172 -13.18 1 90.06 128 LEU B CA 1
ATOM 3061 C C . LEU B 1 128 ? 1.863 -9.156 -13.609 1 90.06 128 LEU B C 1
ATOM 3063 O O . LEU B 1 128 ? 1.566 -10.164 -14.258 1 90.06 128 LEU B O 1
ATOM 3067 N N . ASN B 1 129 ? 3.074 -8.867 -13.266 1 85.75 129 ASN B N 1
ATOM 3068 C CA . ASN B 1 129 ? 4.184 -9.758 -13.586 1 85.75 129 ASN B CA 1
ATOM 3069 C C . ASN B 1 129 ? 4.027 -11.117 -12.898 1 85.75 129 ASN B C 1
ATOM 3071 O O . ASN B 1 129 ? 4.355 -12.148 -13.484 1 85.75 129 ASN B O 1
ATOM 3075 N N . LEU B 1 130 ? 3.545 -11.07 -11.734 1 85.25 130 LEU B N 1
ATOM 3076 C CA . LEU B 1 130 ? 3.258 -12.305 -11.016 1 85.25 130 LEU B CA 1
ATOM 3077 C C . LEU B 1 130 ? 2.258 -13.164 -11.781 1 85.25 130 LEU B C 1
ATOM 3079 O O . LEU B 1 130 ? 2.449 -14.375 -11.922 1 85.25 130 LEU B O 1
ATOM 3083 N N . TYR B 1 131 ? 1.214 -12.578 -12.281 1 88.81 131 TYR B N 1
ATOM 3084 C CA . TYR B 1 131 ? 0.214 -13.305 -13.055 1 88.81 131 TYR B CA 1
ATOM 3085 C C . TYR B 1 131 ? 0.837 -13.93 -14.297 1 88.81 131 TYR B C 1
ATOM 3087 O O . TYR B 1 131 ? 0.632 -15.109 -14.578 1 88.81 131 TYR B O 1
ATOM 3095 N N . LYS B 1 132 ? 1.601 -13.102 -15 1 88.56 132 LYS B N 1
ATOM 3096 C CA . LYS B 1 132 ? 2.229 -13.578 -16.234 1 88.56 132 LYS B CA 1
ATOM 3097 C C . LYS B 1 132 ? 3.166 -14.75 -15.953 1 88.56 132 LYS B C 1
ATOM 3099 O O . LYS B 1 132 ? 3.145 -15.75 -16.672 1 88.56 132 LYS B O 1
ATOM 3104 N N . TYR B 1 133 ? 3.904 -14.586 -14.969 1 82.75 133 TYR B N 1
ATOM 3105 C CA . TYR B 1 133 ? 4.848 -15.641 -14.617 1 82.75 133 TYR B CA 1
ATOM 3106 C C . TYR B 1 133 ? 4.117 -16.906 -14.172 1 82.75 133 TYR B C 1
ATOM 3108 O O . TYR B 1 133 ? 4.453 -18.016 -14.609 1 82.75 133 TYR B O 1
ATOM 3116 N N . THR B 1 134 ? 3.125 -16.812 -13.32 1 84.88 134 THR B N 1
ATOM 3117 C CA . THR B 1 134 ? 2.355 -17.953 -12.836 1 84.88 134 THR B CA 1
ATOM 3118 C C . THR B 1 134 ? 1.64 -18.656 -13.984 1 84.88 134 THR B C 1
ATOM 3120 O O . THR B 1 134 ? 1.607 -19.875 -14.047 1 84.88 134 THR B O 1
ATOM 3123 N N . LYS B 1 135 ? 1.133 -17.859 -14.82 1 88.56 135 LYS B N 1
ATOM 3124 C CA . LYS B 1 135 ? 0.463 -18.422 -15.992 1 88.56 135 LYS B CA 1
ATOM 3125 C C . LYS B 1 135 ? 1.431 -19.234 -16.828 1 88.56 135 LYS B C 1
ATOM 3127 O O . LYS B 1 135 ? 1.07 -20.312 -17.344 1 88.56 135 LYS B O 1
ATOM 3132 N N . SER B 1 136 ? 2.621 -18.75 -16.984 1 86.38 136 SER B N 1
ATOM 3133 C CA . SER B 1 136 ? 3.621 -19.438 -17.797 1 86.38 136 SER B CA 1
ATOM 3134 C C . SER B 1 136 ? 4 -20.781 -17.172 1 86.38 136 SER B C 1
ATOM 3136 O O . SER B 1 136 ? 4.34 -21.719 -17.891 1 86.38 136 SER B O 1
ATOM 3138 N N . VAL B 1 137 ? 3.861 -20.859 -15.914 1 82.31 137 VAL B N 1
ATOM 3139 C CA . VAL B 1 137 ? 4.273 -22.078 -15.211 1 82.31 137 VAL B CA 1
ATOM 3140 C C . VAL B 1 137 ? 3.072 -23 -15.039 1 82.31 137 VAL B C 1
ATOM 3142 O O . VAL B 1 137 ? 3.176 -24.219 -15.273 1 82.31 137 VAL B O 1
ATOM 3145 N N . LEU B 1 138 ? 1.909 -22.5 -14.68 1 85 138 LEU B N 1
ATOM 3146 C CA . LEU B 1 138 ? 0.759 -23.312 -14.289 1 85 138 LEU B CA 1
ATOM 3147 C C . LEU B 1 138 ? -0.193 -23.5 -15.469 1 85 138 LEU B C 1
ATOM 3149 O O . LEU B 1 138 ? -1.074 -24.375 -15.422 1 85 138 LEU B O 1
ATOM 3153 N N . GLY B 1 139 ? -0.02 -22.734 -16.469 1 87.75 139 GLY B N 1
ATOM 3154 C CA . GLY B 1 139 ? -0.989 -22.766 -17.547 1 87.75 139 GLY B CA 1
ATOM 3155 C C . GLY B 1 139 ? -2.369 -22.312 -17.125 1 87.75 139 GLY B C 1
ATOM 3156 O O . GLY B 1 139 ? -2.512 -21.25 -16.516 1 87.75 139 GLY B O 1
ATOM 3157 N N . SER B 1 140 ? -3.375 -23.125 -17.469 1 89.56 140 SER B N 1
ATOM 3158 C CA . SER B 1 140 ? -4.762 -22.719 -17.234 1 89.56 140 SER B CA 1
ATOM 3159 C C . SER B 1 140 ? -5.125 -22.797 -15.758 1 89.56 140 SER B C 1
ATOM 3161 O O . SER B 1 140 ? -6.133 -22.234 -15.336 1 89.56 140 SER B O 1
ATOM 3163 N N . GLU B 1 141 ? -4.316 -23.406 -14.969 1 88.81 141 GLU B N 1
ATOM 3164 C CA . GLU B 1 141 ? -4.574 -23.516 -13.531 1 88.81 141 GLU B CA 1
ATOM 3165 C C . GLU B 1 141 ? -4.398 -22.156 -12.852 1 88.81 141 GLU B C 1
ATOM 3167 O O . GLU B 1 141 ? -4.809 -21.984 -11.703 1 88.81 141 GLU B O 1
ATOM 3172 N N . VAL B 1 142 ? -3.854 -21.188 -13.578 1 90.06 142 VAL B N 1
ATOM 3173 C CA . VAL B 1 142 ? -3.654 -19.844 -13.055 1 90.06 142 VAL B CA 1
ATOM 3174 C C . VAL B 1 142 ? -5 -19.234 -12.656 1 90.06 142 VAL B C 1
ATOM 3176 O O . VAL B 1 142 ? -5.086 -18.484 -11.688 1 90.06 142 VAL B O 1
ATOM 3179 N N . HIS B 1 143 ? -6.035 -19.656 -13.328 1 93.38 143 HIS B N 1
ATOM 3180 C CA . HIS B 1 143 ? -7.363 -19.109 -13.062 1 93.38 143 HIS B CA 1
ATOM 3181 C C . HIS B 1 143 ? -7.855 -19.531 -11.672 1 93.38 143 HIS B C 1
ATOM 3183 O O . HIS B 1 143 ? -8.312 -18.688 -10.898 1 93.38 143 HIS B O 1
ATOM 3189 N N . ALA B 1 144 ? -7.707 -20.781 -11.406 1 92.62 144 ALA B N 1
ATOM 3190 C CA . ALA B 1 144 ? -8.102 -21.281 -10.094 1 92.62 144 ALA B CA 1
ATOM 3191 C C . ALA B 1 144 ? -7.234 -20.672 -8.992 1 92.62 144 ALA B C 1
ATOM 3193 O O . ALA B 1 144 ? -7.723 -20.391 -7.895 1 92.62 144 ALA B O 1
ATOM 3194 N N . PHE B 1 145 ? -6.066 -20.547 -9.352 1 89.31 145 PHE B N 1
ATOM 3195 C CA . PHE B 1 145 ? -5.105 -20 -8.398 1 89.31 145 PHE B CA 1
ATOM 3196 C C . PHE B 1 145 ? -5.496 -18.594 -7.98 1 89.31 145 PHE B C 1
ATOM 3198 O O . PHE B 1 145 ? -5.637 -18.312 -6.789 1 89.31 145 PHE B O 1
ATOM 3205 N N . PHE B 1 146 ? -5.691 -17.734 -8.859 1 92.81 146 PHE B N 1
ATOM 3206 C CA . PHE B 1 146 ? -5.996 -16.344 -8.562 1 92.81 146 PHE B CA 1
ATOM 3207 C C . PHE B 1 146 ? -7.398 -16.203 -7.984 1 92.81 146 PHE B C 1
ATOM 3209 O O . PHE B 1 146 ? -7.652 -15.328 -7.156 1 92.81 146 PHE B O 1
ATOM 3216 N N . TYR B 1 147 ? -8.258 -17.109 -8.359 1 95.06 147 TYR B N 1
ATOM 3217 C CA . TYR B 1 147 ? -9.602 -17.156 -7.785 1 95.06 147 TYR B CA 1
ATOM 3218 C C . TYR B 1 147 ? -9.539 -17.406 -6.281 1 95.06 147 TYR B C 1
ATOM 3220 O O . TYR B 1 147 ? -10.133 -16.656 -5.5 1 95.06 147 TYR B O 1
ATOM 3228 N N . GLU B 1 148 ? -8.805 -18.359 -5.859 1 93.25 148 GLU B N 1
ATOM 3229 C CA . GLU B 1 148 ? -8.68 -18.703 -4.445 1 93.25 148 GLU B CA 1
ATOM 3230 C C . GLU B 1 148 ? -7.926 -17.625 -3.678 1 93.25 148 GLU B C 1
ATOM 3232 O O . GLU B 1 148 ? -8.219 -17.375 -2.508 1 93.25 148 GLU B O 1
ATOM 3237 N N . TRP B 1 149 ? -6.949 -17.109 -4.352 1 91.5 149 TRP B N 1
ATOM 3238 C CA . TRP B 1 149 ? -6.211 -16 -3.746 1 91.5 149 TRP B CA 1
ATOM 3239 C C . TRP B 1 149 ? -7.133 -14.82 -3.455 1 91.5 149 TRP B C 1
ATOM 3241 O O . TRP B 1 149 ? -7.043 -14.203 -2.393 1 91.5 149 TRP B O 1
ATOM 3251 N N . GLY B 1 150 ? -8.039 -14.5 -4.367 1 95 150 GLY B N 1
ATOM 3252 C CA . GLY B 1 150 ? -9.031 -13.453 -4.16 1 95 150 GLY B CA 1
ATOM 3253 C C . GLY B 1 150 ? -9.945 -13.719 -2.98 1 95 150 GLY B C 1
ATOM 3254 O O . GLY B 1 150 ? -10.211 -12.82 -2.18 1 95 150 GLY B O 1
ATOM 3255 N N . LYS B 1 151 ? -10.383 -14.969 -2.859 1 95.19 151 LYS B N 1
ATOM 3256 C CA . LYS B 1 151 ? -11.211 -15.344 -1.716 1 95.19 151 LYS B CA 1
ATOM 3257 C C . LYS B 1 151 ? -10.469 -15.109 -0.402 1 95.19 151 LYS B C 1
ATOM 3259 O O . LYS B 1 151 ? -11.031 -14.555 0.545 1 95.19 151 LYS B O 1
ATOM 3264 N N . SER B 1 152 ? -9.25 -15.547 -0.397 1 92.81 152 SER B N 1
ATOM 3265 C CA . SER B 1 152 ? -8.414 -15.398 0.791 1 92.81 152 SER B CA 1
ATOM 3266 C C . SER B 1 152 ? -8.234 -13.93 1.153 1 92.81 152 SER B C 1
ATOM 3268 O O . SER B 1 152 ? -8.242 -13.57 2.332 1 92.81 152 SER B O 1
ATOM 3270 N N . PHE B 1 153 ? -8.047 -13.141 0.159 1 94.38 153 PHE B N 1
ATOM 3271 C CA . PHE B 1 153 ? -7.883 -11.711 0.358 1 94.38 153 PHE B CA 1
ATOM 3272 C C . PHE B 1 153 ? -9.078 -11.125 1.106 1 94.38 153 PHE B C 1
ATOM 3274 O O . PHE B 1 153 ? -8.906 -10.406 2.09 1 94.38 153 PHE B O 1
ATOM 3281 N N . THR B 1 154 ? -10.281 -11.438 0.654 1 97.06 154 THR B N 1
ATOM 3282 C CA . THR B 1 154 ? -11.5 -10.93 1.279 1 97.06 154 THR B CA 1
ATOM 3283 C C . THR B 1 154 ? -11.633 -11.461 2.705 1 97.06 154 THR B C 1
ATOM 3285 O O . THR B 1 154 ? -12.023 -10.719 3.611 1 97.06 154 THR B O 1
ATOM 3288 N N . ARG B 1 155 ? -11.242 -12.664 2.957 1 94.75 155 ARG B N 1
ATOM 3289 C CA . ARG B 1 155 ? -11.305 -13.242 4.293 1 94.75 155 ARG B CA 1
ATOM 3290 C C . ARG B 1 155 ? -10.391 -12.5 5.258 1 94.75 155 ARG B C 1
ATOM 3292 O O . ARG B 1 155 ? -10.75 -12.273 6.414 1 94.75 155 ARG B O 1
ATOM 3299 N N . GLU B 1 156 ? -9.25 -12.094 4.754 1 91.69 156 GLU B N 1
ATOM 3300 C CA . GLU B 1 156 ? -8.266 -11.43 5.598 1 91.69 156 GLU B CA 1
ATOM 3301 C C . GLU B 1 156 ? -8.703 -10.016 5.965 1 91.69 156 GLU B C 1
ATOM 3303 O O . GLU B 1 156 ? -8.281 -9.477 6.988 1 91.69 156 GLU B O 1
ATOM 3308 N N . THR B 1 157 ? -9.586 -9.406 5.168 1 94.56 157 THR B N 1
ATOM 3309 C CA . THR B 1 157 ? -10.016 -8.039 5.414 1 94.56 157 THR B CA 1
ATOM 3310 C C . THR B 1 157 ? -11.344 -8.023 6.176 1 94.56 157 THR B C 1
ATOM 3312 O O . THR B 1 157 ? -11.875 -6.953 6.477 1 94.56 157 THR B O 1
ATOM 3315 N N . LYS B 1 158 ? -11.844 -9.109 6.504 1 96.56 158 LYS B N 1
ATOM 3316 C CA . LYS B 1 158 ? -13.227 -9.258 6.961 1 96.56 158 LYS B CA 1
ATOM 3317 C C . LYS B 1 158 ? -13.484 -8.43 8.211 1 96.56 158 LYS B C 1
ATOM 3319 O O . LYS B 1 158 ? -14.461 -7.684 8.281 1 96.56 158 LYS B O 1
ATOM 3324 N N . ASP B 1 159 ? -12.617 -8.484 9.211 1 95.94 159 ASP B N 1
ATOM 3325 C CA . ASP B 1 159 ? -12.859 -7.84 10.492 1 95.94 159 ASP B CA 1
ATOM 3326 C C . ASP B 1 159 ? -12.953 -6.324 10.344 1 95.94 159 ASP B C 1
ATOM 3328 O O . ASP B 1 159 ? -13.891 -5.699 10.836 1 95.94 159 ASP B O 1
ATOM 3332 N N . LEU B 1 160 ? -12.039 -5.785 9.688 1 96.94 160 LEU B N 1
ATOM 3333 C CA . LEU B 1 160 ? -12.039 -4.34 9.484 1 96.94 160 LEU B CA 1
ATOM 3334 C C . LEU B 1 160 ? -13.242 -3.906 8.656 1 96.94 160 LEU B C 1
ATOM 3336 O O . LEU B 1 160 ? -13.93 -2.945 9.008 1 96.94 160 LEU B O 1
ATOM 3340 N N . VAL B 1 161 ? -13.523 -4.586 7.582 1 97.75 161 VAL B N 1
ATOM 3341 C CA . VAL B 1 161 ? -14.617 -4.23 6.684 1 97.75 161 VAL B CA 1
ATOM 3342 C C . VAL B 1 161 ? -15.953 -4.352 7.422 1 97.75 161 VAL B C 1
ATOM 3344 O O . VAL B 1 161 ? -16.828 -3.504 7.266 1 97.75 161 VAL B O 1
ATOM 3347 N N . GLN B 1 162 ? -16.078 -5.41 8.195 1 97.25 162 GLN B N 1
ATOM 3348 C CA . GLN B 1 162 ? -17.297 -5.586 8.977 1 97.25 162 GLN B CA 1
ATOM 3349 C C . GLN B 1 162 ? -17.516 -4.426 9.945 1 97.25 162 GLN B C 1
ATOM 3351 O O . GLN B 1 162 ? -18.625 -3.939 10.109 1 97.25 162 GLN B O 1
ATOM 3356 N N . SER B 1 163 ? -16.438 -4.055 10.633 1 96.62 163 SER B N 1
ATOM 3357 C CA . SER B 1 163 ? -16.531 -2.938 11.562 1 96.62 163 SER B CA 1
ATOM 3358 C C . SER B 1 163 ? -16.906 -1.646 10.852 1 96.62 163 SER B C 1
ATOM 3360 O O . SER B 1 163 ? -17.719 -0.865 11.359 1 96.62 163 SER B O 1
ATOM 3362 N N . ILE B 1 164 ? -16.359 -1.419 9.688 1 96.38 164 ILE B N 1
ATOM 3363 C CA . ILE B 1 164 ? -16.688 -0.237 8.898 1 96.38 164 ILE B CA 1
ATOM 3364 C C . ILE B 1 164 ? -18.156 -0.283 8.469 1 96.38 164 ILE B C 1
ATOM 3366 O O . ILE B 1 164 ? -18.875 0.712 8.586 1 96.38 164 ILE B O 1
ATOM 3370 N N . ALA B 1 165 ? -18.562 -1.401 7.973 1 96.56 165 ALA B N 1
ATOM 3371 C CA . ALA B 1 165 ? -19.938 -1.567 7.512 1 96.56 165 ALA B CA 1
ATOM 3372 C C . ALA B 1 165 ? -20.922 -1.288 8.633 1 96.56 165 ALA B C 1
ATOM 3374 O O . ALA B 1 165 ? -21.938 -0.61 8.422 1 96.56 165 ALA B O 1
ATOM 3375 N N . LYS B 1 166 ? -20.672 -1.822 9.789 1 95.69 166 LYS B N 1
ATOM 3376 C CA . LYS B 1 166 ? -21.531 -1.611 10.945 1 95.69 166 LYS B CA 1
ATOM 3377 C C . LYS B 1 166 ? -21.625 -0.129 11.297 1 95.69 166 LYS B C 1
ATOM 3379 O O . LYS B 1 166 ? -22.719 0.382 11.547 1 95.69 166 LYS B O 1
ATOM 3384 N N . ARG B 1 167 ? -20.531 0.522 11.281 1 94.62 167 ARG B N 1
ATOM 3385 C CA . ARG B 1 167 ? -20.469 1.931 11.656 1 94.62 167 ARG B CA 1
ATOM 3386 C C . ARG B 1 167 ? -21.172 2.805 10.625 1 94.62 167 ARG B C 1
ATOM 3388 O O . ARG B 1 167 ? -21.812 3.793 10.977 1 94.62 167 ARG B O 1
ATOM 3395 N N . THR B 1 168 ? -21.062 2.533 9.383 1 94.31 168 THR B N 1
ATOM 3396 C CA . THR B 1 168 ? -21.594 3.363 8.305 1 94.31 168 THR B CA 1
ATOM 3397 C C . THR B 1 168 ? -23.016 2.936 7.941 1 94.31 168 THR B C 1
ATOM 3399 O O . THR B 1 168 ? -23.719 3.637 7.203 1 94.31 168 THR B O 1
ATOM 3402 N N . GLY B 1 169 ? -23.453 1.765 8.398 1 94.44 169 GLY B N 1
ATOM 3403 C CA . GLY B 1 169 ? -24.75 1.234 8.023 1 94.44 169 GLY B CA 1
ATOM 3404 C C . GLY B 1 169 ? -24.797 0.709 6.605 1 94.44 169 GLY B C 1
ATOM 3405 O O . GLY B 1 169 ? -25.859 0.716 5.969 1 94.44 169 GLY B O 1
ATOM 3406 N N . SER B 1 170 ? -23.688 0.356 6.047 1 94.38 170 SER B N 1
ATOM 3407 C CA . SER B 1 170 ? -23.609 -0.181 4.691 1 94.38 170 SER B CA 1
ATOM 3408 C C . SER B 1 170 ? -23.5 -1.701 4.707 1 94.38 170 SER B C 1
ATOM 3410 O O . SER B 1 170 ? -23.328 -2.307 5.766 1 94.38 170 SER B O 1
ATOM 3412 N N . ASN B 1 171 ? -23.641 -2.365 3.518 1 95.06 171 ASN B N 1
ATOM 3413 C CA . ASN B 1 171 ? -23.359 -3.789 3.359 1 95.06 171 ASN B CA 1
ATOM 3414 C C . ASN B 1 171 ? -21.844 -4.062 3.322 1 95.06 171 ASN B C 1
ATOM 3416 O O . ASN B 1 171 ? -21.062 -3.188 2.955 1 95.06 171 ASN B O 1
ATOM 3420 N N . PHE B 1 172 ? -21.516 -5.289 3.693 1 97.75 172 PHE B N 1
ATOM 3421 C CA . PHE B 1 172 ? -20.125 -5.699 3.693 1 97.75 172 PHE B CA 1
ATOM 3422 C C . PHE B 1 172 ? -19.484 -5.441 2.334 1 97.75 172 PHE B C 1
ATOM 3424 O O . PHE B 1 172 ? -18.406 -4.848 2.254 1 97.75 172 PHE B O 1
ATOM 3431 N N . ILE B 1 173 ? -20.125 -5.809 1.283 1 98.06 173 ILE B N 1
ATOM 3432 C CA . ILE B 1 173 ? -19.516 -5.734 -0.043 1 98.06 173 ILE B CA 1
ATOM 3433 C C . ILE B 1 173 ? -19.312 -4.27 -0.437 1 98.06 173 ILE B C 1
ATOM 3435 O O . ILE B 1 173 ? -18.328 -3.924 -1.077 1 98.06 173 ILE B O 1
ATOM 3439 N N . SER B 1 174 ? -20.234 -3.371 -0.087 1 96.88 174 SER B N 1
ATOM 3440 C CA . SER B 1 174 ? -20.078 -1.947 -0.363 1 96.88 174 SER B CA 1
ATOM 3441 C C . SER B 1 174 ? -18.875 -1.37 0.374 1 96.88 174 SER B C 1
ATOM 3443 O O . SER B 1 174 ? -18.062 -0.653 -0.217 1 96.88 174 SER B O 1
ATOM 3445 N N . SER B 1 175 ? -18.766 -1.687 1.664 1 97.12 175 SER B N 1
ATOM 3446 C CA . SER B 1 175 ? -17.641 -1.219 2.471 1 97.12 175 SER B CA 1
ATOM 3447 C C . SER B 1 175 ? -16.312 -1.82 1.987 1 97.12 175 SER B C 1
ATOM 3449 O O . SER B 1 175 ? -15.281 -1.151 1.998 1 97.12 175 SER B O 1
ATOM 3451 N N . PHE B 1 176 ? -16.406 -3.131 1.57 1 98.12 176 PHE B N 1
ATOM 3452 C CA . PHE B 1 176 ? -15.242 -3.83 1.032 1 98.12 176 PHE B CA 1
ATOM 3453 C C . PHE B 1 176 ? -14.688 -3.104 -0.19 1 98.12 176 PHE B C 1
ATOM 3455 O O . PHE B 1 176 ? -13.5 -2.785 -0.244 1 98.12 176 PHE B O 1
ATOM 3462 N N . LEU B 1 177 ? -15.539 -2.762 -1.147 1 97.62 177 LEU B N 1
ATOM 3463 C CA . LEU B 1 177 ? -15.117 -2.123 -2.389 1 97.62 177 LEU B CA 1
ATOM 3464 C C . LEU B 1 177 ? -14.688 -0.68 -2.141 1 97.62 177 LEU B C 1
ATOM 3466 O O . LEU B 1 177 ? -13.781 -0.175 -2.801 1 97.62 177 LEU B O 1
ATOM 3470 N N . SER B 1 178 ? -15.344 0.009 -1.188 1 96.19 178 SER B N 1
ATOM 3471 C CA . SER B 1 178 ? -14.945 1.368 -0.833 1 96.19 178 SER B CA 1
ATOM 3472 C C . SER B 1 178 ? -13.531 1.399 -0.254 1 96.19 178 SER B C 1
ATOM 3474 O O . SER B 1 178 ? -12.75 2.299 -0.565 1 96.19 178 SER B O 1
ATOM 3476 N N . LEU B 1 179 ? -13.258 0.447 0.565 1 97.06 179 LEU B N 1
ATOM 3477 C CA . LEU B 1 179 ? -11.922 0.367 1.15 1 97.06 179 LEU B CA 1
ATOM 3478 C C . LEU B 1 179 ? -10.883 0.033 0.087 1 97.06 179 LEU B C 1
ATOM 3480 O O . LEU B 1 179 ? -9.781 0.58 0.1 1 97.06 179 LEU B O 1
ATOM 3484 N N . LEU B 1 180 ? -11.227 -0.87 -0.854 1 97.25 180 LEU B N 1
ATOM 3485 C CA . LEU B 1 180 ? -10.312 -1.192 -1.949 1 97.25 180 LEU B CA 1
ATOM 3486 C C . LEU B 1 180 ? -9.992 0.051 -2.773 1 97.25 180 LEU B C 1
ATOM 3488 O O . LEU B 1 180 ? -8.844 0.268 -3.154 1 97.25 180 LEU B O 1
ATOM 3492 N N . LYS B 1 181 ? -11.023 0.787 -3.062 1 96.38 181 LYS B N 1
ATOM 3493 C CA . LYS B 1 181 ? -10.828 2.037 -3.791 1 96.38 181 LYS B CA 1
ATOM 3494 C C . LYS B 1 181 ? -9.859 2.959 -3.051 1 96.38 181 LYS B C 1
ATOM 3496 O O . LYS B 1 181 ? -8.938 3.506 -3.65 1 96.38 181 LYS B O 1
ATOM 3501 N N . LEU B 1 182 ? -10.062 3.064 -1.792 1 95.75 182 LEU B N 1
ATOM 3502 C CA . LEU B 1 182 ? -9.227 3.924 -0.958 1 95.75 182 LEU B CA 1
ATOM 3503 C C . LEU B 1 182 ? -7.785 3.432 -0.938 1 95.75 182 LEU B C 1
ATOM 3505 O O . LEU B 1 182 ? -6.855 4.234 -0.842 1 95.75 182 LEU B O 1
ATOM 3509 N N . ARG B 1 183 ? -7.578 2.148 -1.1 1 97.31 183 ARG B N 1
ATOM 3510 C CA . ARG B 1 183 ? -6.266 1.511 -1.047 1 97.31 183 ARG B CA 1
ATOM 3511 C C . ARG B 1 183 ? -5.594 1.529 -2.414 1 97.31 183 ARG B C 1
ATOM 3513 O O . ARG B 1 183 ? -4.531 0.931 -2.598 1 97.31 183 ARG B O 1
ATOM 3520 N N . GLY B 1 184 ? -6.219 2.07 -3.414 1 97.31 184 GLY B N 1
ATOM 3521 C CA . GLY B 1 184 ? -5.57 2.283 -4.695 1 97.31 184 GLY B CA 1
ATOM 3522 C C . GLY B 1 184 ? -5.918 1.226 -5.727 1 97.31 184 GLY B C 1
ATOM 3523 O O . GLY B 1 184 ? -5.246 1.105 -6.754 1 97.31 184 GLY B O 1
ATOM 3524 N N . TRP B 1 185 ? -6.992 0.447 -5.473 1 97.25 185 TRP B N 1
ATOM 3525 C CA . TRP B 1 185 ? -7.328 -0.646 -6.379 1 97.25 185 TRP B CA 1
ATOM 3526 C C . TRP B 1 185 ? -8.188 -0.148 -7.535 1 97.25 185 TRP B C 1
ATOM 3528 O O . TRP B 1 185 ? -8.5 -0.908 -8.453 1 97.25 185 TRP B O 1
ATOM 3538 N N . GLY B 1 186 ? -8.555 1.091 -7.508 1 95.62 186 GLY B N 1
ATOM 3539 C CA . GLY B 1 186 ? -9.305 1.661 -8.609 1 95.62 186 GLY B CA 1
ATOM 3540 C C . GLY B 1 186 ? -10.758 1.935 -8.258 1 95.62 186 GLY B C 1
ATOM 3541 O O . GLY B 1 186 ? -11.156 1.801 -7.102 1 95.62 186 GLY B O 1
ATOM 3542 N N . ARG B 1 187 ? -11.484 2.354 -9.258 1 95.44 187 ARG B N 1
ATOM 3543 C CA . ARG B 1 187 ? -12.875 2.764 -9.078 1 95.44 187 ARG B CA 1
ATOM 3544 C C . ARG B 1 187 ? -13.82 1.587 -9.273 1 95.44 187 ARG B C 1
ATOM 3546 O O . ARG B 1 187 ? -13.688 0.825 -10.234 1 95.44 187 ARG B O 1
ATOM 3553 N N . PHE B 1 188 ? -14.719 1.46 -8.336 1 97.12 188 PHE B N 1
ATOM 3554 C CA . PHE B 1 188 ? -15.742 0.425 -8.391 1 97.12 188 PHE B CA 1
ATOM 3555 C C . PHE B 1 188 ? -17.141 1.044 -8.414 1 97.12 188 PHE B C 1
ATOM 3557 O O . PHE B 1 188 ? -17.359 2.113 -7.84 1 97.12 188 PHE B O 1
ATOM 3564 N N . GLU B 1 189 ? -18.016 0.428 -9.109 1 97.12 189 GLU B N 1
ATOM 3565 C CA . GLU B 1 189 ? -19.438 0.774 -9.125 1 97.12 189 GLU B CA 1
ATOM 3566 C C . GLU B 1 189 ? -20.297 -0.46 -8.906 1 97.12 189 GLU B C 1
ATOM 3568 O O . GLU B 1 189 ? -20.109 -1.482 -9.57 1 97.12 189 GLU B O 1
ATOM 3573 N N . ILE B 1 190 ? -21.172 -0.389 -7.934 1 97.81 190 ILE B N 1
ATOM 3574 C CA . ILE B 1 190 ? -22.172 -1.432 -7.758 1 97.81 190 ILE B CA 1
ATOM 3575 C C . ILE B 1 190 ? -23.469 -1.035 -8.477 1 97.81 190 ILE B C 1
ATOM 3577 O O . ILE B 1 190 ? -24.141 -0.091 -8.07 1 97.81 190 ILE B O 1
ATOM 3581 N N . THR B 1 191 ? -23.812 -1.722 -9.484 1 97.94 191 THR B N 1
ATOM 3582 C CA . THR B 1 191 ? -24.969 -1.35 -10.297 1 97.94 191 THR B CA 1
ATOM 3583 C C . THR B 1 191 ? -26.219 -2.076 -9.82 1 97.94 191 THR B C 1
ATOM 3585 O O . THR B 1 191 ? -27.344 -1.6 -10.039 1 97.94 191 THR B O 1
ATOM 3588 N N . THR B 1 192 ? -26.062 -3.266 -9.297 1 97.5 192 THR B N 1
ATOM 3589 C CA . THR B 1 192 ? -27.141 -4.047 -8.688 1 97.5 192 THR B CA 1
ATOM 3590 C C . THR B 1 192 ? -26.656 -4.699 -7.395 1 97.5 192 THR B C 1
ATOM 3592 O O . THR B 1 192 ? -25.531 -5.195 -7.316 1 97.5 192 THR B O 1
ATOM 3595 N N . MET B 1 193 ? -27.516 -4.605 -6.398 1 97.56 193 MET B N 1
ATOM 3596 C CA . MET B 1 193 ? -27.188 -5.293 -5.152 1 97.56 193 MET B CA 1
ATOM 3597 C C . MET B 1 193 ? -28.453 -5.68 -4.398 1 97.56 193 MET B C 1
ATOM 3599 O O . MET B 1 193 ? -29.172 -4.812 -3.887 1 97.56 193 MET B O 1
ATOM 3603 N N . ASN B 1 194 ? -28.703 -6.902 -4.355 1 95.94 194 ASN B N 1
ATOM 3604 C CA . ASN B 1 194 ? -29.75 -7.473 -3.514 1 95.94 194 ASN B CA 1
ATOM 3605 C C . ASN B 1 194 ? -29.375 -8.867 -3.025 1 95.94 194 ASN B C 1
ATOM 3607 O O . ASN B 1 194 ? -28.25 -9.328 -3.244 1 95.94 194 ASN B O 1
ATOM 3611 N N . GLU B 1 195 ? -30.219 -9.562 -2.344 1 96.06 195 GLU B N 1
ATOM 3612 C CA . GLU B 1 195 ? -29.922 -10.82 -1.672 1 96.06 195 GLU B CA 1
ATOM 3613 C C . GLU B 1 195 ? -29.703 -11.945 -2.68 1 96.06 195 GLU B C 1
ATOM 3615 O O . GLU B 1 195 ? -29.203 -13.016 -2.322 1 96.06 195 GLU B O 1
ATOM 3620 N N . ARG B 1 196 ? -29.969 -11.664 -3.943 1 97.19 196 ARG B N 1
ATOM 3621 C CA . ARG B 1 196 ? -29.891 -12.742 -4.922 1 97.19 196 ARG B CA 1
ATOM 3622 C C . ARG B 1 196 ? -28.953 -12.383 -6.066 1 97.19 196 ARG B C 1
ATOM 3624 O O . ARG B 1 196 ? -28.531 -13.25 -6.828 1 97.19 196 ARG B O 1
ATOM 3631 N N . SER B 1 197 ? -28.719 -11.133 -6.199 1 98.12 197 SER B N 1
ATOM 3632 C CA . SER B 1 197 ? -27.953 -10.68 -7.348 1 98.12 197 SER B CA 1
ATOM 3633 C C . SER B 1 197 ? -27.078 -9.484 -6.988 1 98.12 197 SER B C 1
ATOM 3635 O O . SER B 1 197 ? -27.516 -8.578 -6.273 1 98.12 197 SER B O 1
ATOM 3637 N N . VAL B 1 198 ? -25.844 -9.547 -7.434 1 98.5 198 VAL B N 1
ATOM 3638 C CA . VAL B 1 198 ? -24.906 -8.43 -7.285 1 98.5 198 VAL B CA 1
ATOM 3639 C C . VAL B 1 198 ? -24.172 -8.195 -8.602 1 98.5 198 VAL B C 1
ATOM 3641 O O . VAL B 1 198 ? -23.688 -9.141 -9.219 1 98.5 198 VAL B O 1
ATOM 3644 N N . GLU B 1 199 ? -24.109 -6.957 -9.062 1 98.69 199 GLU B N 1
ATOM 3645 C CA . GLU B 1 199 ? -23.344 -6.559 -10.242 1 98.69 199 GLU B CA 1
ATOM 3646 C C . GLU B 1 199 ? -22.359 -5.445 -9.906 1 98.69 199 GLU B C 1
ATOM 3648 O O . GLU B 1 199 ? -22.734 -4.43 -9.312 1 98.69 199 GLU B O 1
ATOM 3653 N N . VAL B 1 200 ? -21.156 -5.727 -10.305 1 98.62 200 VAL B N 1
ATOM 3654 C CA . VAL B 1 200 ? -20.078 -4.793 -9.969 1 98.62 200 VAL B CA 1
ATOM 3655 C C . VAL B 1 200 ? -19.297 -4.438 -11.227 1 98.62 200 VAL B C 1
ATOM 3657 O O . VAL B 1 200 ? -19 -5.305 -12.055 1 98.62 200 VAL B O 1
ATOM 3660 N N . ILE B 1 201 ? -18.969 -3.191 -11.398 1 98.44 201 ILE B N 1
ATOM 3661 C CA . ILE B 1 201 ? -18.078 -2.701 -12.445 1 98.44 201 ILE B CA 1
ATOM 3662 C C . ILE B 1 201 ? -16.75 -2.262 -11.836 1 98.44 201 ILE B C 1
ATOM 3664 O O . ILE B 1 201 ? -16.734 -1.569 -10.812 1 98.44 201 ILE B O 1
ATOM 3668 N N . TRP B 1 202 ? -15.711 -2.764 -12.336 1 98 202 TRP B N 1
ATOM 3669 C CA . TRP B 1 202 ? -14.352 -2.336 -12 1 98 202 TRP B CA 1
ATOM 3670 C C . TRP B 1 202 ? -13.695 -1.631 -13.18 1 98 202 TRP B C 1
ATOM 3672 O O . TRP B 1 202 ? -13.367 -2.266 -14.188 1 98 202 TRP B O 1
ATOM 3682 N N . HIS B 1 203 ? -13.438 -0.341 -13.055 1 95.31 203 HIS B N 1
ATOM 3683 C CA . HIS B 1 203 ? -13.039 0.497 -14.18 1 95.31 203 HIS B CA 1
ATOM 3684 C C . HIS B 1 203 ? -11.547 0.372 -14.461 1 95.31 203 HIS B C 1
ATOM 3686 O O . HIS B 1 203 ? -11.109 0.555 -15.602 1 95.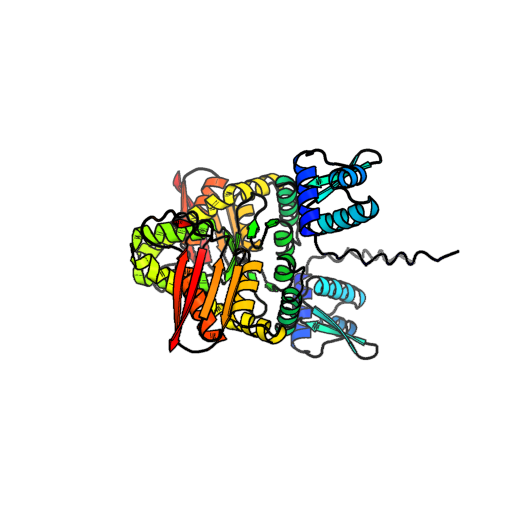31 203 HIS B O 1
ATOM 3692 N N . ASP B 1 204 ? -10.773 0.019 -13.414 1 91.44 204 ASP B N 1
ATOM 3693 C CA . ASP B 1 204 ? -9.32 0.157 -13.516 1 91.44 204 ASP B CA 1
ATOM 3694 C C . ASP B 1 204 ? -8.617 -1.125 -13.078 1 91.44 204 ASP B C 1
ATOM 3696 O O . ASP B 1 204 ? -7.738 -1.092 -12.211 1 91.44 204 ASP B O 1
ATOM 3700 N N . SER B 1 205 ? -8.992 -2.166 -13.734 1 92.19 205 SER B N 1
ATOM 3701 C CA . SER B 1 205 ? -8.391 -3.443 -13.367 1 92.19 205 SER B CA 1
ATOM 3702 C C . SER B 1 205 ? -6.867 -3.383 -13.453 1 92.19 205 SER B C 1
ATOM 3704 O O . SER B 1 205 ? -6.312 -2.822 -14.398 1 92.19 205 SER B O 1
ATOM 3706 N N . ILE B 1 206 ? -6.215 -4.012 -12.492 1 91.12 206 ILE B N 1
ATOM 3707 C CA . ILE B 1 206 ? -4.758 -4.004 -12.43 1 91.12 206 ILE B CA 1
ATOM 3708 C C . ILE B 1 206 ? -4.195 -5.016 -13.43 1 91.12 206 ILE B C 1
ATOM 3710 O O . ILE B 1 206 ? -3.023 -4.938 -13.812 1 91.12 206 ILE B O 1
ATOM 3714 N N . TRP B 1 207 ? -4.965 -5.914 -13.891 1 91.25 207 TRP B N 1
ATOM 3715 C CA . TRP B 1 207 ? -4.492 -6.934 -14.828 1 91.25 207 TRP B CA 1
ATOM 3716 C C . TRP B 1 207 ? -4.918 -6.598 -16.25 1 91.25 207 TRP B C 1
ATOM 3718 O O . TRP B 1 207 ? -4.75 -7.41 -17.172 1 91.25 207 TRP B O 1
ATOM 3728 N N . SER B 1 208 ? -5.434 -5.41 -16.469 1 88.56 208 SER B N 1
ATOM 3729 C CA . SER B 1 208 ? -5.977 -5.023 -17.766 1 88.56 208 SER B CA 1
ATOM 3730 C C . SER B 1 208 ? -4.902 -5.047 -18.844 1 88.56 208 SER B C 1
ATOM 3732 O O . SER B 1 208 ? -5.215 -5.137 -20.031 1 88.56 208 SER B O 1
ATOM 3734 N N . GLU B 1 209 ? -3.684 -4.973 -18.453 1 84.56 209 GLU B N 1
ATOM 3735 C CA . GLU B 1 209 ? -2.594 -4.938 -19.422 1 84.56 209 GLU B CA 1
ATOM 3736 C C . GLU B 1 209 ? -2.219 -6.348 -19.875 1 84.56 209 GLU B C 1
ATOM 3738 O O . GLU B 1 209 ? -1.428 -6.512 -20.812 1 84.56 209 GLU B O 1
ATOM 3743 N N . VAL B 1 210 ? -2.709 -7.336 -19.156 1 85.25 210 VAL B N 1
ATOM 3744 C CA . VAL B 1 210 ? -2.557 -8.703 -19.641 1 85.25 210 VAL B CA 1
ATOM 3745 C C . VAL B 1 210 ? -3.482 -8.938 -20.828 1 85.25 210 VAL B C 1
ATOM 3747 O O . VAL B 1 210 ? -4.703 -8.805 -20.719 1 85.25 210 VAL B O 1
ATOM 3750 N N . GLU B 1 211 ? -2.879 -9.094 -21.891 1 83.19 211 GLU B N 1
ATOM 3751 C CA . GLU B 1 211 ? -3.713 -9.391 -23.047 1 83.19 211 GLU B CA 1
ATOM 3752 C C . GLU B 1 211 ? -4.133 -10.859 -23.062 1 83.19 211 GLU B C 1
ATOM 3754 O O . GLU B 1 211 ? -3.305 -11.75 -22.859 1 83.19 211 GLU B O 1
ATOM 3759 N N . SER B 1 212 ? -5.398 -11.039 -23.141 1 85.56 212 SER B N 1
ATOM 3760 C CA . SER B 1 212 ? -5.941 -12.391 -23.219 1 85.56 212 SER B CA 1
ATOM 3761 C C . SER B 1 212 ? -7.016 -12.492 -24.297 1 85.56 212 SER B C 1
ATOM 3763 O O . SER B 1 212 ? -7.883 -11.625 -24.406 1 85.56 212 SER B O 1
ATOM 3765 N N . GLU B 1 213 ? -6.867 -13.531 -25.031 1 77.5 213 GLU B N 1
ATOM 3766 C CA . GLU B 1 213 ? -7.832 -13.727 -26.125 1 77.5 213 GLU B CA 1
ATOM 3767 C C . GLU B 1 213 ? -8.898 -14.75 -25.734 1 77.5 213 GLU B C 1
ATOM 3769 O O . GLU B 1 213 ? -10 -14.742 -26.281 1 77.5 213 GLU B O 1
ATOM 3774 N N . THR B 1 214 ? -8.656 -15.445 -24.797 1 83.94 214 THR B N 1
ATOM 3775 C CA . THR B 1 214 ? -9.492 -16.625 -24.656 1 83.94 214 THR B CA 1
ATOM 3776 C C . THR B 1 214 ? -10.359 -16.531 -23.406 1 83.94 214 THR B C 1
ATOM 3778 O O . THR B 1 214 ? -11.445 -17.109 -23.359 1 83.94 214 THR B O 1
ATOM 3781 N N . ALA B 1 215 ? -9.898 -15.891 -22.453 1 91.12 215 ALA B N 1
ATOM 3782 C CA . ALA B 1 215 ? -10.656 -15.891 -21.203 1 91.12 215 ALA B CA 1
ATOM 3783 C C . ALA B 1 215 ? -10.375 -14.633 -20.391 1 91.12 215 ALA B C 1
ATOM 3785 O O . ALA B 1 215 ? -9.289 -14.055 -20.484 1 91.12 215 ALA B O 1
ATOM 3786 N N . PRO B 1 216 ? -11.391 -14.219 -19.578 1 94.81 216 PRO B N 1
ATOM 3787 C CA . PRO B 1 216 ? -11.109 -13.133 -18.641 1 94.81 216 PRO B CA 1
ATOM 3788 C C . PRO B 1 216 ? -9.977 -13.461 -17.672 1 94.81 216 PRO B C 1
ATOM 3790 O O . PRO B 1 216 ? -9.703 -14.633 -17.422 1 94.81 216 PRO B O 1
ATOM 3793 N N . VAL B 1 217 ? -9.336 -12.414 -17.172 1 94.44 217 VAL B N 1
ATOM 3794 C CA . VAL B 1 217 ? -8.125 -12.68 -16.406 1 94.44 217 VAL B CA 1
ATOM 3795 C C . VAL B 1 217 ? -8.32 -12.195 -14.961 1 94.44 217 VAL B C 1
ATOM 3797 O O . VAL B 1 217 ? -7.457 -12.422 -14.109 1 94.44 217 VAL B O 1
ATOM 3800 N N . ASP B 1 218 ? -9.438 -11.5 -14.625 1 96.62 218 ASP B N 1
ATOM 3801 C CA . ASP B 1 218 ? -9.617 -10.93 -13.297 1 96.62 218 ASP B CA 1
ATOM 3802 C C . ASP B 1 218 ? -10.242 -11.938 -12.344 1 96.62 218 ASP B C 1
ATOM 3804 O O . ASP B 1 218 ? -11.227 -11.633 -11.656 1 96.62 218 ASP B O 1
ATOM 3808 N N . ASP B 1 219 ? -9.617 -13.117 -12.281 1 96.06 219 ASP B N 1
ATOM 3809 C CA . ASP B 1 219 ? -10.07 -14.203 -11.422 1 96.06 219 ASP B CA 1
ATOM 3810 C C . ASP B 1 219 ? -9.953 -13.812 -9.945 1 96.06 219 ASP B C 1
ATOM 3812 O O . ASP B 1 219 ? -10.766 -14.234 -9.117 1 96.06 219 ASP B O 1
ATOM 3816 N N . PHE B 1 220 ? -8.969 -13.102 -9.625 1 95.19 220 PHE B N 1
ATOM 3817 C CA . PHE B 1 220 ? -8.773 -12.625 -8.258 1 95.19 220 PHE B CA 1
ATOM 3818 C C . PHE B 1 220 ? -10 -11.867 -7.77 1 95.19 220 PHE B C 1
ATOM 3820 O O . PHE B 1 220 ? -10.5 -12.133 -6.672 1 95.19 220 PHE B O 1
ATOM 3827 N N . MET B 1 221 ? -10.477 -10.945 -8.586 1 97.81 221 MET B N 1
ATOM 3828 C CA . MET B 1 221 ? -11.625 -10.133 -8.195 1 97.81 221 MET B CA 1
ATOM 3829 C C . MET B 1 221 ? -12.898 -10.969 -8.18 1 97.81 221 MET B C 1
ATOM 3831 O O . MET B 1 221 ? -13.773 -10.766 -7.34 1 97.81 221 MET B O 1
ATOM 3835 N N . VAL B 1 222 ? -13 -11.93 -9.094 1 98.31 222 VAL B N 1
ATOM 3836 C CA . VAL B 1 222 ? -14.141 -12.844 -9.062 1 98.31 222 VAL B CA 1
ATOM 3837 C C . VAL B 1 222 ? -14.195 -13.547 -7.707 1 98.31 222 VAL B C 1
ATOM 3839 O O . VAL B 1 222 ? -15.227 -13.539 -7.035 1 98.31 222 VAL B O 1
ATOM 3842 N N . GLY B 1 223 ? -13.102 -14.141 -7.305 1 97.94 223 GLY B N 1
ATOM 3843 C CA . GLY B 1 223 ? -13.039 -14.797 -6.008 1 97.94 223 GLY B CA 1
ATOM 3844 C C . GLY B 1 223 ? -13.344 -13.867 -4.852 1 97.94 223 GLY B C 1
ATOM 3845 O O . GLY B 1 223 ? -14.078 -14.234 -3.932 1 97.94 223 GLY B O 1
ATOM 3846 N N . ALA B 1 224 ? -12.781 -12.695 -4.902 1 98.12 224 ALA B N 1
ATOM 3847 C CA . ALA B 1 224 ? -12.992 -11.703 -3.846 1 98.12 224 ALA B CA 1
ATOM 3848 C C . ALA B 1 224 ? -14.469 -11.352 -3.715 1 98.12 224 ALA B C 1
ATOM 3850 O O . ALA B 1 224 ? -15.008 -11.281 -2.604 1 98.12 224 ALA B O 1
ATOM 3851 N N . LEU B 1 225 ? -15.133 -11.148 -4.832 1 98.69 225 LEU B N 1
ATOM 3852 C CA . LEU B 1 225 ? -16.531 -10.75 -4.844 1 98.69 225 LEU B CA 1
ATOM 3853 C C . LEU B 1 225 ? -17.422 -11.883 -4.355 1 98.69 225 LEU B C 1
ATOM 3855 O O . LEU B 1 225 ? -18.422 -11.648 -3.674 1 98.69 225 LEU B O 1
ATOM 3859 N N . VAL B 1 226 ? -17.078 -13.109 -4.734 1 98.56 226 VAL B N 1
ATOM 3860 C CA . VAL B 1 226 ? -17.812 -14.273 -4.254 1 98.56 226 VAL B CA 1
ATOM 3861 C C . VAL B 1 226 ? -17.797 -14.312 -2.729 1 98.56 226 VAL B C 1
ATOM 3863 O O . VAL B 1 226 ? -18.844 -14.422 -2.09 1 98.56 226 VAL B O 1
ATOM 3866 N N . GLU B 1 227 ? -16.609 -14.219 -2.162 1 98.25 227 GLU B N 1
ATOM 3867 C CA . GLU B 1 227 ? -16.453 -14.242 -0.71 1 98.25 227 GLU B CA 1
ATOM 3868 C C . GLU B 1 227 ? -17.156 -13.055 -0.06 1 98.25 227 GLU B C 1
ATOM 3870 O O . GLU B 1 227 ? -17.797 -13.195 0.98 1 98.25 227 GLU B O 1
ATOM 3875 N N . ALA B 1 228 ? -17.094 -11.914 -0.68 1 98.44 228 ALA B N 1
ATOM 3876 C CA . ALA B 1 228 ? -17.703 -10.703 -0.136 1 98.44 228 ALA B CA 1
ATOM 3877 C C . ALA B 1 228 ? -19.219 -10.82 -0.133 1 98.44 228 ALA B C 1
ATOM 3879 O O . ALA B 1 228 ? -19.875 -10.43 0.835 1 98.44 228 ALA B O 1
ATOM 3880 N N . SER B 1 229 ? -19.75 -11.312 -1.178 1 98.19 229 SER B N 1
ATOM 3881 C CA . SER B 1 229 ? -21.188 -11.461 -1.276 1 98.19 229 SER B CA 1
ATOM 3882 C C . SER B 1 229 ? -21.703 -12.516 -0.298 1 98.19 229 SER B C 1
ATOM 3884 O O . SER B 1 229 ? -22.75 -12.328 0.326 1 98.19 229 SER B O 1
ATOM 3886 N N . SER B 1 230 ? -20.969 -13.602 -0.191 1 97.69 230 SER B N 1
ATOM 3887 C CA . SER B 1 230 ? -21.328 -14.617 0.792 1 97.69 230 SER B CA 1
ATOM 3888 C C . SER B 1 230 ? -21.328 -14.039 2.205 1 97.69 230 SER B C 1
ATOM 3890 O O . SER B 1 230 ? -22.219 -14.359 3.006 1 97.69 230 SER B O 1
ATOM 3892 N N . THR B 1 231 ? -20.453 -13.234 2.502 1 97 231 THR B N 1
ATOM 3893 C CA . THR B 1 231 ? -20.375 -12.602 3.814 1 97 231 THR B CA 1
ATOM 3894 C C . THR B 1 231 ? -21.5 -11.602 4.008 1 97 231 THR B C 1
ATOM 3896 O O . THR B 1 231 ? -22.047 -11.477 5.105 1 97 231 THR B O 1
ATOM 3899 N N . SER B 1 232 ? -21.875 -10.883 2.941 1 96.94 232 SER B N 1
ATOM 3900 C CA . SER B 1 232 ? -22.891 -9.836 2.998 1 96.94 232 SER B CA 1
ATOM 3901 C C . SER B 1 232 ? -24.281 -10.43 3.148 1 96.94 232 SER B C 1
ATOM 3903 O O . SER B 1 232 ? -25.109 -9.914 3.908 1 96.94 232 SER B O 1
ATOM 3905 N N . PHE B 1 233 ? -24.531 -11.555 2.434 1 96.94 233 PHE B N 1
ATOM 3906 C CA . PHE B 1 233 ? -25.906 -11.992 2.277 1 96.94 233 PHE B CA 1
ATOM 3907 C C . PHE B 1 233 ? -26.078 -13.438 2.723 1 96.94 233 PHE B C 1
ATOM 3909 O O . PHE B 1 233 ? -27.203 -13.945 2.791 1 96.94 233 PHE B O 1
ATOM 3916 N N . GLY B 1 234 ? -25.016 -14.07 3.068 1 96.31 234 GLY B N 1
ATOM 3917 C CA . GLY B 1 234 ? -25.078 -15.5 3.346 1 96.31 234 GLY B CA 1
ATOM 3918 C C . GLY B 1 234 ? -25.25 -16.344 2.098 1 96.31 234 GLY B C 1
ATOM 3919 O O . GLY B 1 234 ? -25.469 -15.812 1.009 1 96.31 234 GLY B O 1
ATOM 3920 N N . GLY B 1 235 ? -24.969 -17.641 2.229 1 96.31 235 GLY B N 1
ATOM 3921 C CA . GLY B 1 235 ? -25.172 -18.578 1.129 1 96.31 235 GLY B CA 1
ATOM 3922 C C . GLY B 1 235 ? -23.984 -18.672 0.204 1 96.31 235 GLY B C 1
ATOM 3923 O O . GLY B 1 235 ? -22.938 -18.047 0.446 1 96.31 235 GLY B O 1
ATOM 3924 N N . ASN B 1 236 ? -24.188 -19.5 -0.846 1 97.56 236 ASN B N 1
ATOM 3925 C CA . ASN B 1 236 ? -23.172 -19.688 -1.864 1 97.56 236 ASN B CA 1
ATOM 3926 C C . ASN B 1 236 ? -23.422 -18.812 -3.086 1 97.56 236 ASN B C 1
ATOM 3928 O O . ASN B 1 236 ? -24.562 -18.688 -3.545 1 97.56 236 ASN B O 1
ATOM 3932 N N . TRP B 1 237 ? -22.375 -18.234 -3.514 1 98.38 237 TRP B N 1
ATOM 3933 C CA . TRP B 1 237 ? -22.484 -17.297 -4.629 1 98.38 237 TRP B CA 1
ATOM 3934 C C . TRP B 1 237 ? -21.578 -17.719 -5.777 1 98.38 237 TRP B C 1
ATOM 3936 O O . TRP B 1 237 ? -20.562 -18.375 -5.562 1 98.38 237 TRP B O 1
ATOM 3946 N N . MET B 1 238 ? -21.969 -17.312 -6.973 1 98.31 238 MET B N 1
ATOM 3947 C CA . MET B 1 238 ? -21.156 -17.453 -8.18 1 98.31 238 MET B CA 1
ATOM 3948 C C . MET B 1 238 ? -21.078 -16.125 -8.922 1 98.31 238 MET B C 1
ATOM 3950 O O . MET B 1 238 ? -22.062 -15.414 -9.047 1 98.31 238 MET B O 1
ATOM 3954 N N . PHE B 1 239 ? -19.891 -15.828 -9.289 1 98.5 239 PHE B N 1
ATOM 3955 C CA . PHE B 1 239 ? -19.672 -14.641 -10.117 1 98.5 239 PHE B CA 1
ATOM 3956 C C . PHE B 1 239 ? -19.078 -15.023 -11.469 1 98.5 239 PHE B C 1
ATOM 3958 O O . PHE B 1 239 ? -18.266 -15.938 -11.547 1 98.5 239 PHE B O 1
ATOM 3965 N N . THR B 1 240 ? -19.484 -14.258 -12.469 1 97.62 240 THR B N 1
ATOM 3966 C CA . THR B 1 240 ? -18.891 -14.352 -13.797 1 97.62 240 THR B CA 1
ATOM 3967 C C . THR B 1 240 ? -18.438 -12.977 -14.281 1 97.62 240 THR B C 1
ATOM 3969 O O . THR B 1 240 ? -19.172 -11.992 -14.133 1 97.62 240 THR B O 1
ATOM 3972 N N . GLU B 1 241 ? -17.188 -12.945 -14.727 1 98 241 GLU B N 1
ATOM 3973 C CA . GLU B 1 241 ? -16.75 -11.734 -15.414 1 98 241 GLU B CA 1
ATOM 3974 C C . GLU B 1 241 ? -17.281 -11.672 -16.828 1 98 241 GLU B C 1
ATOM 3976 O O . GLU B 1 241 ? -16.781 -12.359 -17.734 1 98 241 GLU B O 1
ATOM 3981 N N . VAL B 1 242 ? -18.203 -10.773 -17.062 1 97.19 242 VAL B N 1
ATOM 3982 C CA . VAL B 1 242 ? -18.953 -10.773 -18.312 1 97.19 242 VAL B CA 1
ATOM 3983 C C . VAL B 1 242 ? -18.297 -9.797 -19.297 1 97.19 242 VAL B C 1
ATOM 3985 O O . VAL B 1 242 ? -18.5 -9.906 -20.516 1 97.19 242 VAL B O 1
ATOM 3988 N N . GLU B 1 243 ? -17.641 -8.836 -18.875 1 96.06 243 GLU B N 1
ATOM 3989 C CA . GLU B 1 243 ? -16.781 -7.934 -19.641 1 96.06 243 GLU B CA 1
ATOM 3990 C C . GLU B 1 243 ? -15.406 -7.809 -19.016 1 96.06 243 GLU B C 1
ATOM 3992 O O . GLU B 1 243 ? -15.281 -7.652 -17.797 1 96.06 243 GLU B O 1
ATOM 3997 N N . CYS B 1 244 ? -14.414 -7.906 -19.828 1 93.44 244 CYS B N 1
ATOM 3998 C CA . CYS B 1 244 ? -13.047 -7.832 -19.328 1 93.44 244 CYS B CA 1
ATOM 3999 C C . CYS B 1 244 ? -12.195 -6.914 -20.203 1 93.44 244 CYS B C 1
ATOM 4001 O O . CYS B 1 244 ? -12.148 -7.074 -21.422 1 93.44 244 CYS B O 1
ATOM 4003 N N . ARG B 1 245 ? -11.5 -6.074 -19.625 1 93.5 245 ARG B N 1
ATOM 4004 C CA . ARG B 1 245 ? -10.641 -5.148 -20.344 1 93.5 245 ARG B CA 1
ATOM 4005 C C . ARG B 1 245 ? -9.547 -5.895 -21.109 1 93.5 245 ARG B C 1
ATOM 4007 O O . ARG B 1 245 ? -9.195 -5.516 -22.219 1 93.5 245 ARG B O 1
ATOM 4014 N N . SER B 1 246 ? -9.047 -6.977 -20.453 1 92.44 246 SER B N 1
ATOM 4015 C CA . SER B 1 246 ? -7.996 -7.766 -21.078 1 92.44 246 SER B CA 1
ATOM 4016 C C . SER B 1 246 ? -8.5 -8.445 -22.344 1 92.44 246 SER B C 1
ATOM 4018 O O . SER B 1 246 ? -7.707 -8.945 -23.156 1 92.44 246 SER B O 1
ATOM 4020 N N . MET B 1 247 ? -9.719 -8.422 -22.531 1 93.38 247 MET B N 1
ATOM 4021 C CA . MET B 1 247 ? -10.336 -9.031 -23.703 1 93.38 247 MET B CA 1
ATOM 4022 C C . MET B 1 247 ? -10.875 -7.965 -24.656 1 93.38 247 MET B C 1
ATOM 4024 O O . MET B 1 247 ? -11.602 -8.273 -25.594 1 93.38 247 MET B O 1
ATOM 4028 N N . GLY B 1 248 ? -10.594 -6.641 -24.359 1 91.31 248 GLY B N 1
ATOM 4029 C CA . GLY B 1 248 ? -10.93 -5.574 -25.297 1 91.31 248 GLY B CA 1
ATOM 4030 C C . GLY B 1 248 ? -12.047 -4.676 -24.797 1 91.31 248 GLY B C 1
ATOM 4031 O O . GLY B 1 248 ? -12.336 -3.646 -25.422 1 91.31 248 GLY B O 1
ATOM 4032 N N . ALA B 1 249 ? -12.695 -5.023 -23.703 1 94.12 249 ALA B N 1
ATOM 4033 C CA . ALA B 1 249 ? -13.766 -4.18 -23.172 1 94.12 249 ALA B CA 1
ATOM 4034 C C . ALA B 1 249 ? -13.195 -2.902 -22.562 1 94.12 249 ALA B C 1
ATOM 4036 O O . ALA B 1 249 ? -11.992 -2.816 -22.297 1 94.12 249 ALA B O 1
ATOM 4037 N N . SER B 1 250 ? -14 -1.869 -22.328 1 94.19 250 SER B N 1
ATOM 4038 C CA . SER B 1 250 ? -13.57 -0.595 -21.766 1 94.19 250 SER B CA 1
ATOM 4039 C C . SER B 1 250 ? -13.453 -0.675 -20.234 1 94.19 250 SER B C 1
ATOM 4041 O O . SER B 1 250 ? -12.789 0.153 -19.625 1 94.19 250 SER B O 1
ATOM 4043 N N . ARG B 1 251 ? -14.148 -1.614 -19.688 1 95.25 251 ARG B N 1
ATOM 4044 C CA . ARG B 1 251 ? -14.164 -1.866 -18.25 1 95.25 251 ARG B CA 1
ATOM 4045 C C . ARG B 1 251 ? -14.438 -3.338 -17.953 1 95.25 251 ARG B C 1
ATOM 4047 O O . ARG B 1 251 ? -14.797 -4.102 -18.859 1 95.25 251 ARG B O 1
ATOM 4054 N N . CYS B 1 252 ? -14.203 -3.727 -16.734 1 97.56 252 CYS B N 1
ATOM 4055 C CA . CYS B 1 252 ? -14.531 -5.082 -16.297 1 97.56 252 CYS B CA 1
ATOM 4056 C C . CYS B 1 252 ? -15.875 -5.113 -15.57 1 97.56 252 CYS B C 1
ATOM 4058 O O . CYS B 1 252 ? -16.141 -4.25 -14.734 1 97.56 252 CYS B O 1
ATOM 4060 N N . ARG B 1 253 ? -16.641 -6.031 -15.953 1 98.44 253 ARG B N 1
ATOM 4061 C CA . ARG B 1 253 ? -17.953 -6.172 -15.344 1 98.44 253 ARG B CA 1
ATOM 4062 C C . ARG B 1 253 ? -18.156 -7.578 -14.789 1 98.44 253 ARG B C 1
ATOM 4064 O O . ARG B 1 253 ? -17.859 -8.562 -15.461 1 98.44 253 ARG B O 1
ATOM 4071 N N . PHE B 1 254 ? -18.641 -7.656 -13.578 1 98.69 254 PHE B N 1
ATOM 4072 C CA . PHE B 1 254 ? -18.844 -8.914 -12.875 1 98.69 254 PHE B CA 1
ATOM 4073 C C . PHE B 1 254 ? -20.312 -9.094 -12.516 1 98.69 254 PHE B C 1
ATOM 4075 O O . PHE B 1 254 ? -20.938 -8.188 -11.938 1 98.69 254 PHE B O 1
ATOM 4082 N N . SER B 1 255 ? -20.859 -10.195 -12.859 1 98.69 255 SER B N 1
ATOM 4083 C CA . SER B 1 255 ? -22.234 -10.547 -12.531 1 98.69 255 SER B CA 1
ATOM 4084 C C . SER B 1 255 ? -22.297 -11.688 -11.523 1 98.69 255 SER B C 1
ATOM 4086 O O . SER B 1 255 ? -21.781 -12.773 -11.781 1 98.69 255 SER B O 1
ATOM 4088 N N . GLY B 1 256 ? -22.891 -11.438 -10.398 1 98.56 256 GLY B N 1
ATOM 4089 C CA . GLY B 1 256 ? -22.984 -12.422 -9.336 1 98.56 256 GLY B CA 1
ATOM 4090 C C . GLY B 1 256 ? -24.406 -12.867 -9.055 1 98.56 256 GLY B C 1
ATOM 4091 O O . GLY B 1 256 ? -25.328 -12.055 -9.117 1 98.56 256 GLY B O 1
ATOM 4092 N N . LYS B 1 257 ? -24.562 -14.164 -8.75 1 98.31 257 LYS B N 1
ATOM 4093 C CA . LYS B 1 257 ? -25.859 -14.742 -8.367 1 98.31 257 LYS B CA 1
ATOM 4094 C C . LYS B 1 257 ? -25.703 -15.711 -7.203 1 98.31 257 LYS B C 1
ATOM 4096 O O . LYS B 1 257 ? -24.719 -16.453 -7.133 1 98.31 257 LYS B O 1
ATOM 4101 N N . ARG B 1 258 ? -26.719 -15.688 -6.344 1 97.69 258 ARG B N 1
ATOM 4102 C CA . ARG B 1 258 ? -26.75 -16.672 -5.262 1 97.69 258 ARG B CA 1
ATOM 4103 C C . ARG B 1 258 ? -27.203 -18.031 -5.773 1 97.69 258 ARG B C 1
ATOM 4105 O O . ARG B 1 258 ? -28.219 -18.125 -6.477 1 97.69 258 ARG B O 1
ATOM 4112 N N . ILE B 1 259 ? -26.516 -19.031 -5.379 1 96.69 259 ILE B N 1
ATOM 4113 C CA . ILE B 1 259 ? -26.797 -20.359 -5.895 1 96.69 259 ILE B CA 1
ATOM 4114 C C . ILE B 1 259 ? -27.531 -21.172 -4.836 1 96.69 259 ILE B C 1
ATOM 4116 O O . ILE B 1 259 ? -28.312 -22.078 -5.164 1 96.69 259 ILE B O 1
ATOM 4120 N N . THR B 1 260 ? -27.281 -21.047 -3.525 1 89.31 260 THR B N 1
ATOM 4121 C CA . THR B 1 260 ? -28.031 -21.688 -2.443 1 89.31 260 THR B CA 1
ATOM 4122 C C . THR B 1 260 ? -28.453 -20.672 -1.396 1 89.31 260 THR B C 1
ATOM 4124 O O . THR B 1 260 ? -27.812 -19.625 -1.239 1 89.31 260 THR B O 1
#

Organism: Nitrososphaera gargensis (strain Ga9.2) (NCBI:txid1237085)

Solvent-accessible surface area (backbone atoms only — not comparable to full-atom values): 27180 Å² total; per-residue (Å²): 135,82,79,77,77,76,73,70,62,77,78,69,78,78,51,53,70,54,52,50,51,45,51,51,55,58,28,71,79,27,80,88,30,43,38,60,62,56,50,12,60,75,70,69,50,53,54,71,59,37,52,52,53,50,50,52,35,36,74,70,55,50,32,44,75,48,75,55,89,93,43,56,25,36,23,60,54,44,44,66,55,29,39,49,52,43,24,54,37,66,70,41,94,80,58,49,50,60,55,54,54,64,34,40,46,77,57,76,32,27,28,20,42,43,76,68,46,48,28,30,55,47,51,42,63,54,57,37,49,48,50,54,53,44,30,71,72,54,45,79,53,36,49,60,50,34,20,52,51,15,28,50,47,40,62,73,44,39,68,52,27,47,53,29,8,65,72,61,72,49,51,38,45,59,36,43,51,52,50,38,17,53,34,20,62,15,40,71,44,75,81,40,79,56,87,52,35,38,28,40,36,36,60,44,58,71,54,40,82,47,79,34,90,83,56,76,78,64,30,31,56,41,22,21,49,28,46,29,45,23,71,55,60,52,56,44,52,48,57,44,74,79,34,30,35,27,64,71,41,88,35,28,30,36,47,32,38,55,75,90,134,82,79,76,77,74,72,70,62,79,76,68,79,77,51,54,69,54,53,50,50,46,51,49,55,59,30,70,78,28,80,89,31,42,39,60,61,58,50,11,61,74,70,70,50,53,54,71,58,36,51,52,52,51,50,51,34,37,74,70,54,50,30,45,73,46,75,56,89,93,43,57,25,35,23,60,54,44,46,66,55,30,39,49,52,44,24,54,35,65,70,40,94,80,58,48,49,60,55,54,52,64,35,40,45,77,55,74,31,27,28,19,44,44,77,67,47,48,28,31,55,48,50,42,64,53,56,37,49,48,50,54,53,43,30,73,73,5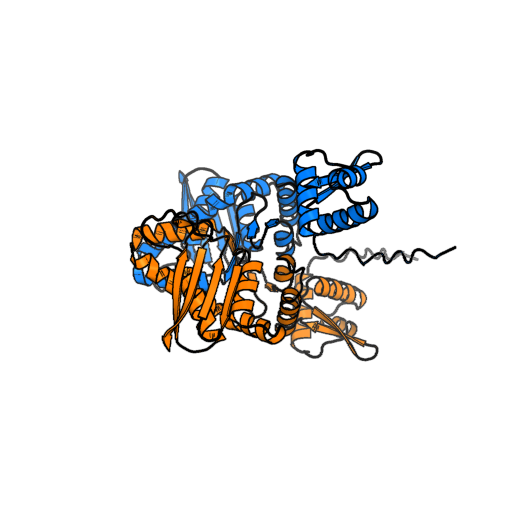4,45,78,54,36,48,60,50,34,20,52,51,16,28,50,47,40,61,73,44,40,67,53,27,47,55,30,8,64,73,61,70,50,51,37,44,59,37,42,50,51,52,38,17,53,34,20,60,14,41,70,46,76,83,40,79,57,87,53,36,39,28,39,37,36,60,44,59,72,53,41,82,47,79,34,90,82,54,76,78,64,30,30,57,40,23,21,50,27,45,28,45,23,71,55,58,53,56,45,50,46,56,43,74,79,33,30,36,27,64,72,39,87,34,27,28,36,46,32,37,53,74,92

Sequence (520 aa):
MQKADNNEKPRHWQDYDQIKRQVIEALENHAEGMTGAKIAEIVGVTQGAMSKYLSMMNVDGIITSRKVGVAKLWKLVSSADRTNLLADKLGSENVSFKDYALSLVENDGRLFDPDNKQVLVMHTIILLNLYKYTKSVLGSEVHAFFYEWGKSFTRETKDLVQSIAKRTGSNFISSFLSLLKLRGWGRFEITTMNERSVEVIWHDSIWSEVESETAPVDDFMVGALVEASSTSFGGNWMFTEVECRSMGASRCRFSGKRITMQKADNNEKPRHWQDYDQIKRQVIEALENHAEGMTGAKIAEIVGVTQGAMSKYLSMMNVDGIITSRKVGVAKLWKLVSSADRTNLLADKLGSENVSFKDYALSLVENDGRLFDPDNKQVLVMHTIILLNLYKYTKSVLGSEVHAFFYEWGKSFTRETKDLVQSIAKRTGSNFISSFLSLLKLRGWGRFEITTMNERSVEVIWHDSIWSEVESETAPVDDFMVGALVEASSTSFGGNWMFTEVECRSMGASRCRFSGKRIT

Foldseek 3Di:
DDPPPCPVPPPPPPVLVVLVVLLQVVQVVPQVFDFLCVSCVSSVHDSVVSVVSQVVCVVLQQWDWDDDPNTIGIHGCALLNLLLQLLVLLLDPDRALVSQVSSWDDDPNWIAHSVGHTDDDDDLVVVLVVLVVCCVVVPPCSLVVLLVLLLVVLVVCQVSLVSSCVSNVHFSLVSVQSVCVNNPQADKDWPDDDLFKTKMWGQDHSNLPQADAPAADVSSNQNNNQNRSCRRRNAGKGKDFPDHSSNPGNIIMIIMGHDD/DDPPPCPVPPPPPPPLVVLVVLLQVVQVVPQVFDFLCVSCVSSVHDSVVSVVSQVVCVVLQQWDWDDDPNTIGIHGCALLNLLLQLLVLLLDPDRALVSQVSSWDDDPNWIAHSVGHTDDDDDLVVVLVVLVVCCVVVPPCSLVVLLVVLLVVLVVCQVSLVSSCVSNVHFSLVSVQSVCVNSPQADKDWPDDDLFKTKMWGQDHSNLPQADAPAADVSSNQNNNQNRSCRRRNAGKGKDFPDHSSNPGNIIMIIMGHDD

Secondary structure (DSSP, 8-state):
------------GGGHHHHHHHHHHHHHT-TT-EEHHHHHHHHTS-HHHHHHHHHHHHHTTSEEEEEETTEEEEEEPPHHHHHHHHHHHHTSTT--HHHHHHHSEEETTEEE-TTS-EEEEEEHHHHHHHHHHHHHHHGGGHHHHHHHHHHHHHHHTHHHHHHHHHHHT--HHHHHHHHHHHTTB--EEEEEESSSEEEEEESS-TTTTS--SSS---HHHHHHHHHHHHHHH-S-EEEEEEE-GGGT-SSEEEEEEE--/------------GGGHHHHHHHHHHHHHT-TT-EEHHHHHHHHTS-HHHHHHHHHHHHHTTSEEEEEETTEEEEEEPPHHHHHHHHHHHHTSTT--HHHHHHHSEEETTEEE-TTS-EEEEEEHHHHHHHHHHHHHHHGGGHHHHHHHHHHHHHHHTHHHHHHHHHHHT--HHHHHHHHHHHTTB--EEEEEESSSEEEEEETT-TTTTS--SSS---HHHHHHHHHHHHHHH-S-EEEEEEE-GGGT-SSEEEEEEE--

pLDDT: mean 89.51, std 13.97, range [26.81, 98.75]

InterPro domains:
  IPR004096 4-vinyl reductase, 4VR [PF02830] (202-256)
  IPR004096 4-vinyl reductase, 4VR [SM00989] (197-258)
  IPR011991 ArsR-like helix-turn-helix domain [cd00090] (17-90)
  IPR024096 NO signalling/Golgi transport ligand-binding domain superfamily [SSF111126] (117-255)
  IPR036388 Winged helix-like DNA-binding domain superfamily [G3DSA:1.10.10.10] (16-87)
  IPR036390 Winged helix DNA-binding domain superfamily [SSF46785] (17-89)

Nearest PDB structures (foldseek):
  5frw-assembly1_A  TM=8.382E-01  e=1.440E-09  Ralstonia sp. E2
  6j05-assembly1_A  TM=8.728E-01  e=2.251E-02  Acidithiobacillus ferrooxidans
  2v9v-assembly1_A  TM=8.799E-01  e=6.173E-02  Neomoorella thermoacetica
  3ov8-assembly1_A  TM=7.215E-01  e=1.985E-01  Archaeoglobus fulgidus
  4a6d-assembly1_A  TM=2.357E-01  e=1.920E-02  Homo sapiens

Radius of gyration: 25.8 Å; Cα contacts (8 Å, |Δi|>4): 882; chains: 2; bounding box: 71×77×69 Å